Protein AF-A0A7S0CXN8-F1 (afdb_monomer)

Structure (mmCIF, N/CA/C/O backbone):
data_AF-A0A7S0CXN8-F1
#
_entry.id   AF-A0A7S0CXN8-F1
#
loop_
_atom_site.group_PDB
_atom_site.id
_atom_site.type_symbol
_atom_site.label_atom_id
_atom_site.label_alt_id
_atom_site.label_comp_id
_atom_site.label_asym_id
_atom_site.label_entity_id
_atom_site.label_seq_id
_atom_site.pdbx_PDB_ins_code
_atom_site.Cartn_x
_atom_site.Cartn_y
_atom_site.Cartn_z
_atom_site.occupancy
_atom_site.B_iso_or_equiv
_atom_site.auth_seq_id
_atom_site.auth_comp_id
_atom_site.auth_asym_id
_atom_site.auth_atom_id
_atom_site.pdbx_PDB_model_num
ATOM 1 N N . ARG A 1 1 ? -43.218 14.072 -44.540 1.00 40.75 1 ARG A N 1
ATOM 2 C CA . ARG A 1 1 ? -44.557 13.429 -44.607 1.00 40.75 1 ARG A CA 1
ATOM 3 C C . ARG A 1 1 ? -44.701 12.472 -43.416 1.00 40.75 1 ARG A C 1
ATOM 5 O O . ARG A 1 1 ? -43.753 11.748 -43.156 1.00 40.75 1 ARG A O 1
ATOM 12 N N . ARG A 1 2 ? -45.842 12.477 -42.710 1.00 42.66 2 ARG A N 1
ATOM 13 C CA . ARG A 1 2 ? -46.445 11.289 -42.037 1.00 42.66 2 ARG A CA 1
ATOM 14 C C . ARG A 1 2 ? -47.383 10.606 -43.077 1.00 42.66 2 ARG A C 1
ATOM 16 O O . ARG A 1 2 ? -47.601 11.271 -44.095 1.00 42.66 2 ARG A O 1
ATOM 23 N N . PRO A 1 3 ? -47.875 9.348 -42.947 1.00 57.22 3 PRO A N 1
ATOM 24 C CA . PRO A 1 3 ? -48.545 8.699 -41.790 1.00 57.22 3 PRO A CA 1
ATOM 25 C C . PRO A 1 3 ? -47.714 7.551 -41.150 1.00 57.22 3 PRO A C 1
ATOM 27 O O . PRO A 1 3 ? -46.597 7.338 -41.602 1.00 57.22 3 PRO A O 1
ATOM 30 N N . ARG A 1 4 ? -48.064 6.859 -40.041 1.00 37.78 4 ARG A N 1
ATOM 31 C CA . ARG A 1 4 ? -49.305 6.627 -39.230 1.00 37.78 4 ARG A CA 1
ATOM 32 C C . ARG A 1 4 ? -50.125 5.368 -39.623 1.00 37.78 4 ARG A C 1
ATOM 34 O O . ARG A 1 4 ? -50.084 4.975 -40.779 1.00 37.78 4 ARG A O 1
ATOM 41 N N . LEU A 1 5 ? -50.912 4.858 -38.652 1.00 40.31 5 LEU A N 1
ATOM 42 C CA . LEU A 1 5 ? -51.669 3.577 -38.554 1.00 40.31 5 LEU A CA 1
ATOM 43 C C . LEU A 1 5 ? -50.822 2.417 -37.974 1.00 40.31 5 LEU A C 1
ATOM 45 O O . LEU A 1 5 ? -49.650 2.325 -38.316 1.00 40.31 5 LEU A O 1
ATOM 49 N N . GLY A 1 6 ? -51.293 1.551 -37.058 1.00 31.77 6 GLY A N 1
ATOM 50 C CA . GLY A 1 6 ? -52.603 1.404 -36.370 1.00 31.77 6 GLY A CA 1
ATOM 51 C C . GLY A 1 6 ? -53.147 -0.038 -36.495 1.00 31.77 6 GLY A C 1
ATOM 52 O O . GLY A 1 6 ? -52.939 -0.626 -37.547 1.00 31.77 6 GLY A O 1
ATOM 53 N N . GLY A 1 7 ? -53.829 -0.670 -35.526 1.00 30.33 7 GLY A N 1
ATOM 54 C CA . GLY A 1 7 ? -54.198 -0.316 -34.137 1.00 30.33 7 GLY A CA 1
ATOM 55 C C . GLY A 1 7 ? -55.240 -1.315 -33.558 1.00 30.33 7 GLY A C 1
ATOM 56 O O . GLY A 1 7 ? -55.736 -2.142 -34.315 1.00 30.33 7 GLY A O 1
ATOM 57 N N . GLY A 1 8 ? -55.601 -1.204 -32.266 1.00 29.77 8 GLY A N 1
ATOM 58 C CA . GLY A 1 8 ? -56.719 -1.939 -31.616 1.00 29.77 8 GLY A CA 1
ATOM 59 C C . GLY A 1 8 ? -56.389 -3.322 -31.000 1.00 29.77 8 GLY A C 1
ATOM 60 O O . GLY A 1 8 ? -55.362 -3.902 -31.340 1.00 29.77 8 GLY A O 1
ATOM 61 N N . ASP A 1 9 ? -57.204 -3.891 -30.092 1.00 31.62 9 ASP A N 1
ATOM 62 C CA . ASP A 1 9 ? -58.313 -3.293 -29.304 1.00 31.62 9 ASP A CA 1
ATOM 63 C C . ASP A 1 9 ? -58.735 -4.163 -28.076 1.00 31.62 9 ASP A C 1
ATOM 65 O O . ASP A 1 9 ? -58.313 -5.316 -27.981 1.00 31.62 9 ASP A O 1
ATOM 69 N N . GLY A 1 10 ? -59.589 -3.629 -27.181 1.00 28.39 10 GLY A N 1
ATOM 70 C CA . GLY A 1 10 ? -60.201 -4.293 -25.998 1.00 28.39 10 GLY A CA 1
ATOM 71 C C . GLY A 1 10 ? -59.352 -4.240 -24.708 1.00 28.39 10 GLY A C 1
ATOM 72 O O . GLY A 1 10 ? -58.128 -4.313 -24.781 1.00 28.39 10 GLY A O 1
ATOM 73 N N . GLY A 1 11 ? -59.871 -4.077 -23.477 1.00 27.66 11 GLY A N 1
ATOM 74 C CA . GLY A 1 11 ? -61.238 -4.194 -22.906 1.00 27.66 11 GLY A CA 1
ATOM 75 C C . GLY A 1 11 ? -61.225 -5.311 -21.837 1.00 27.66 11 GLY A C 1
ATOM 76 O O . GLY A 1 11 ? -60.725 -6.386 -22.146 1.00 27.66 11 GLY A O 1
ATOM 77 N N . ASP A 1 12 ? -61.608 -5.179 -20.557 1.00 29.59 12 ASP A N 1
ATOM 78 C CA . ASP A 1 12 ? -62.432 -4.226 -19.773 1.00 29.59 12 ASP A CA 1
ATOM 79 C C . ASP A 1 12 ? -61.721 -3.892 -18.422 1.00 29.59 12 ASP A C 1
ATOM 81 O O . ASP A 1 12 ? -60.798 -4.602 -18.034 1.00 29.59 12 ASP A O 1
ATOM 85 N N . ALA A 1 13 ? -61.919 -2.815 -17.642 1.00 29.09 13 ALA A N 1
ATOM 86 C CA . ALA A 1 13 ? -63.050 -1.949 -17.260 1.00 29.09 13 ALA A CA 1
ATOM 87 C C . ALA A 1 13 ? -63.861 -2.398 -16.010 1.00 29.09 13 ALA A C 1
ATOM 89 O O . ALA A 1 13 ? -64.842 -3.115 -16.146 1.00 29.09 13 ALA A O 1
ATOM 90 N N . MET A 1 14 ? -63.499 -1.893 -14.805 1.00 28.47 14 MET A N 1
ATOM 91 C CA . MET A 1 14 ? -64.436 -1.358 -13.771 1.00 28.47 14 MET A CA 1
ATOM 92 C C . MET A 1 14 ? -63.748 -0.765 -12.505 1.00 28.47 14 MET A C 1
ATOM 94 O O . MET A 1 14 ? -63.130 -1.456 -11.705 1.00 28.47 14 MET A O 1
ATOM 98 N N . THR A 1 15 ? -63.908 0.555 -12.345 1.00 28.30 15 THR A N 1
ATOM 99 C CA . THR A 1 15 ? -64.125 1.360 -11.112 1.00 28.30 15 THR A CA 1
ATOM 100 C C . THR A 1 15 ? -63.618 0.940 -9.712 1.00 28.30 15 THR A C 1
ATOM 102 O O . THR A 1 15 ? -64.147 0.022 -9.092 1.00 28.30 15 THR A O 1
ATOM 105 N N . SER A 1 16 ? -62.863 1.844 -9.068 1.00 29.28 16 SER A N 1
ATOM 106 C CA . SER A 1 16 ? -63.335 2.574 -7.862 1.00 29.28 16 SER A CA 1
ATOM 107 C C . SER A 1 16 ? -62.566 3.903 -7.675 1.00 29.28 16 SER A C 1
ATOM 109 O O . SER A 1 16 ? -61.494 4.082 -8.252 1.00 29.28 16 SER A O 1
ATOM 111 N N . LEU A 1 17 ? -63.134 4.876 -6.944 1.00 28.64 17 LEU A N 1
ATOM 112 C CA . LEU A 1 17 ? -62.647 6.267 -6.849 1.00 28.64 17 LEU A CA 1
ATOM 113 C C . LEU A 1 17 ? -62.428 6.725 -5.395 1.00 28.64 17 LEU A C 1
ATOM 115 O O . LEU A 1 17 ? -63.359 6.679 -4.600 1.00 28.64 17 LEU A O 1
ATOM 119 N N . SER A 1 18 ? -61.244 7.276 -5.094 1.00 27.17 18 SER A N 1
ATOM 120 C CA . SER A 1 18 ? -60.992 8.297 -4.051 1.00 27.17 18 SER A CA 1
ATOM 121 C C . SER A 1 18 ? -59.547 8.806 -4.213 1.00 27.17 18 SER A C 1
ATOM 123 O O . SER A 1 18 ? -58.607 8.027 -4.128 1.00 27.17 18 SER A O 1
ATOM 125 N N . SER A 1 19 ? -59.321 10.001 -4.766 1.00 28.95 19 SER A N 1
ATOM 126 C CA . SER A 1 19 ? -59.188 11.297 -4.066 1.00 28.95 19 SER A CA 1
ATOM 127 C C . SER A 1 19 ? -57.940 11.405 -3.156 1.00 28.95 19 SER A C 1
ATOM 129 O O . SER A 1 19 ? -57.763 10.639 -2.217 1.00 28.95 19 SER A O 1
ATOM 131 N N . GLY A 1 20 ? -57.030 12.347 -3.463 1.00 27.19 20 GLY A N 1
ATOM 132 C CA . GLY A 1 20 ? -55.727 12.461 -2.781 1.00 27.19 20 GLY A CA 1
ATOM 133 C C . GLY A 1 20 ? -54.729 13.400 -3.479 1.00 27.19 20 GLY A C 1
ATOM 134 O O . GLY A 1 20 ? -53.889 12.963 -4.257 1.00 27.19 20 GLY A O 1
ATOM 135 N N . SER A 1 21 ? -54.853 14.703 -3.217 1.00 27.84 21 SER A N 1
ATOM 136 C CA . SER A 1 21 ? -54.096 15.825 -3.811 1.00 27.84 21 SER A CA 1
ATOM 137 C C . SER A 1 21 ? -52.596 15.594 -4.110 1.00 27.84 21 SER A C 1
ATOM 139 O O . SER A 1 21 ? -51.808 15.278 -3.218 1.00 27.84 21 SER A O 1
ATOM 141 N N . ARG A 1 22 ? -52.164 15.887 -5.351 1.00 28.34 22 ARG A N 1
ATOM 142 C CA . ARG A 1 22 ? -50.739 16.060 -5.702 1.00 28.34 22 ARG A CA 1
ATOM 143 C C . ARG A 1 22 ? -50.268 17.446 -5.249 1.00 28.34 22 ARG A C 1
ATOM 145 O O . ARG A 1 22 ? -50.748 18.448 -5.776 1.00 28.34 22 ARG A O 1
ATOM 152 N N . ARG A 1 23 ? -49.281 17.531 -4.351 1.00 28.48 23 ARG A N 1
ATOM 153 C CA . ARG A 1 23 ? -48.641 18.817 -4.018 1.00 28.48 23 ARG A CA 1
ATOM 154 C C . ARG A 1 23 ? -47.605 19.189 -5.082 1.00 28.48 23 ARG A C 1
ATOM 156 O O . ARG A 1 23 ? -46.664 18.437 -5.320 1.00 28.48 23 ARG A O 1
ATOM 163 N N . ALA A 1 24 ? -47.800 20.335 -5.732 1.00 28.80 24 ALA A N 1
ATOM 164 C CA . ALA A 1 24 ? -46.892 20.848 -6.753 1.00 28.80 24 ALA A CA 1
ATOM 165 C C . ALA A 1 24 ? -45.570 21.350 -6.148 1.00 28.80 24 ALA A C 1
ATOM 167 O O . ALA A 1 24 ? -45.536 21.830 -5.015 1.00 28.80 24 ALA A O 1
ATOM 168 N N . ALA A 1 25 ? -44.493 21.280 -6.931 1.00 30.61 25 ALA A N 1
ATOM 169 C CA . ALA A 1 25 ? -43.236 21.939 -6.602 1.00 30.61 25 ALA A CA 1
ATOM 170 C C . ALA A 1 25 ? -43.302 23.421 -7.001 1.00 30.61 25 ALA A C 1
ATOM 172 O O . ALA A 1 25 ? -43.613 23.743 -8.147 1.00 30.61 25 ALA A O 1
ATOM 173 N N . THR A 1 26 ? -42.961 24.315 -6.075 1.00 29.00 26 THR A N 1
ATOM 174 C CA . THR A 1 26 ? -42.781 25.749 -6.337 1.00 29.00 26 THR A CA 1
ATOM 175 C C . THR A 1 26 ? -41.373 26.151 -5.924 1.00 29.00 26 THR A C 1
ATOM 177 O O . THR A 1 26 ? -41.063 26.191 -4.733 1.00 29.00 26 THR A O 1
ATOM 180 N N . GLY A 1 27 ? -40.515 26.446 -6.900 1.00 27.12 27 GLY A N 1
ATOM 181 C CA . GLY A 1 27 ? -39.264 27.146 -6.629 1.00 27.12 27 GLY A CA 1
ATOM 182 C C . GLY A 1 27 ? -39.552 28.611 -6.303 1.00 27.12 27 GLY A C 1
ATOM 183 O O . GLY A 1 27 ? -40.342 29.246 -6.997 1.00 27.12 27 GLY A O 1
ATOM 184 N N . ALA A 1 28 ? -38.904 29.140 -5.269 1.00 28.50 28 ALA A N 1
ATOM 185 C CA . ALA A 1 28 ? -38.884 30.564 -4.956 1.00 28.50 28 ALA A CA 1
ATOM 186 C C . ALA A 1 28 ? -37.428 30.987 -4.736 1.00 28.50 28 ALA A C 1
ATOM 188 O O . ALA A 1 28 ? -36.690 30.333 -3.997 1.00 28.50 28 ALA A O 1
ATOM 189 N N . SER A 1 29 ? -37.002 32.046 -5.418 1.00 26.59 29 SER A N 1
ATOM 190 C CA . SER A 1 29 ? -35.637 32.565 -5.369 1.00 26.59 29 SER A CA 1
ATOM 191 C C . SER A 1 29 ? -35.532 33.792 -4.468 1.00 26.59 29 SER A C 1
ATOM 193 O O . SER A 1 29 ? -36.286 34.735 -4.675 1.00 26.59 29 SER A O 1
ATOM 195 N N . ALA A 1 30 ? -34.499 33.800 -3.622 1.00 32.00 30 ALA A N 1
ATOM 196 C CA . ALA A 1 30 ? -33.838 34.981 -3.053 1.00 32.00 30 ALA A CA 1
ATOM 197 C C . ALA A 1 30 ? -34.638 35.940 -2.132 1.00 32.00 30 ALA A C 1
ATOM 199 O O . ALA A 1 30 ? -35.860 36.003 -2.116 1.00 32.00 30 ALA A O 1
ATOM 200 N N . ASP A 1 31 ? -33.852 36.677 -1.343 1.00 29.56 31 ASP A N 1
ATOM 201 C CA . ASP A 1 31 ? -34.135 37.971 -0.710 1.00 29.56 31 ASP A CA 1
ATOM 202 C C . ASP A 1 31 ? -35.342 38.110 0.237 1.00 29.56 31 ASP A C 1
ATOM 204 O O . ASP A 1 31 ? -36.387 38.670 -0.082 1.00 29.56 31 ASP A O 1
ATOM 208 N N . ALA A 1 32 ? -35.100 37.735 1.501 1.00 28.08 32 ALA A N 1
ATOM 209 C CA . ALA A 1 32 ? -35.887 38.169 2.658 1.00 28.08 32 ALA A CA 1
ATOM 210 C C . ALA A 1 32 ? -34.995 38.459 3.891 1.00 28.08 32 ALA A C 1
ATOM 212 O O . ALA A 1 32 ? -35.005 37.733 4.886 1.00 28.08 32 ALA A O 1
ATOM 213 N N . HIS A 1 33 ? -34.202 39.536 3.850 1.00 36.16 33 HIS A N 1
ATOM 214 C CA . HIS A 1 33 ? -33.679 40.166 5.073 1.00 36.16 33 HIS A CA 1
ATOM 215 C C . HIS A 1 33 ? -34.763 41.090 5.648 1.00 36.16 33 HIS A C 1
ATOM 217 O O . HIS A 1 33 ? -35.011 42.145 5.073 1.00 36.16 33 HIS A O 1
ATOM 223 N N . GLY A 1 34 ? -35.409 40.728 6.765 1.00 34.41 34 GLY A N 1
ATOM 224 C CA . GLY A 1 34 ? -36.415 41.631 7.353 1.00 34.41 34 GLY A CA 1
ATOM 225 C C . GLY A 1 34 ? -37.372 41.113 8.432 1.00 34.41 34 GLY A C 1
ATOM 226 O O . GLY A 1 34 ? -38.210 41.892 8.872 1.00 34.41 34 GLY A O 1
ATOM 227 N N . ALA A 1 35 ? -37.286 39.860 8.893 1.00 38.50 35 ALA A N 1
ATOM 228 C CA . ALA A 1 35 ? -38.131 39.375 9.991 1.00 38.50 35 ALA A CA 1
ATOM 229 C C . ALA A 1 35 ? -37.369 38.410 10.912 1.00 38.50 35 ALA A C 1
ATOM 231 O O . ALA A 1 35 ? -37.112 37.262 10.554 1.00 38.50 35 ALA A O 1
ATOM 232 N N . SER A 1 36 ? -37.005 38.859 12.116 1.00 55.78 36 SER A N 1
ATOM 233 C CA . SER A 1 36 ? -36.463 37.975 13.152 1.00 55.78 36 SER A CA 1
ATOM 234 C C . SER A 1 36 ? -37.610 37.264 13.868 1.00 55.78 36 SER A C 1
ATOM 236 O O . SER A 1 36 ? -38.190 37.826 14.798 1.00 55.78 36 SER A O 1
ATOM 238 N N . THR A 1 37 ? -37.939 36.042 13.446 1.00 80.00 37 THR A N 1
ATOM 239 C CA . THR A 1 37 ? -38.988 35.231 14.079 1.00 80.00 37 THR A CA 1
ATOM 240 C C . THR A 1 37 ? -38.711 35.085 15.575 1.00 80.00 37 THR A C 1
ATOM 242 O O . THR A 1 37 ? -37.711 34.488 15.983 1.00 80.00 37 THR A O 1
ATOM 245 N N . SER A 1 38 ? -39.576 35.671 16.397 1.00 84.12 38 SER A N 1
ATOM 246 C CA . SER A 1 38 ? -39.519 35.567 17.851 1.00 84.12 38 SER A CA 1
ATOM 247 C C . SER A 1 38 ? -40.226 34.304 18.319 1.00 84.12 38 SER A C 1
ATOM 249 O O . SER A 1 38 ? -41.340 34.036 17.873 1.00 84.12 38 SER A O 1
ATOM 251 N N . PHE A 1 39 ? -39.617 33.587 19.257 1.00 86.38 39 PHE A N 1
ATOM 252 C CA . PHE A 1 39 ? -40.219 32.437 19.925 1.00 86.38 39 PHE A CA 1
ATOM 253 C C . PHE A 1 39 ? -40.206 32.620 21.442 1.00 86.38 39 PHE A C 1
ATOM 255 O O . PHE A 1 39 ? -39.290 33.226 21.996 1.00 86.38 39 PHE A O 1
ATOM 262 N N . THR A 1 40 ? -41.173 32.046 22.144 1.00 88.50 40 THR A N 1
ATOM 263 C CA . THR A 1 40 ? -41.072 31.832 23.592 1.00 88.50 40 THR A CA 1
ATOM 264 C C . THR A 1 40 ? -40.341 30.520 23.886 1.00 88.50 40 THR A C 1
ATOM 266 O O . THR A 1 40 ? -40.316 29.596 23.071 1.00 88.50 40 THR A O 1
ATOM 269 N N . ARG A 1 41 ? -39.768 30.386 25.089 1.00 85.81 41 ARG A N 1
ATOM 270 C CA . ARG A 1 41 ? -39.144 29.120 25.528 1.00 85.81 41 ARG A CA 1
ATOM 271 C C . ARG A 1 41 ? -40.152 27.957 25.533 1.00 85.81 41 ARG A C 1
ATOM 273 O O . ARG A 1 41 ? -39.791 26.839 25.181 1.00 85.81 41 ARG A O 1
ATOM 280 N N . ALA A 1 42 ? -41.420 28.241 25.848 1.00 84.19 42 ALA A N 1
ATOM 281 C CA . ALA A 1 42 ? -42.511 27.269 25.800 1.00 84.19 42 ALA A CA 1
ATOM 282 C C . ALA A 1 42 ? -42.829 26.802 24.366 1.00 84.19 42 ALA A C 1
ATOM 284 O O . ALA A 1 42 ? -43.036 25.613 24.150 1.00 84.19 42 ALA A O 1
ATOM 285 N N . GLU A 1 43 ? -42.805 27.695 23.372 1.00 86.44 43 GLU A N 1
ATOM 286 C CA . GLU A 1 43 ? -43.005 27.330 21.960 1.00 86.44 43 GLU A CA 1
ATOM 287 C C . GLU A 1 43 ? -41.871 26.461 21.409 1.00 86.44 43 GLU A C 1
ATOM 289 O O . GLU A 1 43 ? -42.134 25.533 20.644 1.00 86.44 43 GLU A O 1
ATOM 294 N N . VAL A 1 44 ? -40.616 26.724 21.794 1.00 88.44 44 VAL A N 1
ATOM 295 C CA . VAL A 1 44 ? -39.471 25.890 21.383 1.00 88.44 44 VAL A CA 1
ATOM 296 C C . VAL A 1 44 ? -39.583 24.487 21.992 1.00 88.44 44 VAL A C 1
ATOM 298 O O . VAL A 1 44 ? -39.423 23.500 21.272 1.00 88.44 44 VAL A O 1
ATOM 301 N N . ALA A 1 45 ? -39.957 24.382 23.271 1.00 86.06 45 ALA A N 1
ATOM 302 C CA . ALA A 1 45 ? -40.229 23.102 23.926 1.00 86.06 45 ALA A CA 1
ATOM 303 C C . ALA A 1 45 ? -41.429 22.358 23.302 1.00 86.06 45 ALA A C 1
ATOM 305 O O . ALA A 1 45 ? -41.332 21.167 23.013 1.00 86.06 45 ALA A O 1
ATOM 306 N N . ALA A 1 46 ? -42.535 23.052 23.013 1.00 85.12 46 ALA A N 1
ATOM 307 C CA . ALA A 1 46 ? -43.714 22.462 22.373 1.00 85.12 46 ALA A CA 1
ATOM 308 C C . ALA A 1 46 ? -43.423 21.972 20.943 1.00 85.12 46 ALA A C 1
ATOM 310 O O . ALA A 1 46 ? -43.870 20.894 20.551 1.00 85.12 46 ALA A O 1
ATOM 311 N N . ARG A 1 47 ? -42.618 22.716 20.170 1.00 88.38 47 ARG A N 1
ATOM 312 C CA . ARG A 1 47 ? -42.141 22.285 18.844 1.00 88.38 47 ARG A CA 1
ATOM 313 C C . ARG A 1 47 ? -41.276 21.029 18.935 1.00 88.38 47 ARG A C 1
ATOM 315 O O . ARG A 1 47 ? -41.459 20.122 18.127 1.00 88.38 47 ARG A O 1
ATOM 322 N N . ALA A 1 48 ? -40.384 20.946 19.921 1.00 88.06 48 ALA A N 1
ATOM 323 C CA . ALA A 1 48 ? -39.576 19.752 20.153 1.00 88.06 48 ALA A CA 1
ATOM 324 C C . ALA A 1 48 ? -40.419 18.536 20.580 1.00 88.06 48 ALA A C 1
ATOM 326 O O . ALA A 1 48 ? -40.208 17.440 20.063 1.00 88.06 48 ALA A O 1
ATOM 327 N N . ALA A 1 49 ? -41.428 18.732 21.435 1.00 85.44 49 ALA A N 1
ATOM 328 C CA . ALA A 1 49 ? -42.395 17.692 21.796 1.00 85.44 49 ALA A CA 1
ATOM 329 C C . ALA A 1 49 ? -43.216 17.201 20.585 1.00 85.44 49 ALA A C 1
ATOM 331 O O . ALA A 1 49 ? -43.523 16.015 20.489 1.00 85.44 49 ALA A O 1
ATOM 332 N N . ALA A 1 50 ? -43.495 18.081 19.617 1.00 84.69 50 ALA A N 1
ATOM 333 C CA . ALA A 1 50 ? -44.079 17.735 18.317 1.00 84.69 50 ALA A CA 1
ATOM 334 C C . ALA A 1 50 ? -43.071 17.129 17.307 1.00 84.69 50 ALA A C 1
ATOM 336 O O . ALA A 1 50 ? -43.401 16.952 16.135 1.00 84.69 50 ALA A O 1
ATOM 337 N N . GLY A 1 51 ? -41.842 16.810 17.734 1.00 83.75 51 GLY A N 1
ATOM 338 C CA . GLY A 1 51 ? -40.816 16.139 16.929 1.00 83.75 51 GLY A CA 1
ATOM 339 C C . GLY A 1 51 ? -39.861 17.057 16.155 1.00 83.75 51 GLY A C 1
ATOM 340 O O . GLY A 1 51 ? -38.999 16.552 15.431 1.00 83.75 51 GLY A O 1
ATOM 341 N N . ALA A 1 52 ? -39.964 18.384 16.289 1.00 86.06 52 ALA A N 1
ATOM 342 C CA . ALA A 1 52 ? -39.046 19.305 15.618 1.00 86.06 52 ALA A CA 1
ATOM 343 C C . ALA A 1 52 ? -37.635 19.253 16.232 1.00 86.06 52 ALA A C 1
ATOM 345 O O . ALA A 1 52 ? -37.455 19.271 17.449 1.00 86.06 52 ALA A O 1
ATOM 346 N N . SER A 1 53 ? -36.609 19.247 15.383 1.00 91.31 53 SER A N 1
ATOM 347 C CA . SER A 1 53 ? -35.206 19.228 15.816 1.00 91.31 53 SER A CA 1
ATOM 348 C C . SER A 1 53 ? -34.710 20.641 16.141 1.00 91.31 53 SER A C 1
ATOM 350 O O . SER A 1 53 ? -33.907 21.196 15.399 1.00 91.31 53 SER A O 1
ATOM 352 N N . VAL A 1 54 ? -35.198 21.233 17.239 1.00 91.50 54 VAL A N 1
ATOM 353 C CA . VAL A 1 54 ? -34.847 22.605 17.667 1.00 91.50 54 VAL A CA 1
ATOM 354 C C . VAL A 1 54 ? -34.288 22.688 19.092 1.00 91.50 54 VAL A C 1
ATOM 356 O O . VAL A 1 54 ? -34.705 21.925 19.958 1.00 91.50 54 VAL A O 1
ATOM 359 N N . PHE A 1 55 ? -33.371 23.626 19.351 1.00 93.00 55 PHE A N 1
ATOM 360 C CA . PHE A 1 55 ? -32.896 24.016 20.697 1.00 93.00 55 PHE A CA 1
ATOM 361 C C . PHE A 1 55 ? -32.510 25.508 20.746 1.00 93.00 55 PHE A C 1
ATOM 363 O O . PHE A 1 55 ? -32.501 26.181 19.713 1.00 93.00 55 PHE A O 1
ATOM 370 N N . VAL A 1 56 ? -32.163 26.031 21.928 1.00 90.88 56 VAL A N 1
ATOM 371 C CA . VAL A 1 56 ? -31.685 27.416 22.126 1.00 90.88 56 VAL A CA 1
ATOM 372 C C . VAL A 1 56 ? -30.185 27.454 22.459 1.00 90.88 56 VAL A C 1
ATOM 374 O O . VAL A 1 56 ? -29.725 26.686 23.303 1.00 90.88 56 VAL A O 1
ATOM 377 N N . VAL A 1 57 ? -29.429 28.367 21.834 1.00 89.69 57 VAL A N 1
ATOM 378 C CA . VAL A 1 57 ? -28.046 28.736 22.218 1.00 89.69 57 VAL A CA 1
ATOM 379 C C . VAL A 1 57 ? -27.886 30.252 22.189 1.00 89.69 57 VAL A C 1
ATOM 381 O O . VAL A 1 57 ? -28.145 30.878 21.169 1.00 89.69 57 VAL A O 1
ATOM 384 N N . ASP A 1 58 ? -27.422 30.838 23.293 1.00 86.69 58 ASP A N 1
ATOM 385 C CA . ASP A 1 58 ? -27.153 32.274 23.464 1.00 86.69 58 ASP A CA 1
ATOM 386 C C . ASP A 1 58 ? -28.346 33.180 23.070 1.00 86.69 58 ASP A C 1
ATOM 388 O O . ASP A 1 58 ? -28.174 34.317 22.639 1.00 86.69 58 ASP A O 1
ATOM 392 N N . GLY A 1 59 ? -29.573 32.662 23.220 1.00 84.25 59 GLY A N 1
ATOM 393 C CA . GLY A 1 59 ? -30.828 33.316 22.829 1.00 84.25 59 GLY A CA 1
ATOM 394 C C . GLY A 1 59 ? -31.286 33.041 21.389 1.00 84.25 59 GLY A C 1
ATOM 395 O O . GLY A 1 59 ? -32.467 33.228 21.091 1.00 84.25 59 GLY A O 1
ATOM 396 N N . ASP A 1 60 ? -30.415 32.538 20.512 1.00 89.94 60 ASP A N 1
ATOM 397 C CA . ASP A 1 60 ? -30.768 32.116 19.152 1.00 89.94 60 ASP A CA 1
ATOM 398 C C . ASP A 1 60 ? -31.478 30.752 19.177 1.00 89.94 60 ASP A C 1
ATOM 400 O O . ASP A 1 60 ? -31.035 29.815 19.846 1.00 89.94 60 ASP A O 1
ATOM 404 N N . VAL A 1 61 ? -32.568 30.619 18.414 1.00 90.38 61 VAL A N 1
ATOM 405 C CA . VAL A 1 61 ? -33.260 29.333 18.215 1.00 90.38 61 VAL A CA 1
ATOM 406 C C . VAL A 1 61 ? -32.690 28.658 16.975 1.00 90.38 61 VAL A C 1
ATOM 408 O O . VAL A 1 61 ? -32.695 29.245 15.891 1.00 90.38 61 VAL A O 1
ATOM 411 N N . ILE A 1 62 ? -32.194 27.434 17.142 1.00 92.00 62 ILE A N 1
ATOM 412 C CA . ILE A 1 62 ? -31.417 26.679 16.156 1.00 92.00 62 ILE A CA 1
ATOM 413 C C . ILE A 1 62 ? -32.212 25.454 15.699 1.00 92.00 62 ILE A C 1
ATOM 415 O O . ILE A 1 62 ? -32.651 24.680 16.546 1.00 92.00 62 ILE A O 1
ATOM 419 N N . ASP A 1 63 ? -32.343 25.245 14.387 1.00 90.69 63 ASP A N 1
ATOM 420 C CA . ASP A 1 63 ? -32.797 23.981 13.791 1.00 90.69 63 ASP A CA 1
ATOM 421 C C . ASP A 1 63 ? -31.581 23.112 13.436 1.00 90.69 63 ASP A C 1
ATOM 423 O O . ASP A 1 63 ? -30.662 23.539 12.735 1.00 90.69 63 ASP A O 1
ATOM 427 N N . PHE A 1 64 ? -31.560 21.884 13.947 1.00 87.94 64 PHE A N 1
ATOM 428 C CA . PHE A 1 64 ? -30.493 20.915 13.723 1.00 87.94 64 PHE A CA 1
ATOM 429 C C . PHE A 1 64 ? -30.929 19.683 12.920 1.00 87.94 64 PHE A C 1
ATOM 431 O O . PHE A 1 64 ? -30.122 18.769 12.766 1.00 87.94 64 PHE A O 1
ATOM 438 N N . GLY A 1 65 ? -32.150 19.637 12.376 1.00 82.81 65 GLY A N 1
ATOM 439 C CA . GLY A 1 65 ? -32.683 18.455 11.683 1.00 82.81 65 GLY A CA 1
ATOM 440 C C . GLY A 1 65 ? -31.856 18.015 10.468 1.00 82.81 65 GLY A C 1
ATOM 441 O O . GLY A 1 65 ? -31.732 16.822 10.201 1.00 82.81 65 GLY A O 1
ATOM 442 N N . GLY A 1 66 ? -31.233 18.967 9.765 1.00 77.12 66 GLY A N 1
ATOM 443 C CA . GLY A 1 66 ? -30.278 18.705 8.679 1.00 77.12 66 GLY A CA 1
ATOM 444 C C . GLY A 1 66 ? -28.801 18.669 9.104 1.00 77.12 66 GLY A C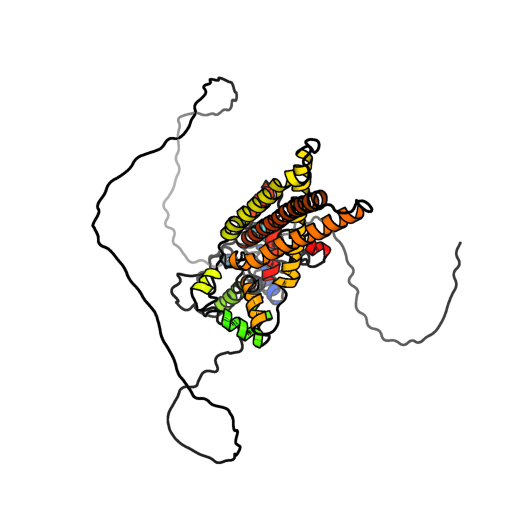 1
ATOM 445 O O . GLY A 1 66 ? -27.925 18.594 8.244 1.00 77.12 66 GLY A O 1
ATOM 446 N N . PHE A 1 67 ? -28.476 18.779 10.399 1.00 83.69 67 PHE A N 1
ATOM 447 C CA . PHE A 1 67 ? -27.108 19.039 10.858 1.00 83.69 67 PHE A CA 1
ATOM 448 C C . PHE A 1 67 ? -26.371 17.787 11.368 1.00 83.69 67 PHE A C 1
ATOM 450 O O . PHE A 1 67 ? -26.644 17.237 12.437 1.00 83.69 67 PHE A O 1
ATOM 457 N N . ALA A 1 68 ? -25.332 17.386 10.630 1.00 77.69 68 ALA A N 1
ATOM 458 C CA . ALA A 1 68 ? -24.422 16.306 11.006 1.00 77.69 68 ALA A CA 1
ATOM 459 C C . ALA A 1 68 ? -23.437 16.730 12.121 1.00 77.69 68 ALA A C 1
ATOM 461 O O . ALA A 1 68 ? -22.295 17.120 11.869 1.00 77.69 68 ALA A O 1
ATOM 462 N N . HIS A 1 69 ? -23.877 16.641 13.376 1.00 82.62 69 HIS A N 1
ATOM 463 C CA . HIS A 1 69 ? -23.052 16.946 14.548 1.00 82.62 69 HIS A CA 1
ATOM 464 C C . HIS A 1 69 ? -21.939 15.897 14.792 1.00 82.62 69 HIS A C 1
ATOM 466 O O . HIS A 1 69 ? -22.250 14.704 14.830 1.00 82.62 69 HIS A O 1
ATOM 472 N N . PRO A 1 70 ? -20.669 16.285 15.061 1.00 74.69 70 PRO A N 1
ATOM 473 C CA . PRO A 1 70 ? -19.568 15.335 15.297 1.00 74.69 70 PRO A CA 1
ATOM 474 C C . PRO A 1 70 ? -19.736 14.400 16.506 1.00 74.69 70 PRO A C 1
ATOM 476 O O . PRO A 1 70 ? -19.122 13.337 16.545 1.00 74.69 70 PRO A O 1
ATOM 479 N N . GLY A 1 71 ? -20.566 14.768 17.489 1.00 71.44 71 GLY A N 1
ATOM 480 C CA . GLY A 1 71 ? -20.954 13.887 18.601 1.00 71.44 71 GLY A CA 1
ATOM 481 C C . GLY A 1 71 ? -22.107 12.923 18.278 1.00 71.44 71 GLY A C 1
ATOM 482 O O . GLY A 1 71 ? -22.551 12.185 19.154 1.00 71.44 71 GLY A O 1
ATOM 483 N N . GLY A 1 72 ? -22.619 12.946 17.045 1.00 75.62 72 GLY A N 1
ATOM 484 C CA . GLY A 1 72 ? -23.813 12.224 16.616 1.00 75.62 72 GLY A CA 1
ATOM 485 C C . GLY A 1 72 ? -25.118 12.971 16.918 1.00 75.62 72 GLY A C 1
ATOM 486 O O . GLY A 1 72 ? -25.242 13.721 17.891 1.00 75.62 72 GLY A O 1
ATOM 487 N N . HIS A 1 73 ? -26.133 12.725 16.086 1.00 78.31 73 HIS A N 1
ATOM 488 C CA . HIS A 1 73 ? -27.457 13.364 16.165 1.00 78.31 73 HIS A CA 1
ATOM 489 C C . HIS A 1 73 ? -28.279 12.927 17.400 1.00 78.31 73 HIS A C 1
ATOM 491 O O . HIS A 1 73 ? -29.290 13.543 17.744 1.00 78.31 73 HIS A O 1
ATOM 497 N N . ALA A 1 74 ? -27.860 11.853 18.079 1.00 77.56 74 ALA A N 1
ATOM 498 C CA . ALA A 1 74 ? -28.478 11.370 19.313 1.00 77.56 74 ALA A CA 1
ATOM 499 C C . ALA A 1 74 ? -28.211 12.283 20.524 1.00 77.56 74 ALA A C 1
ATOM 501 O O . ALA A 1 74 ? -29.011 12.283 21.452 1.00 77.56 74 ALA A O 1
ATOM 502 N N . ILE A 1 75 ? -27.124 13.070 20.519 1.00 78.56 75 ILE A N 1
ATOM 503 C CA . ILE A 1 75 ? -26.870 14.065 21.575 1.00 78.56 75 ILE A CA 1
ATOM 504 C C . ILE A 1 75 ? -27.805 15.263 21.395 1.00 78.56 75 ILE A C 1
ATOM 506 O O . ILE A 1 75 ? -28.462 15.665 22.345 1.00 78.56 75 ILE A O 1
ATOM 510 N N . LEU A 1 76 ? -27.944 15.780 20.169 1.00 82.00 76 LEU A N 1
ATOM 511 C CA . LEU A 1 76 ? -28.815 16.934 19.914 1.00 82.00 76 LEU A CA 1
ATOM 512 C C . LEU A 1 76 ? -30.290 16.624 20.208 1.00 82.00 76 LEU A C 1
ATOM 514 O O . LEU A 1 76 ? -30.971 17.427 20.834 1.00 82.00 76 LEU A O 1
ATOM 518 N N . ARG A 1 77 ? -30.765 15.417 19.859 1.00 82.38 77 ARG A N 1
ATOM 519 C CA . ARG A 1 77 ? -32.133 14.974 20.184 1.00 82.38 77 ARG A CA 1
ATOM 520 C C . ARG A 1 77 ? -32.419 14.814 21.683 1.00 82.38 77 ARG A C 1
ATOM 522 O O . ARG A 1 77 ? -33.586 14.828 22.045 1.00 82.38 77 ARG A O 1
ATOM 529 N N . ARG A 1 78 ? -31.404 14.679 22.549 1.00 80.81 78 ARG A N 1
ATOM 530 C CA . ARG A 1 78 ? -31.602 14.653 24.015 1.00 80.81 78 ARG A CA 1
ATOM 531 C C . ARG A 1 78 ? -31.890 16.030 24.605 1.00 80.81 78 ARG A C 1
ATOM 533 O O . ARG A 1 78 ? -32.515 16.092 25.650 1.00 80.81 78 ARG A O 1
ATOM 540 N N . HIS A 1 79 ? -31.459 17.088 23.923 1.00 85.19 79 HIS A N 1
ATOM 541 C CA . HIS A 1 79 ? -31.643 18.477 24.339 1.00 85.19 79 HIS A CA 1
ATOM 542 C C . HIS A 1 79 ? -32.613 19.238 23.417 1.00 85.19 79 HIS A C 1
ATOM 544 O O . HIS A 1 79 ? -32.579 20.466 23.328 1.00 85.19 79 HIS A O 1
ATOM 550 N N . ALA A 1 80 ? -33.463 18.514 22.681 1.00 88.19 80 ALA A N 1
ATOM 551 C CA . ALA A 1 80 ? -34.483 19.128 21.844 1.00 88.19 80 ALA A CA 1
ATOM 552 C C . ALA A 1 80 ? -35.491 19.872 22.738 1.00 88.19 80 ALA A C 1
ATOM 554 O O . ALA A 1 80 ? -36.057 19.290 23.659 1.00 88.19 80 ALA A O 1
ATOM 555 N N . GLY A 1 81 ? -35.703 21.159 22.468 1.00 86.75 81 GLY A N 1
ATOM 556 C CA . GLY A 1 81 ? -36.540 22.048 23.276 1.00 86.75 81 GLY A CA 1
ATOM 557 C C . GLY A 1 81 ? -35.802 22.783 24.401 1.00 86.75 81 GLY A C 1
ATOM 558 O O . GLY A 1 81 ? -36.359 23.724 24.962 1.00 86.75 81 GLY A O 1
ATOM 559 N N . GLU A 1 82 ? -34.561 22.401 24.719 1.00 88.94 82 GLU A N 1
ATOM 560 C CA . GLU A 1 82 ? -33.803 22.951 25.849 1.00 88.94 82 GLU A CA 1
ATOM 561 C C . GLU A 1 82 ? -32.947 24.178 25.482 1.00 88.94 82 GLU A C 1
ATOM 563 O O . GLU A 1 82 ? -32.711 24.495 24.312 1.00 88.94 82 GLU A O 1
ATOM 568 N N . ASP A 1 83 ? -32.437 24.858 26.513 1.00 88.75 83 ASP A N 1
ATOM 569 C CA . ASP A 1 83 ? -31.384 25.868 26.393 1.00 88.75 83 ASP A CA 1
ATOM 570 C C . ASP A 1 83 ? -30.021 25.240 26.688 1.00 88.75 83 ASP A C 1
ATOM 572 O O . ASP A 1 83 ? -29.658 24.989 27.839 1.00 88.75 83 ASP A O 1
ATOM 576 N N . VAL A 1 84 ? -29.255 24.987 25.627 1.00 88.31 84 VAL A N 1
ATOM 577 C CA . VAL A 1 84 ? -27.953 24.320 25.717 1.00 88.31 84 VAL A CA 1
ATOM 578 C C . VAL A 1 84 ? -26.789 25.304 25.785 1.00 88.31 84 VAL A C 1
ATOM 580 O O . VAL A 1 84 ? -25.642 24.878 25.682 1.00 88.31 84 VAL A O 1
ATOM 583 N N . SER A 1 85 ? -27.028 26.603 26.011 1.00 85.19 85 SER A N 1
ATOM 584 C CA . SER A 1 85 ? -25.964 27.624 26.091 1.00 85.19 85 SER A CA 1
ATOM 585 C C . SER A 1 85 ? -24.886 27.250 27.118 1.00 85.19 85 SER A C 1
ATOM 587 O O . SER A 1 85 ? -23.687 27.308 26.838 1.00 85.19 85 SER A O 1
ATOM 589 N N . ALA A 1 86 ? -25.298 26.778 28.301 1.00 78.25 86 ALA A N 1
ATOM 590 C CA . ALA A 1 86 ? -24.376 26.332 29.347 1.00 78.25 86 ALA A CA 1
ATOM 591 C C . ALA A 1 86 ? -23.536 25.112 28.920 1.00 78.25 86 ALA A C 1
ATOM 593 O O . ALA A 1 86 ? -22.345 25.055 29.229 1.00 78.25 86 ALA A O 1
ATOM 594 N N . VAL A 1 87 ? -24.126 24.168 28.180 1.00 80.25 87 VAL A N 1
ATOM 595 C CA . VAL A 1 87 ? -23.443 22.972 27.651 1.00 80.25 87 VAL A CA 1
ATOM 596 C C . VAL A 1 87 ? -22.487 23.357 26.518 1.00 80.25 87 VAL A C 1
ATOM 598 O O . VAL A 1 87 ? -21.329 22.944 26.510 1.00 80.25 87 VAL A O 1
ATOM 601 N N . PHE A 1 88 ? -22.931 24.223 25.606 1.00 81.56 88 PHE A N 1
ATOM 602 C CA . PHE A 1 88 ? -22.175 24.710 24.453 1.00 81.56 88 PHE A CA 1
ATOM 603 C C . PHE A 1 88 ? -20.888 25.449 24.865 1.00 81.56 88 PHE A C 1
ATOM 605 O O . PHE A 1 88 ? -19.821 25.208 24.288 1.00 81.56 88 PHE A O 1
ATOM 612 N N . HIS A 1 89 ? -20.956 26.275 25.918 1.00 77.56 89 HIS A N 1
ATOM 613 C CA . HIS A 1 89 ? -19.790 26.935 26.528 1.00 77.56 89 HIS A CA 1
ATOM 614 C C . HIS A 1 89 ? -19.069 26.089 27.598 1.00 77.56 89 HIS A C 1
ATOM 616 O O . HIS A 1 89 ? -18.116 26.577 28.204 1.00 77.56 89 HIS A O 1
ATOM 622 N N . GLY A 1 90 ? -19.491 24.844 27.849 1.00 68.75 90 GLY A N 1
ATOM 623 C CA . GLY A 1 90 ? -18.826 23.913 28.771 1.00 68.75 90 GLY A CA 1
ATOM 624 C C . GLY A 1 90 ? -18.893 24.289 30.261 1.00 68.75 90 GLY A C 1
ATOM 625 O O . GLY A 1 90 ? -17.955 23.985 30.998 1.00 68.75 90 GLY A O 1
ATOM 626 N N . ARG A 1 91 ? -19.964 24.964 30.705 1.00 56.66 91 ARG A N 1
ATOM 627 C CA . ARG A 1 91 ? -20.143 25.500 32.073 1.00 56.66 91 ARG A CA 1
ATOM 628 C C . ARG A 1 91 ? -21.149 24.740 32.953 1.00 56.66 91 ARG A C 1
ATOM 630 O O . ARG A 1 91 ? -21.602 25.293 33.952 1.00 56.66 91 ARG A O 1
ATOM 637 N N . GLN A 1 92 ? -21.529 23.509 32.615 1.00 50.97 92 GLN A N 1
ATOM 638 C CA . GLN A 1 92 ? -22.415 22.726 33.486 1.00 50.97 92 GLN A CA 1
ATOM 639 C C . GLN A 1 92 ? -21.615 22.065 34.623 1.00 50.97 92 GLN A C 1
ATOM 641 O O . GLN A 1 92 ? -20.584 21.436 34.385 1.00 50.97 92 GLN A O 1
ATOM 646 N N . ALA A 1 93 ? -22.078 22.219 35.865 1.00 42.44 93 ALA A N 1
ATOM 647 C CA . ALA A 1 93 ? -21.476 21.588 37.035 1.00 42.44 93 ALA A CA 1
ATOM 648 C C . ALA A 1 93 ? -22.138 20.224 37.291 1.00 42.44 93 ALA A C 1
ATOM 650 O O . ALA A 1 93 ? -23.322 20.166 37.606 1.00 42.44 93 ALA A O 1
ATOM 651 N N . GLY A 1 94 ? -21.377 19.136 37.144 1.00 46.16 94 GLY A N 1
ATOM 652 C CA . GLY A 1 94 ? -21.842 17.773 37.430 1.00 46.16 94 GLY A CA 1
ATOM 653 C C . GLY A 1 94 ? -21.098 16.697 36.638 1.00 46.16 94 GLY A C 1
ATOM 654 O O . GLY A 1 94 ? -20.634 15.719 37.218 1.00 46.16 94 GLY A O 1
ATOM 655 N N . GLU A 1 95 ? -20.905 16.899 35.331 1.00 43.09 95 GLU A N 1
ATOM 656 C CA . GLU A 1 95 ? -20.270 15.907 34.452 1.00 43.09 95 GLU A CA 1
ATOM 657 C C . GLU A 1 95 ? -18.838 16.288 34.038 1.00 43.09 95 GLU A C 1
ATOM 659 O O . GLU A 1 95 ? -18.557 17.384 33.555 1.00 43.09 95 GLU A O 1
ATOM 664 N N . GLY A 1 96 ? -17.905 15.344 34.189 1.00 42.16 96 GLY A N 1
ATOM 665 C CA . GLY A 1 96 ? -16.463 15.553 34.003 1.00 42.16 96 GLY A CA 1
ATOM 666 C C . GLY A 1 96 ? -15.963 15.640 32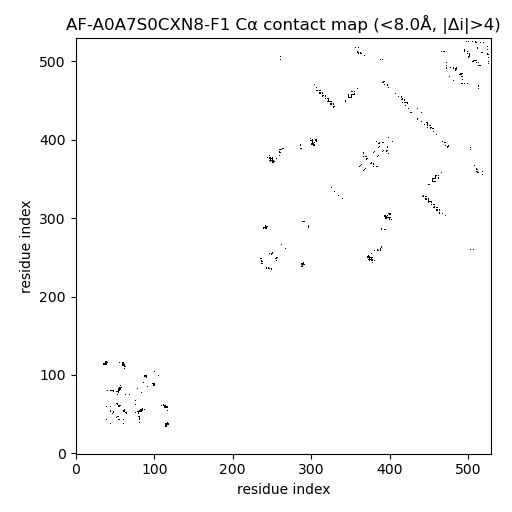.553 1.00 42.16 96 GLY A C 1
ATOM 667 O O . GLY A 1 96 ? -14.903 15.089 32.259 1.00 42.16 96 GLY A O 1
ATOM 668 N N . ARG A 1 97 ? -16.691 16.284 31.627 1.00 46.91 97 ARG A N 1
ATOM 669 C CA . ARG A 1 97 ? -16.275 16.444 30.214 1.00 46.91 97 ARG A CA 1
ATOM 670 C C . ARG A 1 97 ? -16.443 17.882 29.715 1.00 46.91 97 ARG A C 1
ATOM 672 O O . ARG A 1 97 ? -17.488 18.263 29.199 1.00 46.91 97 ARG A O 1
ATOM 679 N N . ARG A 1 98 ? -15.374 18.677 29.812 1.00 47.91 98 ARG A N 1
ATOM 680 C CA . ARG A 1 98 ? -15.325 20.046 29.271 1.00 47.91 98 ARG A CA 1
ATOM 681 C C . ARG A 1 98 ? -15.085 20.027 27.756 1.00 47.91 98 ARG A C 1
ATOM 683 O O . ARG A 1 98 ? -13.948 19.872 27.323 1.00 47.91 98 ARG A O 1
ATOM 690 N N . TYR A 1 99 ? -16.133 20.259 26.966 1.00 56.88 99 TYR A N 1
ATOM 691 C CA . TYR A 1 99 ? -16.034 20.519 25.523 1.00 56.88 99 TYR A C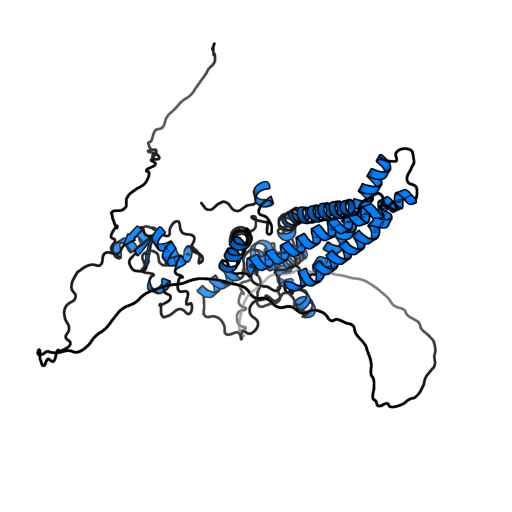A 1
ATOM 692 C C . TYR A 1 99 ? -16.685 21.863 25.170 1.00 56.88 99 TYR A C 1
ATOM 694 O O . TYR A 1 99 ? -17.825 21.923 24.716 1.00 56.88 99 TYR A O 1
ATOM 702 N N . ALA A 1 100 ? -15.949 22.956 25.384 1.00 67.38 100 ALA A N 1
ATOM 703 C CA . ALA A 1 100 ? -16.362 24.274 24.909 1.00 67.38 100 ALA A CA 1
ATOM 704 C C . ALA A 1 100 ? -16.257 24.342 23.375 1.00 67.38 100 ALA A C 1
ATOM 706 O O . ALA A 1 100 ? -15.243 23.956 22.787 1.00 67.38 100 ALA A O 1
ATOM 707 N N . HIS A 1 101 ? -17.302 24.837 22.717 1.00 83.19 101 HIS A N 1
ATOM 708 C CA . HIS A 1 101 ? -17.372 24.866 21.259 1.00 83.19 101 HIS A CA 1
ATOM 709 C C . HIS A 1 101 ? -16.569 26.037 20.666 1.00 83.19 101 HIS A C 1
ATOM 711 O O . HIS A 1 101 ? -16.698 27.185 21.090 1.00 83.19 101 HIS A O 1
ATOM 717 N N . SER A 1 102 ? -15.745 25.748 19.652 1.00 76.38 102 SER A N 1
ATOM 718 C CA . SER A 1 102 ? -14.887 26.751 18.998 1.00 76.38 102 SER A CA 1
ATOM 719 C C . SER A 1 102 ? -15.675 27.836 18.247 1.00 76.38 102 SER A C 1
ATOM 721 O O . SER A 1 102 ? -16.814 27.625 17.822 1.00 76.38 102 SER A O 1
ATOM 723 N N . ASP A 1 103 ? -15.030 28.966 17.943 1.00 71.62 103 ASP A N 1
ATOM 724 C CA . ASP A 1 103 ? -15.630 30.037 17.131 1.00 71.62 103 ASP A CA 1
ATOM 725 C C . ASP A 1 103 ? -16.093 29.586 15.741 1.00 71.62 103 ASP A C 1
ATOM 727 O O . ASP A 1 103 ? -16.978 30.201 15.146 1.00 71.62 103 ASP A O 1
ATOM 731 N N . SER A 1 104 ? -15.544 28.489 15.209 1.00 71.50 104 SER A N 1
ATOM 732 C CA . SER A 1 104 ? -16.034 27.932 13.949 1.00 71.50 104 SER A CA 1
ATOM 733 C C . SER A 1 104 ? -17.387 27.229 14.095 1.00 71.50 104 SER A C 1
ATOM 735 O O . SER A 1 104 ? -18.167 27.249 13.147 1.00 71.50 104 SER A O 1
ATOM 737 N N . ALA A 1 105 ? -17.702 26.679 15.273 1.00 75.31 105 ALA A N 1
ATOM 738 C CA . ALA A 1 105 ? -19.040 26.180 15.588 1.00 75.31 105 ALA A CA 1
ATOM 739 C C . ALA A 1 105 ? -20.025 27.343 15.794 1.00 75.31 105 ALA A C 1
ATOM 741 O O . ALA A 1 105 ? -21.111 27.321 15.221 1.00 75.31 105 ALA A O 1
ATOM 742 N N . ARG A 1 106 ? -19.614 28.423 16.481 1.00 77.81 106 ARG A N 1
ATOM 743 C CA . ARG A 1 106 ? -20.409 29.669 16.593 1.00 77.81 106 ARG A CA 1
ATOM 744 C C . ARG A 1 106 ? -20.759 30.268 15.224 1.00 77.81 106 ARG A C 1
ATOM 746 O O . ARG A 1 106 ? -21.866 30.756 15.021 1.00 77.81 106 ARG A O 1
ATOM 753 N N . ARG A 1 107 ? -19.834 30.210 14.255 1.00 78.44 107 ARG A N 1
ATOM 754 C CA . ARG A 1 107 ? -20.098 30.607 12.857 1.00 78.44 107 ARG A CA 1
ATOM 755 C C . ARG A 1 107 ? -21.041 29.652 12.115 1.00 78.44 107 ARG A C 1
ATOM 757 O O . ARG A 1 107 ? -21.737 30.110 11.215 1.00 78.44 107 ARG A O 1
ATOM 764 N N . MET A 1 108 ? -21.076 28.367 12.477 1.00 81.38 108 MET A N 1
ATOM 765 C CA . MET A 1 108 ? -22.007 27.392 11.897 1.00 81.38 108 MET A CA 1
ATOM 766 C C . MET A 1 108 ? -23.433 27.576 12.431 1.00 81.38 108 MET A C 1
ATOM 768 O O . MET A 1 108 ? -24.363 27.582 11.633 1.00 81.38 108 MET A O 1
ATOM 772 N N . LEU A 1 109 ? -23.612 27.810 13.740 1.00 82.44 109 LEU A N 1
ATOM 773 C CA . LEU A 1 109 ? -24.938 28.027 14.341 1.00 82.44 109 LEU A CA 1
ATOM 774 C C . LEU A 1 109 ? -25.718 29.163 13.663 1.00 82.44 109 LEU A C 1
ATOM 776 O O . LEU A 1 109 ? -26.910 29.022 13.419 1.00 82.44 109 LEU A O 1
ATOM 780 N N . ARG A 1 110 ? -25.045 30.242 13.237 1.00 79.81 110 ARG A N 1
ATOM 781 C CA . ARG A 1 110 ? -25.691 31.347 12.498 1.00 79.81 110 ARG A CA 1
ATOM 782 C C . ARG A 1 110 ? -26.284 30.959 11.136 1.00 79.81 110 ARG A C 1
ATOM 784 O O . ARG A 1 110 ? -27.066 31.730 10.599 1.00 79.81 110 ARG A O 1
ATOM 791 N N . ARG A 1 111 ? -25.931 29.795 10.575 1.00 82.81 111 ARG A N 1
ATOM 792 C CA . ARG A 1 111 ? -26.553 29.223 9.361 1.00 82.81 111 ARG A CA 1
ATOM 793 C C . ARG A 1 111 ? -27.735 28.296 9.662 1.00 82.81 111 ARG A C 1
ATOM 795 O O . ARG A 1 111 ? -28.439 27.905 8.744 1.00 82.81 111 ARG A O 1
ATOM 802 N N . LEU A 1 112 ? -27.901 27.926 10.929 1.00 86.19 112 LEU A N 1
ATOM 803 C CA . LEU A 1 112 ? -28.922 27.016 11.449 1.00 86.19 112 LEU A CA 1
ATOM 804 C C . LEU A 1 112 ? -29.963 27.755 12.314 1.00 86.19 112 LEU A C 1
ATOM 806 O O . LEU A 1 112 ? -30.908 27.152 12.812 1.00 86.19 112 LEU A O 1
ATOM 810 N N . ARG A 1 113 ? -29.791 29.068 12.514 1.00 89.12 113 ARG A N 1
ATOM 811 C CA . ARG A 1 113 ? -30.711 29.923 13.264 1.00 89.12 113 ARG A CA 1
ATOM 812 C C . ARG A 1 113 ? -32.022 30.107 12.499 1.00 89.12 113 ARG A C 1
ATOM 814 O O . ARG A 1 113 ? -32.023 30.645 11.397 1.00 89.12 113 ARG A O 1
ATOM 821 N N . VAL A 1 114 ? -33.131 29.750 13.141 1.00 88.44 114 VAL A N 1
ATOM 822 C CA . VAL A 1 114 ? -34.507 29.940 12.643 1.00 88.44 114 VAL A CA 1
ATOM 823 C C . VAL A 1 114 ? -35.273 31.049 13.374 1.00 88.44 114 VAL A C 1
ATOM 825 O O . VAL A 1 114 ? -36.367 31.422 12.956 1.00 88.44 114 VAL A O 1
ATOM 828 N N . GLY A 1 115 ? -34.713 31.599 14.456 1.00 88.81 115 GLY A N 1
ATOM 829 C CA . GLY A 1 115 ? -35.311 32.711 15.194 1.00 88.81 115 GLY A CA 1
ATOM 830 C C . GLY A 1 115 ? -34.515 33.125 16.428 1.00 88.81 115 GLY A C 1
ATOM 831 O O . GLY A 1 115 ? -33.318 32.852 16.527 1.00 88.81 115 GLY A O 1
ATOM 832 N N . THR A 1 116 ? -35.184 33.788 17.365 1.00 89.94 116 THR A N 1
ATOM 833 C CA . THR A 1 116 ? -34.615 34.265 18.640 1.00 89.94 116 THR A CA 1
ATOM 834 C C . THR A 1 116 ? -35.652 34.164 19.750 1.00 89.94 116 THR A C 1
ATOM 836 O O . THR A 1 116 ? -36.843 34.325 19.486 1.00 89.94 116 THR A O 1
ATOM 839 N N . ILE A 1 117 ? -35.220 33.936 20.989 1.00 89.44 117 ILE A N 1
ATOM 840 C CA . ILE A 1 117 ? -36.118 33.984 22.144 1.00 89.44 117 ILE A CA 1
ATOM 841 C C . ILE A 1 117 ? -36.550 35.430 22.416 1.00 89.44 117 ILE A C 1
ATOM 843 O O . ILE A 1 117 ? -35.712 36.314 22.581 1.00 89.44 117 ILE A O 1
ATOM 847 N N . ALA A 1 118 ? -37.860 35.663 22.496 1.00 80.38 118 ALA A N 1
ATOM 848 C CA . ALA A 1 118 ? -38.414 36.882 23.070 1.00 80.38 118 ALA A CA 1
ATOM 849 C C . ALA A 1 118 ? -38.534 36.720 24.589 1.00 80.38 118 ALA A C 1
ATOM 851 O O . ALA A 1 118 ? -39.244 35.840 25.081 1.00 80.38 118 ALA A O 1
ATOM 852 N N . GLU A 1 119 ? -37.842 37.575 25.340 1.00 64.00 119 GLU A N 1
ATOM 853 C CA . GLU A 1 119 ? -37.964 37.614 26.796 1.00 64.00 119 GLU A CA 1
ATOM 854 C C . GLU A 1 119 ? -39.272 38.298 27.216 1.00 64.00 119 GLU A C 1
ATOM 856 O O . GLU A 1 119 ? -39.597 39.407 26.784 1.00 64.00 119 GLU A O 1
ATOM 861 N N . SER A 1 120 ? -40.029 37.635 28.089 1.00 39.94 120 SER A N 1
ATOM 862 C CA . SER A 1 120 ? -41.282 38.148 28.635 1.00 39.94 120 SER A CA 1
ATOM 863 C C . SER A 1 120 ? -41.019 39.306 29.602 1.00 39.94 120 SER A C 1
ATOM 865 O O . SER A 1 120 ? -40.632 39.087 30.751 1.00 39.94 120 SER A O 1
ATOM 867 N N . ARG A 1 121 ? -41.265 40.544 29.158 1.00 38.12 121 ARG A N 1
ATOM 868 C CA . ARG A 1 121 ? -41.196 41.749 30.003 1.00 38.12 121 ARG A CA 1
ATOM 869 C C . ARG A 1 121 ? -42.346 41.805 31.022 1.00 38.12 121 ARG A C 1
ATOM 871 O O . ARG A 1 121 ? -43.250 42.619 30.863 1.00 38.12 121 ARG A O 1
ATOM 878 N N . PHE A 1 122 ? -42.305 40.995 32.081 1.00 30.44 122 PHE A N 1
ATOM 879 C CA . PHE A 1 122 ? -43.178 41.189 33.243 1.00 30.44 122 PHE A CA 1
ATOM 880 C C . PHE A 1 122 ? -42.461 41.014 34.590 1.00 30.44 122 PHE A C 1
ATOM 882 O O . PHE A 1 122 ? -41.853 39.992 34.878 1.00 30.44 122 PHE A O 1
ATOM 889 N N . SER A 1 123 ? -42.575 42.089 35.372 1.00 31.09 123 SER A N 1
ATOM 890 C CA . SER A 1 123 ? -42.250 42.316 36.785 1.00 31.09 123 SER A CA 1
ATOM 891 C C . SER A 1 123 ? -42.056 41.102 37.712 1.00 31.09 123 SER A C 1
ATOM 893 O O . SER A 1 123 ? -42.940 40.257 37.832 1.00 31.09 123 SER A O 1
ATOM 895 N N . SER A 1 124 ? -40.989 41.167 38.518 1.00 26.91 124 SER A N 1
ATOM 896 C CA . SER A 1 124 ? -40.929 40.574 39.865 1.00 26.91 124 SER A CA 1
ATOM 897 C C . SER A 1 124 ? -40.841 41.699 40.915 1.00 26.91 124 SER A C 1
ATOM 899 O O . SER A 1 124 ? -40.160 42.697 40.661 1.00 26.91 124 SER A O 1
ATOM 901 N N . PRO A 1 125 ? -41.504 41.578 42.083 1.00 34.19 125 PRO A N 1
ATOM 902 C CA . PRO A 1 125 ? -41.587 42.646 43.085 1.00 34.19 125 PRO A CA 1
ATOM 903 C C . PRO A 1 125 ? -40.290 42.854 43.890 1.00 34.19 125 PRO A C 1
ATOM 905 O O . PRO A 1 125 ? -39.366 42.043 43.861 1.00 34.19 125 PRO A O 1
ATOM 908 N N . LEU A 1 126 ? -40.230 43.970 44.628 1.00 31.48 126 LEU A N 1
ATOM 909 C CA . LEU A 1 126 ? -39.051 44.393 45.387 1.00 31.48 126 LEU A CA 1
ATOM 910 C C . LEU A 1 126 ? -38.732 43.473 46.578 1.00 31.48 126 LEU A C 1
ATOM 912 O O . LEU A 1 126 ? -39.623 43.093 47.333 1.00 31.48 126 LEU A O 1
ATOM 916 N N . SER A 1 127 ? -37.437 43.307 46.865 1.00 26.00 127 SER A N 1
ATOM 917 C CA . SER A 1 127 ? -36.966 43.207 48.250 1.00 26.00 127 SER A CA 1
ATOM 918 C C . SER A 1 127 ? -35.642 43.954 48.446 1.00 26.00 127 SER A C 1
ATOM 920 O O . SER A 1 127 ? -34.638 43.719 47.778 1.00 26.00 127 SER A O 1
ATOM 922 N N . THR A 1 128 ? -35.700 44.917 49.356 1.00 27.56 128 THR A N 1
ATOM 923 C CA . THR A 1 128 ? -34.694 45.899 49.782 1.00 27.56 128 THR A CA 1
ATOM 924 C C . THR A 1 128 ? -33.216 45.473 49.808 1.00 27.56 128 THR A C 1
ATOM 926 O O . THR A 1 128 ? -32.835 44.549 50.524 1.00 27.56 128 THR A O 1
ATOM 929 N N . LYS A 1 129 ? -32.346 46.345 49.273 1.00 28.53 129 LYS A N 1
ATOM 930 C CA . LYS A 1 129 ? -31.128 46.768 49.994 1.00 28.53 129 LYS A CA 1
ATOM 931 C C . LYS A 1 129 ? -31.168 48.277 50.239 1.00 28.53 129 LYS A C 1
ATOM 933 O O . LYS A 1 129 ? -31.570 49.046 49.371 1.00 28.53 129 LYS A O 1
ATOM 938 N N . LYS A 1 130 ? -30.817 48.683 51.461 1.00 28.17 130 LYS A N 1
ATOM 939 C CA . LYS A 1 130 ? -31.017 50.042 51.980 1.00 28.17 130 LYS A CA 1
ATOM 940 C C . LYS A 1 130 ? -29.906 50.974 51.485 1.00 28.17 130 LYS A C 1
ATOM 942 O O . LYS A 1 130 ? -28.729 50.664 51.642 1.00 28.17 130 LYS A O 1
ATOM 947 N N . LYS A 1 131 ? -30.284 52.111 50.898 1.00 24.97 131 LYS A N 1
ATOM 948 C CA . LYS A 1 131 ? -29.363 53.175 50.470 1.00 24.97 131 LYS A CA 1
ATOM 949 C C . LYS A 1 131 ? -29.008 54.046 51.682 1.00 24.97 131 LYS A C 1
ATOM 951 O O . LYS A 1 131 ? -29.908 54.438 52.420 1.00 24.97 131 LYS A O 1
ATOM 956 N N . ILE A 1 132 ? -27.731 54.379 51.856 1.00 28.00 132 ILE A N 1
ATOM 957 C CA . ILE A 1 132 ? -27.284 55.524 52.666 1.00 28.00 132 ILE A CA 1
ATOM 958 C C . ILE A 1 132 ? -26.653 56.524 51.691 1.00 28.00 132 ILE A C 1
ATOM 960 O O . ILE A 1 132 ? -26.034 56.118 50.707 1.00 28.00 132 ILE A O 1
ATOM 964 N N . VAL A 1 133 ? -26.899 57.816 51.906 1.00 28.42 133 VAL A N 1
ATOM 965 C CA . VAL A 1 133 ? -26.547 58.910 50.989 1.00 28.42 133 VAL A CA 1
ATOM 966 C C . VAL A 1 133 ? -25.941 60.052 51.787 1.00 28.42 133 VAL A C 1
ATOM 968 O O . VAL A 1 133 ? -26.549 60.471 52.766 1.00 28.42 133 VAL A O 1
ATOM 971 N N . VAL A 1 134 ? -24.821 60.597 51.311 1.00 27.56 134 VAL A N 1
ATOM 972 C CA . VAL A 1 134 ? -24.399 61.983 51.560 1.00 27.56 134 VAL A CA 1
ATOM 973 C C . VAL A 1 134 ? -23.720 62.495 50.280 1.00 27.56 134 VAL A C 1
ATOM 975 O O . VAL A 1 134 ? -22.747 61.880 49.870 1.00 27.56 134 VAL A O 1
ATOM 978 N N . ASN A 1 135 ? -24.308 63.542 49.679 1.00 25.64 135 ASN A N 1
ATOM 979 C CA . ASN A 1 135 ? -23.789 64.685 48.881 1.00 25.64 135 ASN A CA 1
ATOM 980 C C . ASN A 1 135 ? -22.607 64.471 47.879 1.00 25.64 135 ASN A C 1
ATOM 982 O O . ASN A 1 135 ? -21.782 63.585 48.037 1.00 25.64 135 ASN A O 1
ATOM 986 N N . GLY A 1 136 ? -22.444 65.217 46.777 1.00 26.94 136 GLY A N 1
ATOM 987 C CA . GLY A 1 136 ? -22.849 66.602 46.473 1.00 26.94 136 GLY A CA 1
ATOM 988 C C . GLY A 1 136 ? -21.729 67.581 46.888 1.00 26.94 136 GLY A C 1
ATOM 989 O O . GLY A 1 136 ? -21.263 67.479 48.017 1.00 26.94 136 GLY A O 1
ATOM 990 N N . ASP A 1 137 ? -21.238 68.519 46.071 1.00 25.00 137 ASP A N 1
ATOM 991 C CA . ASP A 1 137 ? -21.582 68.885 44.681 1.00 25.00 137 ASP A CA 1
ATOM 992 C C . ASP A 1 137 ? -20.351 69.523 43.961 1.00 25.00 137 ASP A C 1
ATOM 994 O O . ASP A 1 137 ? -19.220 69.341 44.413 1.00 25.00 137 ASP A O 1
ATOM 998 N N . GLU A 1 138 ? -20.544 70.220 42.834 1.00 26.39 138 GLU A N 1
ATOM 999 C CA . GLU A 1 138 ? -19.530 70.851 41.960 1.00 26.39 138 GLU A CA 1
ATOM 1000 C C . GLU A 1 138 ? -18.332 71.580 42.623 1.00 26.39 138 GLU A C 1
ATOM 1002 O O . GLU A 1 138 ? -18.485 72.330 43.585 1.00 26.39 138 GLU A O 1
ATOM 1007 N N . THR A 1 139 ? -17.153 71.538 41.972 1.00 26.64 139 THR A N 1
ATOM 1008 C CA . THR A 1 139 ? -16.479 72.758 41.442 1.00 26.64 139 THR A CA 1
ATOM 1009 C C . THR A 1 139 ? -15.285 72.467 40.502 1.00 26.64 139 THR A C 1
ATOM 1011 O O . THR A 1 139 ? -14.668 71.405 40.526 1.00 26.64 139 THR A O 1
ATOM 1014 N N . LYS A 1 140 ? -14.977 73.446 39.636 1.00 22.70 140 LYS A N 1
ATOM 1015 C CA . LYS A 1 140 ? -13.825 73.570 38.698 1.00 22.70 140 LYS A CA 1
ATOM 1016 C C . LYS A 1 140 ? -12.904 74.721 39.189 1.00 22.70 140 LYS A C 1
ATOM 1018 O O . LYS A 1 140 ? -13.356 75.413 40.101 1.00 22.70 140 LYS A O 1
ATOM 1023 N N . PRO A 1 141 ? -11.695 75.024 38.635 1.00 38.41 141 PRO A N 1
ATOM 1024 C CA . PRO A 1 141 ? -11.191 74.855 37.251 1.00 38.41 141 PRO A CA 1
ATOM 1025 C C . PRO A 1 141 ? -9.896 73.968 37.204 1.00 38.41 141 PRO A C 1
ATOM 1027 O O . PRO A 1 141 ? -9.908 72.959 37.894 1.00 38.41 141 PRO A O 1
ATOM 1030 N N . THR A 1 142 ? -8.800 74.089 36.419 1.00 26.78 142 THR A N 1
ATOM 1031 C CA . THR A 1 142 ? -8.260 75.124 35.494 1.00 26.78 142 THR A CA 1
ATOM 1032 C C . THR A 1 142 ? -7.418 74.526 34.328 1.00 26.78 142 THR A C 1
ATOM 1034 O O . THR A 1 142 ? -7.955 73.763 33.530 1.00 26.78 142 THR A O 1
ATOM 1037 N N . LYS A 1 143 ? -6.150 74.948 34.142 1.00 28.86 143 LYS A N 1
ATOM 1038 C CA . LYS A 1 143 ? -5.181 74.693 33.039 1.00 28.86 143 LYS A CA 1
ATOM 1039 C C . LYS A 1 143 ? -3.759 74.840 33.642 1.00 28.86 143 LYS A C 1
ATOM 1041 O O . LYS A 1 143 ? -3.668 75.382 34.739 1.00 28.86 143 LYS A O 1
ATOM 1046 N N . ARG A 1 144 ? -2.622 74.420 33.064 1.00 25.16 144 ARG A N 1
ATOM 1047 C CA . ARG A 1 144 ? -2.073 74.414 31.677 1.00 25.16 144 ARG A CA 1
ATOM 1048 C C . ARG A 1 144 ? -0.988 73.292 31.595 1.00 25.16 144 ARG A C 1
ATOM 1050 O O . ARG A 1 144 ? -0.590 72.819 32.651 1.00 25.16 144 ARG A O 1
ATOM 1057 N N . ALA A 1 145 ? -0.443 72.827 30.463 1.00 27.22 145 ALA A N 1
ATOM 1058 C CA . ALA A 1 145 ? -0.556 73.209 29.047 1.00 27.22 145 ALA A CA 1
ATOM 1059 C C . ALA A 1 145 ? -0.311 71.998 28.095 1.00 27.22 145 ALA A C 1
ATOM 1061 O O . ALA A 1 145 ? 0.161 70.961 28.544 1.00 27.22 145 ALA A O 1
ATOM 1062 N N . GLU A 1 146 ? -0.673 72.177 26.814 1.00 28.31 146 GLU A N 1
ATOM 1063 C CA . GLU A 1 146 ? -0.001 71.813 25.529 1.00 28.31 146 GLU A CA 1
ATOM 1064 C C . GLU A 1 146 ? 1.114 70.713 25.477 1.00 28.31 146 GLU A C 1
ATOM 1066 O O . GLU A 1 146 ? 1.906 70.577 26.396 1.00 28.31 146 GLU A O 1
ATOM 1071 N N . CYS A 1 147 ? 1.321 69.927 24.397 1.00 22.66 147 CYS A N 1
ATOM 1072 C CA . CYS A 1 147 ? 0.814 69.996 23.009 1.00 22.66 147 CYS A CA 1
ATOM 1073 C C . CYS A 1 147 ? 0.784 68.619 22.270 1.00 22.66 147 CYS A C 1
ATOM 1075 O O . CYS A 1 147 ? 1.136 67.583 22.821 1.00 22.66 147 CYS A O 1
ATOM 1077 N N . SER A 1 148 ? 0.375 68.626 20.993 1.00 22.86 148 SER A N 1
ATOM 1078 C CA . SER A 1 148 ? 0.445 67.538 19.975 1.00 22.86 148 SER A CA 1
ATOM 1079 C C . SER A 1 148 ? 1.468 67.936 18.861 1.00 22.86 148 SER A C 1
ATOM 1081 O O . SER A 1 148 ? 2.143 68.942 19.091 1.00 22.86 148 SER A O 1
ATOM 1083 N N . PRO A 1 149 ? 1.626 67.298 17.662 1.00 40.06 149 PRO A N 1
ATOM 1084 C CA . PRO A 1 149 ? 0.942 66.151 17.030 1.00 40.06 149 PRO A CA 1
ATOM 1085 C C . PRO A 1 149 ? 1.904 65.136 16.325 1.00 40.06 149 PRO A C 1
ATOM 1087 O O . PRO A 1 149 ? 3.040 64.953 16.746 1.00 40.06 149 PRO A O 1
ATOM 1090 N N . SER A 1 150 ? 1.448 64.442 15.267 1.00 30.73 150 SER A N 1
ATOM 1091 C CA . SER A 1 150 ? 2.090 63.273 14.625 1.00 30.73 150 SER A CA 1
ATOM 1092 C C . SER A 1 150 ? 2.372 63.415 13.108 1.00 30.73 150 SER A C 1
ATOM 1094 O O . SER A 1 150 ? 1.662 64.146 12.420 1.00 30.73 150 SER A O 1
ATOM 1096 N N . ARG A 1 151 ? 3.378 62.678 12.577 1.00 28.73 151 ARG A N 1
ATOM 1097 C CA . ARG A 1 151 ? 3.628 62.283 11.150 1.00 28.73 151 ARG A CA 1
ATOM 1098 C C . ARG A 1 151 ? 4.858 61.335 11.086 1.00 28.73 151 ARG A C 1
ATOM 1100 O O . ARG A 1 151 ? 5.799 61.557 11.829 1.00 28.73 151 ARG A O 1
ATOM 1107 N N . GLN A 1 152 ? 4.822 60.142 10.469 1.00 28.95 152 GLN A N 1
ATOM 1108 C CA . GLN A 1 152 ? 4.865 59.731 9.038 1.00 28.95 152 GLN A CA 1
ATOM 1109 C C . GLN A 1 152 ? 6.266 59.541 8.391 1.00 28.95 152 GLN A C 1
ATOM 1111 O O . GLN A 1 152 ? 6.974 60.509 8.156 1.00 28.95 152 GLN A O 1
ATOM 1116 N N . LEU A 1 153 ? 6.516 58.293 7.944 1.00 29.47 153 LEU A N 1
ATOM 1117 C CA . LEU A 1 153 ? 7.186 57.845 6.694 1.00 29.47 153 LEU A CA 1
ATOM 1118 C C . LEU A 1 153 ? 8.636 58.268 6.346 1.00 29.47 153 LEU A C 1
ATOM 1120 O O . LEU A 1 153 ? 8.884 59.438 6.073 1.00 29.47 153 LEU A O 1
ATOM 1124 N N . ARG A 1 154 ? 9.495 57.271 6.030 1.00 28.41 154 ARG A N 1
ATOM 1125 C CA . ARG A 1 154 ? 10.084 57.093 4.671 1.00 28.41 154 ARG A CA 1
ATOM 1126 C C . ARG A 1 154 ? 10.880 55.790 4.456 1.00 28.41 154 ARG A C 1
ATOM 1128 O O . ARG A 1 154 ? 11.398 55.197 5.391 1.00 28.41 154 ARG A O 1
ATOM 1135 N N . ASP A 1 155 ? 10.981 55.413 3.180 1.00 31.73 155 ASP A N 1
ATOM 1136 C CA . ASP A 1 155 ? 11.775 54.318 2.591 1.00 31.73 155 ASP A CA 1
ATOM 1137 C C . ASP A 1 155 ? 13.099 54.836 1.986 1.00 31.73 155 ASP A C 1
ATOM 1139 O O . ASP A 1 155 ? 13.089 55.943 1.435 1.00 31.73 155 ASP A O 1
ATOM 1143 N N . ARG A 1 156 ? 14.167 54.007 1.937 1.00 29.56 156 ARG A N 1
ATOM 1144 C CA . ARG A 1 156 ? 14.909 53.613 0.698 1.00 29.56 156 ARG A CA 1
ATOM 1145 C C . ARG A 1 156 ? 16.188 52.771 0.942 1.00 29.56 156 ARG A C 1
ATOM 1147 O O . ARG A 1 156 ? 16.682 52.655 2.054 1.00 29.56 156 ARG A O 1
ATOM 1154 N N . ARG A 1 157 ? 16.697 52.154 -0.141 1.00 29.75 157 ARG A N 1
ATOM 1155 C CA . ARG A 1 157 ? 17.852 51.218 -0.223 1.00 29.75 157 ARG A CA 1
ATOM 1156 C C . ARG A 1 157 ? 19.179 51.919 -0.592 1.00 29.75 157 ARG A C 1
ATOM 1158 O O . ARG A 1 157 ? 19.094 52.873 -1.360 1.00 29.75 157 ARG A O 1
ATOM 1165 N N . ALA A 1 158 ? 20.349 51.320 -0.277 1.00 29.38 158 ALA A N 1
ATOM 1166 C CA . ALA A 1 158 ? 21.359 50.860 -1.277 1.00 29.38 158 ALA A CA 1
ATOM 1167 C C . ALA A 1 158 ? 22.728 50.340 -0.722 1.00 29.38 158 ALA A C 1
ATOM 1169 O O . ALA A 1 158 ? 23.406 51.076 -0.026 1.00 29.38 158 ALA A O 1
ATOM 1170 N N . ARG A 1 159 ? 23.143 49.141 -1.199 1.00 28.00 159 ARG A N 1
ATOM 1171 C CA . ARG A 1 159 ? 24.498 48.634 -1.613 1.00 28.00 159 ARG A CA 1
ATOM 1172 C C . ARG A 1 159 ? 25.767 48.727 -0.713 1.00 28.00 159 ARG A C 1
ATOM 1174 O O . ARG A 1 159 ? 25.980 49.698 -0.008 1.00 28.00 159 ARG A O 1
ATOM 1181 N N . GLY A 1 160 ? 26.673 47.748 -0.915 1.00 25.48 160 GLY A N 1
ATOM 1182 C CA . GLY A 1 160 ? 28.065 47.669 -0.409 1.00 25.48 160 GLY A CA 1
ATOM 1183 C C . GLY A 1 160 ? 28.280 46.446 0.504 1.00 25.48 160 GLY A C 1
ATOM 1184 O O . GLY A 1 160 ? 27.913 46.521 1.667 1.00 25.48 160 GLY A O 1
ATOM 1185 N N . ASP A 1 161 ? 28.640 45.234 0.061 1.00 28.06 161 ASP A N 1
ATOM 1186 C CA . ASP A 1 161 ? 29.760 44.733 -0.776 1.00 28.06 161 ASP A CA 1
ATOM 1187 C C . ASP A 1 161 ? 31.104 44.540 -0.032 1.00 28.06 161 ASP A C 1
ATOM 1189 O O . ASP A 1 161 ? 31.742 45.517 0.364 1.00 28.06 161 ASP A O 1
ATOM 1193 N N . LYS A 1 162 ? 31.519 43.266 0.127 1.00 32.59 162 LYS A N 1
ATOM 1194 C CA . LYS A 1 162 ? 32.914 42.774 0.206 1.00 32.59 162 LYS A CA 1
ATOM 1195 C C . LYS A 1 162 ? 32.981 41.234 0.219 1.00 32.59 162 LYS A C 1
ATOM 1197 O O . LYS A 1 162 ? 31.985 40.565 0.485 1.00 32.59 162 LYS A O 1
ATOM 1202 N N . SER A 1 163 ? 34.157 40.684 -0.094 1.00 26.70 163 SER A N 1
ATOM 1203 C CA . SER A 1 163 ? 34.409 39.272 -0.441 1.00 26.70 163 SER A CA 1
ATOM 1204 C C . SER A 1 163 ? 35.481 38.587 0.434 1.00 26.70 163 SER A C 1
ATOM 1206 O O . SER A 1 163 ? 36.150 39.273 1.203 1.00 26.70 163 SER A O 1
ATOM 1208 N N . LEU A 1 164 ? 35.604 37.248 0.285 1.00 32.38 164 LEU A N 1
ATOM 1209 C CA . LEU A 1 164 ? 36.706 36.280 0.583 1.00 32.38 164 LEU A CA 1
ATOM 1210 C C . LEU A 1 164 ? 36.042 34.940 1.016 1.00 32.38 164 LEU A C 1
ATOM 1212 O O . LEU A 1 164 ? 35.197 34.980 1.901 1.00 32.38 164 LEU A O 1
ATOM 1216 N N . GLN A 1 165 ? 36.165 33.745 0.411 1.00 29.55 165 GLN A N 1
ATOM 1217 C CA . GLN A 1 165 ? 37.199 32.930 -0.281 1.00 29.55 165 GLN A CA 1
ATOM 1218 C C . GLN A 1 165 ? 37.943 31.873 0.579 1.00 29.55 165 GLN A C 1
ATOM 1220 O O . GLN A 1 165 ? 38.782 32.214 1.401 1.00 29.55 165 GLN A O 1
ATOM 1225 N N . ASN A 1 166 ? 37.725 30.605 0.184 1.00 27.05 166 ASN A N 1
ATOM 1226 C CA . ASN A 1 166 ? 38.630 29.432 0.165 1.00 27.05 166 ASN A CA 1
ATOM 1227 C C . ASN A 1 166 ? 39.021 28.654 1.452 1.00 27.05 166 ASN A C 1
ATOM 1229 O O . ASN A 1 166 ? 39.109 29.196 2.545 1.00 27.05 166 ASN A O 1
ATOM 1233 N N . GLY A 1 167 ? 39.310 27.351 1.241 1.00 25.92 167 GLY A N 1
ATOM 1234 C CA . GLY A 1 167 ? 39.695 26.321 2.233 1.00 25.92 167 GLY A CA 1
ATOM 1235 C C . GLY A 1 167 ? 38.499 25.476 2.721 1.00 25.92 167 GLY A C 1
ATOM 1236 O O . GLY A 1 167 ? 37.499 26.048 3.137 1.00 25.92 167 GLY A O 1
ATOM 1237 N N . GLY A 1 168 ? 38.463 24.134 2.676 1.00 26.17 168 GLY A N 1
ATOM 1238 C CA . GLY A 1 168 ? 39.476 23.122 2.310 1.00 26.17 168 GLY A CA 1
ATOM 1239 C C . GLY A 1 168 ? 40.407 22.748 3.478 1.00 26.17 168 GLY A C 1
ATOM 1240 O O . GLY A 1 168 ? 40.835 23.645 4.191 1.00 26.17 168 GLY A O 1
ATOM 1241 N N . ASP A 1 169 ? 40.791 21.489 3.725 1.00 27.69 169 ASP A N 1
ATOM 1242 C CA . ASP A 1 169 ? 40.370 20.183 3.172 1.00 27.69 169 ASP A CA 1
ATOM 1243 C C . ASP A 1 169 ? 40.838 19.038 4.125 1.00 27.69 169 ASP A C 1
ATOM 1245 O O . ASP A 1 169 ? 41.739 19.248 4.934 1.00 27.69 169 ASP A O 1
ATOM 1249 N N . ARG A 1 170 ? 40.296 17.822 3.947 1.00 26.14 170 ARG A N 1
ATOM 1250 C CA . ARG A 1 170 ? 40.886 16.501 4.288 1.00 26.14 170 ARG A CA 1
ATOM 1251 C C . ARG A 1 170 ? 41.053 16.025 5.754 1.00 26.14 170 ARG A C 1
ATOM 1253 O O . ARG A 1 170 ? 41.190 16.769 6.714 1.00 26.14 170 ARG A O 1
ATOM 1260 N N . MET A 1 171 ? 41.046 14.691 5.883 1.00 29.59 171 MET A N 1
ATOM 1261 C CA . MET A 1 171 ? 41.295 13.870 7.088 1.00 29.59 171 MET A CA 1
ATOM 1262 C C . MET A 1 171 ? 42.797 13.722 7.419 1.00 29.59 171 MET A C 1
ATOM 1264 O O . MET A 1 171 ? 43.583 13.752 6.481 1.00 29.59 171 MET A O 1
ATOM 1268 N N . THR A 1 172 ? 43.148 13.324 8.663 1.00 27.36 172 THR A N 1
ATOM 1269 C CA . THR A 1 172 ? 43.932 12.079 8.951 1.00 27.36 172 THR A CA 1
ATOM 1270 C C . THR A 1 172 ? 44.022 11.692 10.450 1.00 27.36 172 THR A C 1
ATOM 1272 O O . THR A 1 172 ? 44.556 12.442 11.251 1.00 27.36 172 THR A O 1
ATOM 1275 N N . HIS A 1 173 ? 43.570 10.470 10.772 1.00 27.48 173 HIS A N 1
ATOM 1276 C CA . HIS A 1 173 ? 44.205 9.388 11.571 1.00 27.48 173 HIS A CA 1
ATOM 1277 C C . HIS A 1 173 ? 45.026 9.557 12.895 1.00 27.48 173 HIS A C 1
ATOM 1279 O O . HIS A 1 173 ? 45.930 10.370 13.033 1.00 27.48 173 HIS A O 1
ATOM 1285 N N . THR A 1 174 ? 44.866 8.513 13.740 1.00 25.16 174 THR A N 1
ATOM 1286 C CA . THR A 1 174 ? 45.839 7.819 14.648 1.00 25.16 174 THR A CA 1
ATOM 1287 C C . THR A 1 174 ? 46.308 8.405 15.997 1.00 25.16 174 THR A C 1
ATOM 1289 O O . THR A 1 174 ? 47.210 9.236 16.037 1.00 25.16 174 THR A O 1
ATOM 1292 N N . LYS A 1 175 ? 45.880 7.764 17.108 1.00 28.03 175 LYS A N 1
ATOM 1293 C CA . LYS A 1 175 ? 46.633 6.828 18.012 1.00 28.03 175 LYS A CA 1
ATOM 1294 C C . LYS A 1 175 ? 45.676 6.362 19.152 1.00 28.03 175 LYS A C 1
ATOM 1296 O O . LYS A 1 175 ? 44.765 7.111 19.473 1.00 28.03 175 LYS A O 1
ATOM 1301 N N . ASN A 1 176 ? 45.627 5.110 19.641 1.00 28.62 176 ASN A N 1
ATOM 1302 C CA . ASN A 1 176 ? 46.618 4.216 20.295 1.00 28.62 176 ASN A CA 1
ATOM 1303 C C . ASN A 1 176 ? 47.128 4.724 21.669 1.00 28.62 176 ASN A C 1
ATOM 1305 O O . ASN A 1 176 ? 47.483 5.892 21.752 1.00 28.62 176 ASN A O 1
ATOM 1309 N N . HIS A 1 177 ? 47.321 3.921 22.738 1.00 28.86 177 HIS A N 1
ATOM 1310 C CA . HIS A 1 177 ? 46.854 2.559 23.128 1.00 28.86 177 HIS A CA 1
ATOM 1311 C C . HIS A 1 177 ? 47.395 2.234 24.556 1.00 28.86 177 HIS A C 1
ATOM 1313 O O . HIS A 1 177 ? 48.595 2.394 24.739 1.00 28.86 177 HIS A O 1
ATOM 1319 N N . LEU A 1 178 ? 46.609 1.752 25.540 1.00 27.91 178 LEU A N 1
ATOM 1320 C CA . LEU A 1 178 ? 47.095 1.210 26.848 1.00 27.91 178 LEU A CA 1
ATOM 1321 C C . LEU A 1 178 ? 45.926 0.585 27.667 1.00 27.91 178 LEU A C 1
ATOM 1323 O O . LEU A 1 178 ? 44.813 1.078 27.525 1.00 27.91 178 LEU A O 1
ATOM 1327 N N . LEU A 1 179 ? 46.087 -0.375 28.603 1.00 31.72 179 LEU A N 1
ATOM 1328 C CA . LEU A 1 179 ? 46.830 -1.663 28.621 1.00 31.72 179 LEU A CA 1
ATOM 1329 C C . LEU A 1 179 ? 46.394 -2.516 29.861 1.00 31.72 179 LEU A C 1
ATOM 1331 O O . LEU A 1 179 ? 45.540 -2.063 30.614 1.00 31.72 179 LEU A O 1
ATOM 1335 N N . HIS A 1 180 ? 47.017 -3.693 30.081 1.00 31.38 180 HIS A N 1
ATOM 1336 C CA . HIS A 1 180 ? 46.691 -4.815 31.013 1.00 31.38 180 HIS A CA 1
ATOM 1337 C C . HIS A 1 180 ? 45.625 -5.796 30.483 1.00 31.38 180 HIS A C 1
ATOM 1339 O O . HIS A 1 180 ? 44.497 -5.385 30.244 1.00 31.38 180 HIS A O 1
ATOM 1345 N N . ARG A 1 181 ? 45.873 -7.088 30.186 1.00 27.55 181 ARG A N 1
ATOM 1346 C CA . ARG A 1 181 ? 46.958 -8.095 30.407 1.00 27.55 181 ARG A CA 1
ATOM 1347 C C . ARG A 1 181 ? 46.867 -8.977 31.673 1.00 27.55 181 ARG A C 1
ATOM 1349 O O . ARG A 1 181 ? 47.136 -8.509 32.772 1.00 27.55 181 ARG A O 1
ATOM 1356 N N . GLY A 1 182 ? 46.657 -10.275 31.413 1.00 27.53 182 GLY A N 1
ATOM 1357 C CA . GLY A 1 182 ? 46.909 -11.477 32.231 1.00 27.53 182 GLY A CA 1
ATOM 1358 C C . GLY A 1 182 ? 46.521 -12.709 31.381 1.00 27.53 182 GLY A C 1
ATOM 1359 O O . GLY A 1 182 ? 45.343 -12.851 31.080 1.00 27.53 182 GLY A O 1
ATOM 1360 N N . THR A 1 183 ? 47.458 -13.347 30.660 1.00 27.97 183 THR A N 1
ATOM 1361 C CA . THR A 1 183 ? 48.202 -14.585 31.040 1.00 27.97 183 THR A CA 1
ATOM 1362 C C . THR A 1 183 ? 47.278 -15.817 31.146 1.00 27.97 183 THR A C 1
ATOM 1364 O O . THR A 1 183 ? 46.496 -15.875 32.087 1.00 27.97 183 THR A O 1
ATOM 1367 N N . GLU A 1 184 ? 47.192 -16.676 30.111 1.00 29.48 184 GLU A N 1
ATOM 1368 C CA . GLU A 1 184 ? 48.005 -17.919 29.894 1.00 29.48 184 GLU A CA 1
ATOM 1369 C C . GLU A 1 184 ? 47.439 -19.109 30.729 1.00 29.48 184 GLU A C 1
ATOM 1371 O O . GLU A 1 184 ? 47.058 -18.888 31.871 1.00 29.48 184 GLU A O 1
ATOM 1376 N N . THR A 1 185 ? 47.259 -20.364 30.268 1.00 27.41 185 THR A N 1
ATOM 1377 C CA . THR A 1 185 ? 48.022 -21.229 29.321 1.00 27.41 185 THR A CA 1
ATOM 1378 C C . THR A 1 185 ? 47.130 -22.098 28.363 1.00 27.41 185 THR A C 1
ATOM 1380 O O . THR A 1 185 ? 46.134 -21.585 27.860 1.00 27.41 185 THR A O 1
ATOM 1383 N N . GLU A 1 186 ? 47.513 -23.345 28.006 1.00 27.67 186 GLU A N 1
ATOM 1384 C CA . GLU A 1 186 ? 47.273 -24.012 26.691 1.00 27.67 186 GLU A CA 1
ATOM 1385 C C . GLU A 1 186 ? 46.408 -25.323 26.690 1.00 27.67 186 GLU A C 1
ATOM 1387 O O . GLU A 1 186 ? 45.901 -25.751 27.724 1.00 27.67 186 GLU A O 1
ATOM 1392 N N . SER A 1 187 ? 46.214 -25.919 25.493 1.00 26.47 187 SER A N 1
ATOM 1393 C CA . SER A 1 187 ? 45.328 -27.057 25.075 1.00 26.47 187 SER A CA 1
ATOM 1394 C C . SER A 1 187 ? 46.032 -28.459 25.110 1.00 26.47 187 SER A C 1
ATOM 1396 O O . SER A 1 187 ? 47.105 -28.493 25.713 1.00 26.47 187 SER A O 1
ATOM 1398 N N . PRO A 1 188 ? 45.601 -29.591 24.447 1.00 53.22 188 PRO A N 1
ATOM 1399 C CA . PRO A 1 188 ? 44.402 -29.968 23.632 1.00 53.22 188 PRO A CA 1
ATOM 1400 C C . PRO A 1 188 ? 43.830 -31.422 23.909 1.00 53.22 188 PRO A C 1
ATOM 1402 O O . PRO A 1 188 ? 43.872 -31.858 25.052 1.00 53.22 188 PRO A O 1
ATOM 1405 N N . GLU A 1 189 ? 43.326 -32.143 22.868 1.00 29.22 189 GLU A N 1
ATOM 1406 C CA . GLU A 1 189 ? 42.969 -33.608 22.738 1.00 29.22 189 GLU A CA 1
ATOM 1407 C C . GLU A 1 189 ? 41.533 -34.052 23.192 1.00 29.22 189 GLU A C 1
ATOM 1409 O O . GLU A 1 189 ? 41.085 -33.635 24.254 1.00 29.22 189 GLU A O 1
ATOM 1414 N N . THR A 1 190 ? 40.603 -34.650 22.392 1.00 28.62 190 THR A N 1
ATOM 1415 C CA . THR A 1 190 ? 40.450 -35.926 21.585 1.00 28.62 190 THR A CA 1
ATOM 1416 C C . THR A 1 190 ? 40.097 -37.191 22.423 1.00 28.62 190 THR A C 1
ATOM 1418 O O . THR A 1 190 ? 40.600 -37.299 23.530 1.00 28.62 190 THR A O 1
ATOM 1421 N N . GLU A 1 191 ? 39.247 -38.184 22.050 1.00 30.53 191 GLU A N 1
ATOM 1422 C CA . GLU A 1 191 ? 38.479 -38.535 20.817 1.00 30.53 191 GLU A CA 1
ATOM 1423 C C . GLU A 1 191 ? 37.300 -39.563 21.061 1.00 30.53 191 GLU A C 1
ATOM 1425 O O . GLU A 1 191 ? 37.303 -40.258 22.070 1.00 30.53 191 GLU A O 1
ATOM 1430 N N . THR A 1 192 ? 36.359 -39.712 20.095 1.00 29.11 192 THR A N 1
ATOM 1431 C CA . THR A 1 192 ? 35.472 -40.885 19.719 1.00 29.11 192 THR A CA 1
ATOM 1432 C C . THR A 1 192 ? 34.524 -41.686 20.673 1.00 29.11 192 THR A C 1
ATOM 1434 O O . THR A 1 192 ? 34.920 -42.106 21.748 1.00 29.11 192 THR A O 1
ATOM 1437 N N . ASP A 1 193 ? 33.333 -42.047 20.125 1.00 28.41 193 ASP A N 1
ATOM 1438 C CA . ASP A 1 193 ? 32.506 -43.301 20.221 1.00 28.41 193 ASP A CA 1
ATOM 1439 C C . ASP A 1 193 ? 32.078 -43.929 21.590 1.00 28.41 193 ASP A C 1
ATOM 1441 O O . ASP A 1 193 ? 32.819 -43.905 22.559 1.00 28.41 193 ASP A O 1
ATOM 1445 N N . ARG A 1 194 ? 30.908 -44.593 21.790 1.00 27.53 194 ARG A N 1
ATOM 1446 C CA . ARG A 1 194 ? 30.043 -45.438 20.911 1.00 27.53 194 ARG A CA 1
ATOM 1447 C C . ARG A 1 194 ? 28.612 -45.678 21.503 1.00 27.53 194 ARG A C 1
ATOM 1449 O O . ARG A 1 194 ? 28.370 -45.375 22.665 1.00 27.53 194 ARG A O 1
ATOM 1456 N N . ALA A 1 195 ? 27.698 -46.303 20.738 1.00 28.34 195 ALA A N 1
ATOM 1457 C CA . ALA A 1 195 ? 26.370 -46.860 21.150 1.00 28.34 195 ALA A CA 1
ATOM 1458 C C . ALA A 1 195 ? 26.355 -48.429 20.988 1.00 28.34 195 ALA A C 1
ATOM 1460 O O . ALA A 1 195 ? 27.464 -48.918 20.740 1.00 28.34 195 ALA A O 1
ATOM 1461 N N . PRO A 1 196 ? 25.254 -49.262 21.045 1.00 49.03 196 PRO A N 1
ATOM 1462 C CA . PRO A 1 196 ? 23.784 -49.012 20.958 1.00 49.03 196 PRO A CA 1
ATOM 1463 C C . PRO A 1 196 ? 22.838 -49.987 21.779 1.00 49.03 196 PRO A C 1
ATOM 1465 O O . PRO A 1 196 ? 23.241 -50.506 22.814 1.00 49.03 196 PRO A O 1
ATOM 1468 N N . SER A 1 197 ? 21.617 -50.281 21.259 1.00 28.81 197 SER A N 1
ATOM 1469 C CA . SER A 1 197 ? 20.511 -51.210 21.689 1.00 28.81 197 SER A CA 1
ATOM 1470 C C . SER A 1 197 ? 19.513 -50.705 22.773 1.00 28.81 197 SER A C 1
ATOM 1472 O O . SER A 1 197 ? 19.972 -50.079 23.720 1.00 28.81 197 SER A O 1
ATOM 1474 N N . SER A 1 198 ? 18.154 -50.777 22.728 1.00 30.17 198 SER A N 1
ATOM 1475 C CA . SER A 1 198 ? 17.050 -51.497 21.992 1.00 30.17 198 SER A CA 1
ATOM 1476 C C . SER A 1 198 ? 16.499 -52.767 22.698 1.00 30.17 198 SER A C 1
ATOM 1478 O O . SER A 1 198 ? 17.293 -53.447 23.330 1.00 30.17 198 SER A O 1
ATOM 1480 N N . VAL A 1 199 ? 15.209 -53.186 22.665 1.00 28.89 199 VAL A N 1
ATOM 1481 C CA . VAL A 1 199 ? 14.048 -53.043 21.722 1.00 28.89 199 VAL A CA 1
ATOM 1482 C C . VAL A 1 199 ? 12.680 -53.035 22.495 1.00 28.89 199 VAL A C 1
ATOM 1484 O O . VAL A 1 199 ? 12.670 -53.455 23.648 1.00 28.89 199 VAL A O 1
ATOM 1487 N N . GLY A 1 200 ? 11.543 -52.637 21.876 1.00 26.86 200 GLY A N 1
ATOM 1488 C CA . GLY A 1 200 ? 10.136 -52.784 22.375 1.00 26.86 200 GLY A CA 1
ATOM 1489 C C . GLY A 1 200 ? 9.337 -51.451 22.396 1.00 26.86 200 GLY A C 1
ATOM 1490 O O . GLY A 1 200 ? 9.836 -50.510 23.004 1.00 26.86 200 GLY A O 1
ATOM 1491 N N . SER A 1 201 ? 8.185 -51.192 21.743 1.00 28.53 201 SER A N 1
ATOM 1492 C CA . SER A 1 201 ? 7.190 -52.009 20.994 1.00 28.53 201 SER A CA 1
ATOM 1493 C C . SER A 1 201 ? 6.124 -52.714 21.893 1.00 28.53 201 SER A C 1
ATOM 1495 O O . SER A 1 201 ? 6.522 -53.267 22.917 1.00 28.53 201 SER A O 1
ATOM 1497 N N . ASP A 1 202 ? 4.781 -52.695 21.675 1.00 30.72 202 ASP A N 1
ATOM 1498 C CA . ASP A 1 202 ? 3.885 -52.080 20.642 1.00 30.72 202 ASP A CA 1
ATOM 1499 C C . ASP A 1 202 ? 2.399 -51.822 21.111 1.00 30.72 202 ASP A C 1
ATOM 1501 O O . ASP A 1 202 ? 1.947 -52.415 22.087 1.00 30.72 202 ASP A O 1
ATOM 1505 N N . ASP A 1 203 ? 1.672 -50.966 20.357 1.00 32.94 203 ASP A N 1
ATOM 1506 C CA . ASP A 1 203 ? 0.237 -50.948 19.910 1.00 32.94 203 ASP A CA 1
ATOM 1507 C C . ASP A 1 203 ? -1.088 -50.719 20.733 1.00 32.94 203 ASP A C 1
ATOM 1509 O O . ASP A 1 203 ? -1.438 -51.415 21.682 1.00 32.94 203 ASP A O 1
ATOM 1513 N N . ASP A 1 204 ? -1.887 -49.790 20.152 1.00 28.59 204 ASP A N 1
ATOM 1514 C CA . ASP A 1 204 ? -3.353 -49.705 19.851 1.00 28.59 204 ASP A CA 1
ATOM 1515 C C . ASP A 1 204 ? -4.496 -49.572 20.917 1.00 28.59 204 ASP A C 1
ATOM 1517 O O . ASP A 1 204 ? -4.275 -49.384 22.113 1.00 28.59 204 ASP A O 1
ATOM 1521 N N . ALA A 1 205 ? -5.753 -49.461 20.434 1.00 28.67 205 ALA A N 1
ATOM 1522 C CA . ALA A 1 205 ? -6.768 -48.522 20.948 1.00 28.67 205 ALA A CA 1
ATOM 1523 C C . ALA A 1 205 ? -8.159 -49.069 21.384 1.00 28.67 205 ALA A C 1
ATOM 1525 O O . ALA A 1 205 ? -8.592 -50.156 21.024 1.00 28.67 205 ALA A O 1
ATOM 1526 N N . SER A 1 206 ? -8.935 -48.166 22.013 1.00 30.23 206 SER A N 1
ATOM 1527 C CA . SER A 1 206 ? -10.418 -48.035 21.995 1.00 30.23 206 SER A CA 1
ATOM 1528 C C . SER A 1 206 ? -11.342 -49.096 22.639 1.00 30.23 206 SER A C 1
ATOM 1530 O O . SER A 1 206 ? -11.281 -50.280 22.326 1.00 30.23 206 SER A O 1
ATOM 1532 N N . ARG A 1 207 ? -12.331 -48.622 23.427 1.00 26.36 207 ARG A N 1
ATOM 1533 C CA . ARG A 1 207 ? -13.684 -49.217 23.564 1.00 26.36 207 ARG A CA 1
ATOM 1534 C C . ARG A 1 207 ? -14.704 -48.203 24.127 1.00 26.36 207 ARG A C 1
ATOM 1536 O O . ARG A 1 207 ? -14.336 -47.355 24.934 1.00 26.36 207 ARG A O 1
ATOM 1543 N N . GLU A 1 208 ? -15.967 -48.315 23.709 1.00 29.94 208 GLU A N 1
ATOM 1544 C CA . GLU A 1 208 ? -17.150 -47.621 24.261 1.00 29.94 208 GLU A CA 1
ATOM 1545 C C . GLU A 1 208 ? -18.052 -48.601 25.038 1.00 29.94 208 GLU A C 1
ATOM 1547 O O . GLU A 1 208 ? -18.048 -49.782 24.709 1.00 29.94 208 GLU A O 1
ATOM 1552 N N . GLU A 1 209 ? -18.839 -48.110 26.009 1.00 29.98 209 GLU A N 1
ATOM 1553 C CA . GLU A 1 209 ? -20.071 -48.695 26.606 1.00 29.98 209 GLU A CA 1
ATOM 1554 C C . GLU A 1 209 ? -20.522 -47.778 27.779 1.00 29.98 209 GLU A C 1
ATOM 1556 O O . GLU A 1 209 ? -19.668 -47.145 28.397 1.00 29.98 209 GLU A O 1
ATOM 1561 N N . SER A 1 210 ? -21.792 -47.627 28.189 1.00 25.94 210 SER A N 1
ATOM 1562 C CA . SER A 1 210 ? -23.110 -47.763 27.529 1.00 25.94 210 SER A CA 1
ATOM 1563 C C . SER A 1 210 ? -24.188 -47.024 28.376 1.00 25.94 210 SER A C 1
ATOM 1565 O O . SER A 1 210 ? -23.863 -46.425 29.400 1.00 25.94 210 SER A O 1
ATOM 1567 N N . PHE A 1 211 ? -25.457 -47.021 27.944 1.00 29.27 211 PHE A N 1
ATOM 1568 C CA . PHE A 1 211 ? -26.607 -46.370 28.617 1.00 29.27 211 PHE A CA 1
ATOM 1569 C C . PHE A 1 211 ? -27.090 -47.093 29.896 1.00 29.27 211 PHE A C 1
ATOM 1571 O O . PHE A 1 211 ? -26.942 -48.309 29.976 1.00 29.27 211 PHE A O 1
ATOM 1578 N N . ASP A 1 212 ? -27.719 -46.357 30.830 1.00 29.47 212 ASP A N 1
ATOM 1579 C CA . ASP A 1 212 ? -29.107 -46.581 31.315 1.00 29.47 212 ASP A CA 1
ATOM 1580 C C . ASP A 1 212 ? -29.561 -45.466 32.302 1.00 29.47 212 ASP A C 1
ATOM 1582 O O . ASP A 1 212 ? -28.743 -44.646 32.725 1.00 29.47 212 ASP A O 1
ATOM 1586 N N . ASP A 1 213 ? -30.869 -45.373 32.602 1.00 30.30 213 ASP A N 1
ATOM 1587 C CA . ASP A 1 213 ? -31.548 -44.165 33.141 1.00 30.30 213 ASP A CA 1
ATOM 1588 C C . ASP A 1 213 ? -32.643 -44.478 34.215 1.00 30.30 213 ASP A C 1
ATOM 1590 O O . ASP A 1 213 ? -32.839 -45.634 34.594 1.00 30.30 213 ASP A O 1
ATOM 1594 N N . ASP A 1 214 ? -33.414 -43.455 34.634 1.00 31.25 214 ASP A N 1
ATOM 1595 C CA . ASP A 1 214 ? -34.734 -43.519 35.334 1.00 31.25 214 ASP A CA 1
ATOM 1596 C C . ASP A 1 214 ? -34.757 -43.663 36.912 1.00 31.25 214 ASP A C 1
ATOM 1598 O O . ASP A 1 214 ? -33.704 -43.790 37.542 1.00 31.25 214 ASP A O 1
ATOM 1602 N N . PRO A 1 215 ? -35.886 -43.408 37.648 1.00 50.62 215 PRO A N 1
ATOM 1603 C CA . PRO A 1 215 ? -35.899 -42.229 38.546 1.00 50.62 215 PRO A CA 1
ATOM 1604 C C . PRO A 1 215 ? -36.684 -42.311 39.894 1.00 50.62 215 PRO A C 1
ATOM 1606 O O . PRO A 1 215 ? -37.796 -42.829 39.955 1.00 50.62 215 PRO A O 1
ATOM 1609 N N . CYS A 1 216 ? -36.242 -41.611 40.963 1.00 24.73 216 CYS A N 1
ATOM 1610 C CA . CYS A 1 216 ? -37.174 -41.021 41.963 1.00 24.73 216 CYS A CA 1
ATOM 1611 C C . CYS A 1 216 ? -36.562 -39.951 42.915 1.00 24.73 216 CYS A C 1
ATOM 1613 O O . CYS A 1 216 ? -35.411 -39.549 42.788 1.00 24.73 216 CYS A O 1
ATOM 1615 N N . LYS A 1 217 ? -37.375 -39.430 43.852 1.00 25.52 217 LYS A N 1
ATOM 1616 C CA . LYS A 1 217 ? -37.184 -38.236 44.727 1.00 25.52 217 LYS A CA 1
ATOM 1617 C C . LYS A 1 217 ? -37.488 -38.594 46.210 1.00 25.52 217 LYS A C 1
ATOM 1619 O O . LYS A 1 217 ? -38.150 -39.613 46.391 1.00 25.52 217 LYS A O 1
ATOM 1624 N N . PRO A 1 218 ? -37.255 -37.735 47.247 1.00 37.94 218 PRO A N 1
ATOM 1625 C CA . PRO A 1 218 ? -36.355 -36.558 47.385 1.00 37.94 218 PRO A CA 1
ATOM 1626 C C . PRO A 1 218 ? -35.646 -36.353 48.777 1.00 37.94 218 PRO A C 1
ATOM 1628 O O . PRO A 1 218 ? -36.122 -36.848 49.792 1.00 37.94 218 PRO A O 1
ATOM 1631 N N . LYS A 1 219 ? -34.704 -35.374 48.849 1.00 25.94 219 LYS A N 1
ATOM 1632 C CA . LYS A 1 219 ? -34.357 -34.493 50.025 1.00 25.94 219 LYS A CA 1
ATOM 1633 C C . LYS A 1 219 ? -33.613 -35.105 51.256 1.00 25.94 219 LYS A C 1
ATOM 1635 O O . LYS A 1 219 ? -33.710 -36.305 51.462 1.00 25.94 219 LYS A O 1
ATOM 1640 N N . PRO A 1 220 ? -33.025 -34.288 52.186 1.00 38.44 220 PRO A N 1
ATOM 1641 C CA . PRO A 1 220 ? -32.509 -32.892 52.090 1.00 38.44 220 PRO A CA 1
ATOM 1642 C C . PRO A 1 220 ? -31.173 -32.571 52.856 1.00 38.44 220 PRO A C 1
ATOM 1644 O O . PRO A 1 220 ? -30.825 -33.267 53.801 1.00 38.44 220 PRO A O 1
ATOM 1647 N N . ARG A 1 221 ? -30.599 -31.364 52.614 1.00 25.33 221 ARG A N 1
ATOM 1648 C CA . ARG A 1 221 ? -29.479 -30.677 53.351 1.00 25.33 221 ARG A CA 1
ATOM 1649 C C . ARG A 1 221 ? -28.085 -31.324 53.172 1.00 25.33 221 ARG A C 1
ATOM 1651 O O . ARG A 1 221 ? -28.016 -32.535 53.052 1.00 25.33 221 ARG A O 1
ATOM 1658 N N . GLY A 1 222 ? -26.945 -30.625 53.204 1.00 25.39 222 GLY A N 1
ATOM 1659 C CA . GLY A 1 222 ? -26.578 -29.218 52.911 1.00 25.39 222 GLY A CA 1
ATOM 1660 C C . GLY A 1 222 ? -25.372 -29.244 51.933 1.00 25.39 222 GLY A C 1
ATOM 1661 O O . GLY A 1 222 ? -24.971 -30.329 51.528 1.00 25.39 222 GLY A O 1
ATOM 1662 N N . ASP A 1 223 ? -24.767 -28.167 51.428 1.00 27.58 223 ASP A N 1
ATOM 1663 C CA . ASP A 1 223 ? -24.697 -26.771 51.876 1.00 27.58 223 ASP A CA 1
ATOM 1664 C C . ASP A 1 223 ? -24.719 -25.784 50.686 1.00 27.58 223 ASP A C 1
ATOM 1666 O O . ASP A 1 223 ? -24.850 -26.171 49.523 1.00 27.58 223 ASP A O 1
ATOM 1670 N N . ALA A 1 224 ? -24.612 -24.481 50.964 1.00 31.34 224 ALA A N 1
ATOM 1671 C CA . ALA A 1 224 ? -24.613 -23.441 49.941 1.00 31.34 224 ALA A CA 1
ATOM 1672 C C . ALA A 1 224 ? -23.264 -23.343 49.204 1.00 31.34 224 ALA A C 1
ATOM 1674 O O . ALA A 1 224 ? -22.320 -22.742 49.715 1.00 31.34 224 ALA A O 1
ATOM 1675 N N . PHE A 1 225 ? -23.206 -23.829 47.959 1.00 30.03 225 PHE A N 1
ATOM 1676 C CA . PHE A 1 225 ? -22.278 -23.270 46.975 1.00 30.03 225 PHE A CA 1
ATOM 1677 C C . PHE A 1 225 ? -23.006 -22.207 46.149 1.00 30.03 225 PHE A C 1
ATOM 1679 O O . PHE A 1 225 ? -24.066 -22.462 45.574 1.00 30.03 225 PHE A O 1
ATOM 1686 N N . GLU A 1 226 ? -22.465 -20.991 46.154 1.00 29.62 226 GLU A N 1
ATOM 1687 C CA . GLU A 1 226 ? -23.116 -19.811 45.593 1.00 29.62 226 GLU A CA 1
ATOM 1688 C C . GLU A 1 226 ? -23.314 -19.944 44.075 1.00 29.62 226 GLU A C 1
ATOM 1690 O O . GLU A 1 226 ? -22.485 -20.520 43.365 1.00 29.62 226 GLU A O 1
ATOM 1695 N N . THR A 1 227 ? -24.442 -19.438 43.566 1.00 25.14 227 THR A N 1
ATOM 1696 C CA . THR A 1 227 ? -24.850 -19.640 42.171 1.00 25.14 227 THR A CA 1
ATOM 1697 C C . THR A 1 227 ? -23.766 -19.188 41.200 1.00 25.14 227 THR A C 1
ATOM 1699 O O . THR A 1 227 ? -23.438 -18.002 41.141 1.00 25.14 227 THR A O 1
ATOM 1702 N N . THR A 1 228 ? -23.275 -20.108 40.366 1.00 28.70 228 THR A N 1
ATOM 1703 C CA . THR A 1 228 ? -22.403 -19.780 39.238 1.00 28.70 228 THR A CA 1
ATOM 1704 C C . THR A 1 228 ? -23.160 -18.899 38.251 1.00 28.70 228 THR A C 1
ATOM 1706 O O . THR A 1 228 ? -23.920 -19.364 37.400 1.00 28.70 228 THR A O 1
ATOM 1709 N N . THR A 1 229 ? -22.954 -17.588 38.390 1.00 29.94 229 THR A N 1
ATOM 1710 C CA . THR A 1 229 ? -23.505 -16.549 37.522 1.00 29.94 229 THR A CA 1
ATOM 1711 C C . THR A 1 229 ? -23.391 -16.968 36.062 1.00 29.94 229 THR A C 1
ATOM 1713 O O . THR A 1 229 ? -22.284 -17.201 35.567 1.00 29.94 229 THR A O 1
ATOM 1716 N N . LYS A 1 230 ? -24.530 -17.006 35.353 1.00 27.88 230 LYS A N 1
ATOM 1717 C CA . LYS A 1 230 ? -24.578 -17.079 33.885 1.00 27.88 230 LYS A CA 1
ATOM 1718 C C . LYS A 1 230 ? -23.939 -15.814 33.313 1.00 27.88 230 LYS A C 1
ATOM 1720 O O . LYS A 1 230 ? -24.618 -14.853 32.964 1.00 27.88 230 LYS A O 1
ATOM 1725 N N . CYS A 1 231 ? -22.611 -15.814 33.267 1.00 27.00 231 CYS A N 1
ATOM 1726 C CA . CYS A 1 231 ? -21.814 -14.735 32.715 1.00 27.00 231 CYS A CA 1
ATOM 1727 C C . CYS A 1 231 ? -22.241 -14.520 31.258 1.00 27.00 231 CYS A C 1
ATOM 1729 O O . CYS A 1 231 ? -22.490 -15.486 30.533 1.00 27.00 231 CYS A O 1
ATOM 1731 N N . SER A 1 232 ? -22.385 -13.264 30.842 1.00 29.91 232 SER A N 1
ATOM 1732 C CA . SER A 1 232 ? -23.077 -12.884 29.607 1.00 29.91 232 SER A CA 1
ATOM 1733 C C . SER A 1 232 ? -22.284 -13.253 28.344 1.00 29.91 232 SER A C 1
ATOM 1735 O O . SER A 1 232 ? -21.668 -12.405 27.703 1.00 29.91 232 SER A O 1
ATOM 1737 N N . PHE A 1 233 ? -22.333 -14.525 27.945 1.00 37.44 233 PHE A N 1
ATOM 1738 C CA . PHE A 1 233 ? -21.639 -15.087 26.776 1.00 37.44 233 PHE A CA 1
ATOM 1739 C C . PHE A 1 233 ? -22.192 -14.632 25.404 1.00 37.44 233 PHE A C 1
ATOM 1741 O O . PHE A 1 233 ? -21.868 -15.224 24.376 1.00 37.44 233 PHE A O 1
ATOM 1748 N N . ALA A 1 234 ? -22.992 -13.563 25.377 1.00 38.59 234 ALA A N 1
ATOM 1749 C CA . ALA A 1 234 ? -23.661 -13.026 24.192 1.00 38.59 234 ALA A CA 1
ATOM 1750 C C . ALA A 1 234 ? -22.938 -11.830 23.530 1.00 38.59 234 ALA A C 1
ATOM 1752 O O . ALA A 1 234 ? -23.385 -11.368 22.485 1.00 38.59 234 ALA A O 1
ATOM 1753 N N . SER A 1 235 ? -21.851 -11.300 24.113 1.00 55.06 235 SER A N 1
ATOM 1754 C CA . SER A 1 235 ? -21.303 -9.982 23.731 1.00 55.06 235 SER A CA 1
ATOM 1755 C C . SER A 1 235 ? -19.768 -9.925 23.600 1.00 55.06 235 SER A C 1
ATOM 1757 O O . SER A 1 235 ? -19.072 -9.449 24.497 1.00 55.06 235 SER A O 1
ATOM 1759 N N . GLY A 1 236 ? -19.245 -10.338 22.439 1.00 76.31 236 GLY A N 1
ATOM 1760 C CA . GLY A 1 236 ? -17.893 -9.989 21.966 1.00 76.31 236 GLY A CA 1
ATOM 1761 C C . GLY A 1 236 ? -16.695 -10.640 22.683 1.00 76.31 236 GLY A C 1
ATOM 1762 O O . GLY A 1 236 ? -16.826 -11.630 23.400 1.00 76.31 236 GLY A O 1
ATOM 1763 N N . ALA A 1 237 ? -15.500 -10.090 22.431 1.00 85.94 237 ALA A N 1
ATOM 1764 C CA . ALA A 1 237 ? -14.235 -10.465 23.075 1.00 85.94 237 ALA A CA 1
ATOM 1765 C C . ALA A 1 237 ? -13.810 -9.449 24.154 1.00 85.94 237 ALA A C 1
ATOM 1767 O O . ALA A 1 237 ? -14.046 -8.247 24.021 1.00 85.94 237 ALA A O 1
ATOM 1768 N N . ASP A 1 238 ? -13.131 -9.927 25.200 1.00 87.06 238 ASP A N 1
ATOM 1769 C CA . ASP A 1 238 ? -12.639 -9.115 26.315 1.00 87.06 238 ASP A CA 1
ATOM 1770 C C . ASP A 1 238 ? -11.351 -8.378 25.917 1.00 87.06 238 ASP A C 1
ATOM 1772 O O . ASP A 1 238 ? -10.262 -8.960 25.918 1.00 87.06 238 ASP A O 1
ATOM 1776 N N . LEU A 1 239 ? -11.481 -7.082 25.608 1.00 86.75 239 LEU A N 1
ATOM 1777 C CA . LEU A 1 239 ? -10.384 -6.190 25.200 1.00 86.75 239 LEU A CA 1
ATOM 1778 C C . LEU A 1 239 ? -9.270 -6.045 26.255 1.00 86.75 239 LEU A C 1
ATOM 1780 O O . LEU A 1 239 ? -8.163 -5.618 25.934 1.00 86.75 239 LEU A O 1
ATOM 1784 N N . ARG A 1 240 ? -9.526 -6.421 27.517 1.00 83.38 240 ARG A N 1
ATOM 1785 C CA . ARG A 1 240 ? -8.527 -6.387 28.601 1.00 83.38 240 ARG A CA 1
ATOM 1786 C C . ARG A 1 240 ? -7.578 -7.592 28.559 1.00 83.38 240 ARG A C 1
ATOM 1788 O O . ARG A 1 240 ? -6.597 -7.609 29.302 1.00 83.38 240 ARG A O 1
ATOM 1795 N N . LYS A 1 241 ? -7.887 -8.606 27.742 1.00 86.88 241 LYS A N 1
ATOM 1796 C CA . LYS A 1 241 ? -7.149 -9.868 27.596 1.00 86.88 241 LYS A CA 1
ATOM 1797 C C . LYS A 1 241 ? -6.573 -9.988 26.175 1.00 86.88 241 LYS A C 1
ATOM 1799 O O . LYS A 1 241 ? -7.157 -9.437 25.247 1.00 86.88 241 LYS A O 1
ATOM 1804 N N . PRO A 1 242 ? -5.477 -10.745 25.973 1.00 92.94 242 PRO A N 1
ATOM 1805 C CA . PRO A 1 242 ? -4.905 -10.990 24.648 1.00 92.94 242 PRO A CA 1
ATOM 1806 C C . PRO A 1 242 ? -5.942 -11.447 23.614 1.00 92.94 242 PRO A C 1
ATOM 1808 O O . PRO A 1 242 ? -6.679 -12.413 23.832 1.00 92.94 242 PRO A O 1
ATOM 1811 N N . LEU A 1 243 ? -6.026 -10.725 22.498 1.00 94.38 243 LEU A N 1
ATOM 1812 C CA . LEU A 1 243 ? -7.110 -10.870 21.526 1.00 94.38 243 LEU A CA 1
ATOM 1813 C C . LEU A 1 243 ? -6.934 -12.027 20.541 1.00 94.38 243 LEU A C 1
ATOM 1815 O O . LEU A 1 243 ? -7.939 -12.575 20.103 1.00 94.38 243 LEU A O 1
ATOM 1819 N N . PHE A 1 244 ? -5.712 -12.447 20.204 1.00 94.88 244 PHE A N 1
ATOM 1820 C CA . PHE A 1 244 ? -5.475 -13.361 19.077 1.00 94.88 244 PHE A CA 1
ATOM 1821 C C . PHE A 1 244 ? -6.222 -14.705 19.203 1.00 94.88 244 PHE A C 1
ATOM 1823 O O . PHE A 1 244 ? -6.840 -15.178 18.247 1.00 94.88 244 PHE A O 1
ATOM 1830 N N . ALA A 1 245 ? -6.248 -15.302 20.399 1.00 94.75 245 ALA A N 1
ATOM 1831 C CA . ALA A 1 245 ? -7.013 -16.526 20.661 1.00 94.75 245 ALA A CA 1
ATOM 1832 C C . ALA A 1 245 ? -8.538 -16.285 20.687 1.00 94.75 245 ALA A C 1
ATOM 1834 O O . ALA A 1 245 ? -9.309 -17.130 20.229 1.00 94.75 245 ALA A O 1
ATOM 1835 N N . GLN A 1 246 ? -8.977 -15.121 21.181 1.00 95.75 246 GLN A N 1
ATOM 1836 C CA . GLN A 1 246 ? -10.393 -14.737 21.237 1.00 95.75 246 GLN A CA 1
ATOM 1837 C C . GLN A 1 246 ? -10.960 -14.487 19.832 1.00 95.75 246 GLN A C 1
ATOM 1839 O O . GLN A 1 246 ? -12.048 -14.956 19.515 1.00 95.75 246 GLN A O 1
ATOM 1844 N N . VAL A 1 247 ? -10.188 -13.831 18.962 1.00 95.75 247 VAL A N 1
ATOM 1845 C CA . VAL A 1 247 ? -10.485 -13.626 17.537 1.00 95.75 247 VAL A CA 1
ATOM 1846 C C . VAL A 1 247 ? -10.694 -14.959 16.818 1.00 95.75 247 VAL A C 1
ATOM 1848 O O . VAL A 1 247 ? -11.708 -15.132 16.146 1.00 95.75 247 VAL A O 1
ATOM 1851 N N . GLY A 1 248 ? -9.805 -15.937 17.021 1.00 95.38 248 GLY A N 1
ATOM 1852 C CA . GLY A 1 248 ? -9.991 -17.282 16.466 1.00 95.38 248 GLY A CA 1
ATOM 1853 C C . GLY A 1 248 ? -11.271 -17.956 16.979 1.00 95.38 248 GLY A C 1
ATOM 1854 O O . GLY A 1 248 ? -12.001 -18.580 16.209 1.00 95.38 248 GLY A O 1
ATOM 1855 N N . ALA A 1 249 ? -11.602 -17.778 18.261 1.00 94.81 249 ALA A N 1
ATOM 1856 C CA . ALA A 1 249 ? -12.843 -18.287 18.842 1.00 94.81 249 ALA A CA 1
ATOM 1857 C C . ALA A 1 249 ? -14.112 -17.572 18.329 1.00 94.81 249 ALA A C 1
ATOM 1859 O O . ALA A 1 249 ? -15.159 -18.213 18.261 1.00 94.81 249 ALA A O 1
ATOM 1860 N N . LEU A 1 250 ? -14.037 -16.293 17.936 1.00 94.06 250 LEU A N 1
ATOM 1861 C CA . LEU A 1 250 ? -15.116 -15.582 17.234 1.00 94.06 250 LEU A CA 1
ATOM 1862 C C . LEU A 1 250 ? -15.258 -16.067 15.782 1.00 94.06 250 LEU A C 1
ATOM 1864 O O . LEU A 1 250 ? -16.377 -16.271 15.315 1.00 94.06 250 LEU A O 1
ATOM 1868 N N . GLY A 1 251 ? -14.139 -16.301 15.088 1.00 93.00 251 GLY A N 1
ATOM 1869 C CA . GLY A 1 251 ? -14.109 -16.820 13.716 1.00 93.00 251 GLY A CA 1
ATOM 1870 C C . GLY A 1 251 ? -14.734 -18.210 13.584 1.00 93.00 251 GLY A C 1
ATOM 1871 O O . GLY A 1 251 ? -15.496 -18.460 12.654 1.00 93.00 251 GLY A O 1
ATOM 1872 N N . ALA A 1 252 ? -14.508 -19.085 14.571 1.00 92.19 252 ALA A N 1
ATOM 1873 C CA . ALA A 1 252 ? -15.174 -20.390 14.672 1.00 92.19 252 ALA A CA 1
ATOM 1874 C C . ALA A 1 252 ? -16.710 -20.314 14.752 1.00 92.19 252 ALA A C 1
ATOM 1876 O O . ALA A 1 252 ? -17.380 -21.283 14.418 1.00 92.19 252 ALA A O 1
ATOM 1877 N N . ARG A 1 253 ? -17.264 -19.191 15.230 1.00 90.12 253 ARG A N 1
ATOM 1878 C CA . ARG A 1 253 ? -18.702 -19.004 15.494 1.00 90.12 253 ARG A CA 1
ATOM 1879 C C . ARG A 1 253 ? -19.385 -18.082 14.478 1.00 90.12 253 ARG A C 1
ATOM 1881 O O . ARG A 1 253 ? -20.508 -17.657 14.716 1.00 90.12 253 ARG A O 1
ATOM 1888 N N . GLY A 1 254 ? -18.684 -17.654 13.424 1.00 89.69 254 GLY A N 1
ATOM 1889 C CA . GLY A 1 254 ? -19.164 -16.636 12.474 1.00 89.69 254 GLY A CA 1
ATOM 1890 C C . GLY A 1 254 ? -19.285 -15.205 13.035 1.00 89.69 254 GLY A C 1
ATOM 1891 O O . GLY A 1 254 ? -19.451 -14.260 12.271 1.00 89.69 254 GLY A O 1
ATOM 1892 N N . ALA A 1 255 ? -19.132 -15.006 14.348 1.00 90.94 255 ALA A N 1
ATOM 1893 C CA . ALA A 1 255 ? -19.344 -13.725 15.032 1.00 90.94 255 ALA A CA 1
ATOM 1894 C C . ALA A 1 255 ? -18.247 -12.667 14.779 1.00 90.94 255 ALA A C 1
ATOM 1896 O O . ALA A 1 255 ? -18.389 -11.510 15.177 1.00 90.94 255 ALA A O 1
ATOM 1897 N N . TYR A 1 256 ? -17.136 -13.050 14.144 1.00 94.12 256 TYR A N 1
ATOM 1898 C CA . TYR A 1 256 ? -15.968 -12.185 13.963 1.00 94.12 256 TYR A CA 1
ATOM 1899 C C . TYR A 1 256 ? -16.236 -10.944 13.094 1.00 94.12 256 TYR A C 1
ATOM 1901 O O . TYR A 1 256 ? -15.812 -9.854 13.473 1.00 94.12 256 TYR A O 1
ATOM 1909 N N . ALA A 1 257 ? -16.960 -11.084 11.976 1.00 91.75 257 ALA A N 1
ATOM 1910 C CA . ALA A 1 257 ? -17.172 -9.991 11.020 1.00 91.75 257 ALA A CA 1
ATOM 1911 C C . ALA A 1 257 ? -17.902 -8.790 11.652 1.00 91.75 257 ALA A C 1
ATOM 1913 O O . ALA A 1 257 ? -17.451 -7.654 11.532 1.00 91.75 257 ALA A O 1
ATOM 1914 N N . ALA A 1 258 ? -18.983 -9.044 12.396 1.00 89.69 258 ALA A N 1
ATOM 1915 C CA . ALA A 1 258 ? -19.716 -7.997 13.107 1.00 89.69 258 ALA A CA 1
ATOM 1916 C C . ALA A 1 258 ? -18.874 -7.355 14.227 1.00 89.69 258 ALA A C 1
ATOM 1918 O O . ALA A 1 258 ? -18.909 -6.142 14.413 1.00 89.69 258 ALA A O 1
ATOM 1919 N N . TRP A 1 259 ? -18.081 -8.154 14.952 1.00 91.94 259 TRP A N 1
ATOM 1920 C CA . TRP A 1 259 ? -17.248 -7.649 16.045 1.00 91.94 259 TRP A CA 1
ATOM 1921 C C . TRP A 1 259 ? -16.060 -6.804 15.565 1.00 91.94 259 TRP A C 1
ATOM 1923 O O . TRP A 1 259 ? -15.687 -5.859 16.256 1.00 91.94 259 TRP A O 1
ATOM 1933 N N . VAL A 1 260 ? -15.435 -7.120 14.425 1.00 93.25 260 VAL A N 1
ATOM 1934 C CA . VAL A 1 260 ? -14.188 -6.449 14.013 1.00 93.25 260 VAL A CA 1
ATOM 1935 C C . VAL A 1 260 ? -14.411 -5.043 13.449 1.00 93.25 260 VAL A C 1
ATOM 1937 O O . VAL A 1 260 ? -13.601 -4.155 13.710 1.00 93.25 260 VAL A O 1
ATOM 1940 N N . TYR A 1 261 ? -15.523 -4.816 12.746 1.00 91.06 261 TYR A N 1
ATOM 1941 C CA . TYR A 1 261 ? -15.853 -3.511 12.160 1.00 91.06 261 TYR A CA 1
ATOM 1942 C C . TYR A 1 261 ? -16.569 -2.545 13.116 1.00 91.06 261 TYR A C 1
ATOM 1944 O O . TYR A 1 261 ? -16.804 -1.398 12.750 1.00 91.06 261 TYR A O 1
ATOM 1952 N N . GLU A 1 262 ? -16.883 -2.967 14.342 1.00 87.25 262 GLU A N 1
ATOM 1953 C CA . GLU A 1 262 ? -17.382 -2.105 15.419 1.00 87.25 262 GLU A CA 1
ATOM 1954 C C . GLU A 1 262 ? -16.191 -1.470 16.173 1.00 87.25 262 GLU A C 1
ATOM 1956 O O . GLU A 1 262 ? -15.559 -2.162 16.972 1.00 87.25 262 GLU A O 1
ATOM 1961 N N . PRO A 1 263 ? -15.839 -0.184 15.995 1.00 80.75 263 PRO A N 1
ATOM 1962 C CA . PRO A 1 263 ? -14.586 0.338 16.544 1.00 80.75 263 PRO A CA 1
ATOM 1963 C C . PRO A 1 263 ? -14.651 0.522 18.067 1.00 80.75 263 PRO A C 1
ATOM 1965 O O . PRO A 1 263 ? -15.655 0.993 18.604 1.00 80.75 263 PRO A O 1
ATOM 1968 N N . GLU A 1 264 ? -13.554 0.254 18.782 1.00 74.50 264 GLU A N 1
ATOM 1969 C CA . GLU A 1 264 ? -13.474 0.406 20.247 1.00 74.50 264 GLU A CA 1
ATOM 1970 C C . GLU A 1 264 ? -13.887 1.813 20.715 1.00 74.50 264 GLU A C 1
ATOM 1972 O O . GLU A 1 264 ? -14.574 1.971 21.722 1.00 74.50 264 GLU A O 1
ATOM 1977 N N . SER A 1 265 ? -13.541 2.850 19.946 1.00 63.81 265 SER A N 1
ATOM 1978 C CA . SER A 1 265 ? -13.893 4.242 20.257 1.00 63.81 265 SER A CA 1
ATOM 1979 C C . SER A 1 265 ? -15.380 4.588 20.058 1.00 63.81 265 SER A C 1
ATOM 1981 O O . SER A 1 265 ? -15.781 5.717 20.362 1.00 63.81 265 SER A O 1
ATOM 1983 N N . ALA A 1 266 ? -16.199 3.653 19.565 1.00 53.34 266 ALA A N 1
ATOM 1984 C CA . ALA A 1 266 ? -17.656 3.683 19.683 1.00 53.34 266 ALA A CA 1
ATOM 1985 C C . ALA A 1 266 ? -18.087 3.010 20.997 1.00 53.34 266 ALA A C 1
ATOM 1987 O O . ALA A 1 266 ? -18.645 3.684 21.862 1.00 53.34 266 ALA A O 1
ATOM 1988 N N . VAL A 1 267 ? -17.704 1.744 21.208 1.00 52.25 267 VAL A N 1
ATOM 1989 C CA . VAL A 1 267 ? -18.041 0.943 22.405 1.00 52.25 267 VAL A CA 1
ATOM 1990 C C . VAL A 1 267 ? -17.690 1.674 23.709 1.00 52.25 267 VAL A C 1
ATOM 1992 O O . VAL A 1 267 ? -18.506 1.758 24.627 1.00 52.25 267 VAL A O 1
ATOM 1995 N N . ALA A 1 268 ? -16.509 2.293 23.780 1.00 48.75 268 ALA A N 1
ATOM 1996 C CA . ALA A 1 268 ? -16.062 3.059 24.941 1.00 48.75 268 ALA A CA 1
ATOM 1997 C C . ALA A 1 268 ? -16.934 4.299 25.230 1.00 48.75 268 ALA A C 1
ATOM 1999 O O . ALA A 1 268 ? -17.073 4.691 26.389 1.00 48.75 268 ALA A O 1
ATOM 2000 N N . LYS A 1 269 ? -17.555 4.911 24.210 1.00 39.91 269 LYS A N 1
ATOM 2001 C CA . LYS A 1 269 ? -18.481 6.047 24.386 1.00 39.91 269 LYS A CA 1
ATOM 2002 C C . LYS A 1 269 ? -19.850 5.608 24.892 1.00 39.91 269 LYS A C 1
ATOM 2004 O O . LYS A 1 269 ? -20.529 6.434 25.495 1.00 39.91 269 LYS A O 1
ATOM 2009 N N . ASP A 1 270 ? -20.250 4.360 24.662 1.00 38.88 270 ASP A N 1
ATOM 2010 C CA . ASP A 1 270 ? -21.505 3.801 25.171 1.00 38.88 270 ASP A CA 1
ATOM 2011 C C . ASP A 1 270 ? -21.344 3.205 26.574 1.00 38.88 270 ASP A C 1
ATOM 2013 O O . ASP A 1 270 ? -22.126 3.537 27.466 1.00 38.88 270 ASP A O 1
ATOM 2017 N N . ALA A 1 271 ? -20.257 2.472 26.837 1.00 38.44 271 ALA A N 1
ATOM 2018 C CA . ALA A 1 271 ? -19.893 2.048 28.192 1.00 38.44 271 ALA A CA 1
ATOM 2019 C C . ALA A 1 271 ? -19.751 3.254 29.145 1.00 38.44 271 ALA A C 1
ATOM 2021 O O . ALA A 1 271 ? -20.290 3.259 30.252 1.00 38.44 271 ALA A O 1
ATOM 2022 N N . ALA A 1 272 ? -19.124 4.342 28.679 1.00 41.19 272 ALA A N 1
ATOM 2023 C CA . ALA A 1 272 ? -18.994 5.592 29.429 1.00 41.19 272 ALA A CA 1
ATOM 2024 C C . ALA A 1 272 ? -20.273 6.468 29.451 1.00 41.19 272 ALA A C 1
ATOM 2026 O O . ALA A 1 272 ? -20.179 7.669 29.728 1.00 41.19 272 ALA A O 1
ATOM 2027 N N . LYS A 1 273 ? -21.451 5.889 29.164 1.00 43.31 273 LYS A N 1
ATOM 2028 C CA . LYS A 1 273 ? -22.785 6.416 29.523 1.00 43.31 273 LYS A CA 1
ATOM 2029 C C . LYS A 1 273 ? -23.459 5.608 30.642 1.00 43.31 273 LYS A C 1
ATOM 2031 O O . LYS A 1 273 ? -24.478 6.065 31.146 1.00 43.31 273 LYS A O 1
ATOM 2036 N N . GLN A 1 274 ? -22.957 4.416 30.986 1.00 40.81 274 GLN A N 1
ATOM 2037 C CA . GLN A 1 274 ? -23.708 3.454 31.804 1.00 40.81 274 GLN A CA 1
ATOM 2038 C C . GLN A 1 274 ? -23.229 3.316 33.254 1.00 40.81 274 GLN A C 1
ATOM 2040 O O . GLN A 1 274 ? -24.078 3.112 34.117 1.00 40.81 274 GLN A O 1
ATOM 2045 N N . GLN A 1 275 ? -21.932 3.461 33.570 1.00 35.66 275 GLN A N 1
ATOM 2046 C CA . GLN A 1 275 ? -21.486 3.469 34.976 1.00 35.66 275 GLN A CA 1
ATOM 2047 C C . GLN A 1 275 ? -20.101 4.087 35.233 1.00 35.66 275 GLN A C 1
ATOM 2049 O O . GLN A 1 275 ? -19.306 4.335 34.325 1.00 35.66 275 GLN A O 1
ATOM 2054 N N . LYS A 1 276 ? -19.843 4.353 36.522 1.00 31.98 276 LYS A N 1
ATOM 2055 C CA . LYS A 1 276 ? -18.597 4.895 37.092 1.00 31.98 276 LYS A CA 1
ATOM 2056 C C . LYS A 1 276 ? -17.391 4.031 36.669 1.00 31.98 276 LYS A C 1
ATOM 2058 O O . LYS A 1 276 ? -17.439 2.819 36.874 1.00 31.98 276 LYS A O 1
ATOM 2063 N N . PRO A 1 277 ? -16.311 4.608 36.105 1.00 34.44 277 PRO A N 1
ATOM 2064 C CA . PRO A 1 277 ? -15.196 3.817 35.590 1.00 34.44 277 PRO A CA 1
ATOM 2065 C C . PRO A 1 277 ? -14.451 3.091 36.726 1.00 34.44 277 PRO A C 1
ATOM 2067 O O . PRO A 1 277 ? -14.147 3.723 37.743 1.00 34.44 277 PRO A O 1
ATOM 2070 N N . PRO A 1 278 ? -14.120 1.794 36.573 1.00 35.44 278 PRO A N 1
ATOM 2071 C CA . PRO A 1 278 ? -13.338 1.064 37.565 1.00 35.44 278 PRO A CA 1
ATOM 2072 C C . PRO A 1 278 ? -11.901 1.600 37.627 1.00 35.44 278 PRO A C 1
ATOM 2074 O O . PRO A 1 278 ? -11.268 1.867 36.603 1.00 35.44 278 PRO A O 1
ATOM 2077 N N . THR A 1 279 ? -11.373 1.740 38.841 1.00 34.94 279 THR A N 1
ATOM 2078 C CA . THR A 1 279 ? -10.060 2.334 39.126 1.00 34.94 279 THR A CA 1
ATOM 2079 C C . THR A 1 279 ? -8.910 1.376 38.810 1.00 34.94 279 THR A C 1
ATOM 2081 O O . THR A 1 279 ? -8.305 0.789 39.704 1.00 34.94 279 THR A O 1
ATOM 2084 N N . ARG A 1 280 ? -8.585 1.224 37.522 1.00 33.38 280 ARG A N 1
ATOM 2085 C CA . ARG A 1 280 ? -7.323 0.618 37.073 1.00 33.38 280 ARG A CA 1
ATOM 2086 C C . ARG A 1 280 ? -6.242 1.703 36.986 1.00 33.38 280 ARG A C 1
ATOM 2088 O O . ARG A 1 280 ? -6.488 2.743 36.377 1.00 33.38 280 ARG A O 1
ATOM 2095 N N . SER A 1 281 ? -5.054 1.448 37.544 1.00 30.30 281 SER A N 1
ATOM 2096 C CA . SER A 1 281 ? -3.876 2.301 37.303 1.00 30.30 281 SER A CA 1
ATOM 2097 C C . SER A 1 281 ? -3.555 2.350 35.801 1.00 30.30 281 SER A C 1
ATOM 2099 O O . SER A 1 281 ? -3.712 1.345 35.103 1.00 30.30 281 SER A O 1
ATOM 2101 N N . TYR A 1 282 ? -3.193 3.525 35.285 1.00 39.28 282 TYR A N 1
ATOM 2102 C CA . TYR A 1 282 ? -3.447 3.901 33.888 1.00 39.28 282 TYR A CA 1
ATOM 2103 C C . TYR A 1 282 ? -2.196 4.411 33.158 1.00 39.28 282 TYR A C 1
ATOM 2105 O O . TYR A 1 282 ? -2.186 5.536 32.669 1.00 39.28 282 TYR A O 1
ATOM 2113 N N . ASP A 1 283 ? -1.162 3.576 33.076 1.00 34.22 283 ASP A N 1
ATOM 2114 C CA . ASP A 1 283 ? 0.147 3.958 32.508 1.00 34.22 283 ASP A CA 1
ATOM 2115 C C . ASP A 1 283 ? 0.460 3.345 31.125 1.00 34.22 283 ASP A C 1
ATOM 2117 O O . ASP A 1 283 ? 1.462 3.681 30.507 1.00 34.22 283 ASP A O 1
ATOM 2121 N N . ASP A 1 284 ? -0.420 2.489 30.591 1.00 40.50 284 ASP A N 1
ATOM 2122 C CA . ASP A 1 284 ? -0.411 2.050 29.184 1.00 40.50 284 ASP A CA 1
ATOM 2123 C C . ASP A 1 284 ? -1.853 2.099 28.645 1.00 40.50 284 ASP A C 1
ATOM 2125 O O . ASP A 1 284 ? -2.781 1.588 29.284 1.00 40.50 284 ASP A O 1
ATOM 2129 N N . ARG A 1 285 ? -2.080 2.872 27.572 1.00 46.91 285 ARG A N 1
ATOM 2130 C CA . ARG A 1 285 ? -3.345 3.626 27.401 1.00 46.91 285 ARG A CA 1
ATOM 2131 C C . ARG A 1 285 ? -3.875 3.800 25.971 1.00 46.91 285 ARG A C 1
ATOM 2133 O O . ARG A 1 285 ? -4.838 4.548 25.793 1.00 46.91 285 ARG A O 1
ATOM 2140 N N . SER A 1 286 ? -3.300 3.141 24.965 1.00 58.19 286 SER A N 1
ATOM 2141 C CA . SER A 1 286 ? -3.767 3.279 23.568 1.00 58.19 286 SER A CA 1
ATOM 2142 C C . SER A 1 286 ? -3.659 2.035 22.679 1.00 58.19 286 SER A C 1
ATOM 2144 O O . SER A 1 286 ? -4.160 2.071 21.558 1.00 58.19 286 SER A O 1
ATOM 2146 N N . SER A 1 287 ? -3.031 0.948 23.140 1.00 73.75 287 SER A N 1
ATOM 2147 C CA . SER A 1 287 ? -2.736 -0.227 22.310 1.00 73.75 287 SER A CA 1
ATOM 2148 C C . SER A 1 287 ? -3.344 -1.495 22.916 1.00 73.75 287 SER A C 1
ATOM 2150 O O . SER A 1 287 ? -3.059 -1.852 24.060 1.00 73.75 287 SER A O 1
ATOM 2152 N N . LEU A 1 288 ? -4.204 -2.182 22.158 1.00 87.00 288 LEU A N 1
ATOM 2153 C CA . LEU A 1 288 ? -4.837 -3.439 22.584 1.00 87.00 288 LEU A CA 1
ATOM 2154 C C . LEU A 1 288 ? -3.797 -4.567 22.668 1.00 87.00 288 LEU A C 1
ATOM 2156 O O . LEU A 1 288 ? -2.897 -4.633 21.838 1.00 87.00 288 LEU A O 1
ATOM 2160 N N . ARG A 1 289 ? -3.920 -5.507 23.613 1.00 89.88 289 ARG A N 1
ATOM 2161 C CA . ARG A 1 289 ? -2.983 -6.645 23.680 1.00 89.88 289 ARG A CA 1
ATOM 2162 C C . ARG A 1 289 ? -3.408 -7.757 22.725 1.00 89.88 289 ARG A C 1
ATOM 2164 O O . ARG A 1 289 ? -4.545 -8.222 22.784 1.00 89.88 289 ARG A O 1
ATOM 2171 N N . PHE A 1 290 ? -2.509 -8.228 21.866 1.00 93.44 290 PHE A N 1
ATOM 2172 C CA . PHE A 1 290 ? -2.812 -9.280 20.890 1.00 93.44 290 PHE A CA 1
ATOM 2173 C C . PHE A 1 290 ? -2.393 -10.652 21.417 1.00 93.44 290 PHE A C 1
ATOM 2175 O O . PHE A 1 290 ? -3.198 -11.587 21.403 1.00 93.44 290 PHE A O 1
ATOM 2182 N N . PHE A 1 291 ? -1.175 -10.764 21.945 1.00 94.56 291 PHE A N 1
ATOM 2183 C CA . PHE A 1 291 ? -0.548 -12.027 22.322 1.00 94.56 291 PHE A CA 1
ATOM 2184 C C . PHE A 1 291 ? -0.262 -12.123 23.827 1.00 94.56 291 PHE A C 1
ATOM 2186 O O . PHE A 1 291 ? -0.051 -11.131 24.530 1.00 94.56 291 PHE A O 1
ATOM 2193 N N . GLN A 1 292 ? -0.254 -13.353 24.349 1.00 90.81 292 GLN A N 1
ATOM 2194 C CA . GLN A 1 292 ? 0.280 -13.629 25.688 1.00 90.81 292 GLN A CA 1
ATOM 2195 C C . GLN A 1 292 ? 1.813 -13.538 25.677 1.00 90.81 292 GLN A C 1
ATOM 2197 O O . GLN A 1 292 ? 2.386 -12.856 26.522 1.00 90.81 292 GLN A O 1
ATOM 2202 N N . ASN A 1 293 ? 2.457 -14.155 24.683 1.00 94.69 293 ASN A N 1
ATOM 2203 C CA . ASN A 1 293 ? 3.901 -14.099 24.465 1.00 94.69 293 ASN A CA 1
ATOM 2204 C C . ASN A 1 293 ? 4.372 -12.663 24.141 1.00 94.69 293 ASN A C 1
ATOM 2206 O O . ASN A 1 293 ? 3.826 -12.014 23.248 1.00 94.69 293 ASN A O 1
ATOM 2210 N N . ALA A 1 294 ? 5.394 -12.184 24.860 1.00 91.88 294 ALA A N 1
ATOM 2211 C CA . ALA A 1 294 ? 5.905 -10.817 24.734 1.00 91.88 294 ALA A CA 1
ATOM 2212 C C . ALA A 1 294 ? 6.632 -10.550 23.403 1.00 91.88 294 ALA A C 1
ATOM 2214 O O . ALA A 1 294 ? 6.524 -9.453 22.864 1.00 91.88 294 ALA A O 1
ATOM 2215 N N . THR A 1 295 ? 7.318 -11.546 22.839 1.00 91.44 295 THR A N 1
ATOM 2216 C CA . THR A 1 295 ? 8.029 -11.440 21.555 1.00 91.44 295 THR A CA 1
ATOM 2217 C C . THR A 1 295 ? 7.053 -11.271 20.388 1.00 91.44 295 THR A C 1
ATOM 2219 O O . THR A 1 295 ? 7.245 -10.401 19.542 1.00 91.44 295 THR A O 1
ATOM 2222 N N . LEU A 1 296 ? 5.957 -12.039 20.368 1.00 91.88 296 LEU A N 1
ATOM 2223 C CA . LEU A 1 296 ? 4.882 -11.866 19.382 1.00 91.88 296 LEU A CA 1
ATOM 2224 C C . LEU A 1 296 ? 4.152 -10.525 19.561 1.00 91.88 296 LEU A C 1
ATOM 2226 O O . LEU A 1 296 ? 3.822 -9.865 18.579 1.00 91.88 296 LEU A O 1
ATOM 2230 N N . GLU A 1 297 ? 3.940 -10.084 20.805 1.00 92.19 297 GLU A N 1
ATOM 2231 C CA . GLU A 1 297 ? 3.373 -8.761 21.092 1.00 92.19 297 GLU A CA 1
ATOM 2232 C C . GLU A 1 297 ? 4.294 -7.627 20.600 1.00 92.19 297 GLU A C 1
ATOM 2234 O O . GLU A 1 297 ? 3.798 -6.661 20.020 1.00 92.19 297 GLU A O 1
ATOM 2239 N N . PHE A 1 298 ? 5.617 -7.764 20.748 1.00 90.56 298 PHE A N 1
ATOM 2240 C CA . PHE A 1 298 ? 6.614 -6.826 20.221 1.00 90.56 298 PHE A CA 1
ATOM 2241 C C . PHE A 1 298 ? 6.583 -6.760 18.688 1.00 90.56 298 PHE A C 1
ATOM 2243 O O . PHE A 1 298 ? 6.375 -5.684 18.135 1.00 90.56 298 PHE A O 1
ATOM 2250 N N . PHE A 1 299 ? 6.684 -7.898 17.989 1.00 90.31 299 PHE A N 1
ATOM 2251 C CA . PHE A 1 299 ? 6.623 -7.923 16.518 1.00 90.31 299 PHE A CA 1
ATOM 2252 C C . PHE A 1 299 ? 5.258 -7.503 15.945 1.00 90.31 299 PHE A C 1
ATOM 2254 O O . PHE A 1 299 ? 5.171 -7.148 14.771 1.00 90.31 299 PHE A O 1
ATOM 2261 N N . SER A 1 300 ? 4.199 -7.480 16.762 1.00 91.19 300 SER A N 1
ATOM 2262 C CA . SER A 1 300 ? 2.898 -6.921 16.376 1.00 91.19 300 SER A CA 1
ATOM 2263 C C . SER A 1 300 ? 2.833 -5.387 16.388 1.00 91.19 300 SER A C 1
ATOM 2265 O O . SER A 1 300 ? 1.782 -4.849 16.050 1.00 91.19 300 SER A O 1
ATOM 2267 N N . LYS A 1 301 ? 3.897 -4.683 16.806 1.00 91.06 301 LYS A N 1
ATOM 2268 C CA . LYS A 1 301 ? 3.944 -3.217 16.942 1.00 91.06 301 LYS A CA 1
ATOM 2269 C C . LYS A 1 301 ? 4.949 -2.612 15.951 1.00 91.06 301 LYS A C 1
ATOM 2271 O O . LYS A 1 301 ? 6.149 -2.845 16.044 1.00 91.06 301 LYS A O 1
ATOM 2276 N N . SER A 1 302 ? 4.450 -1.801 15.021 1.00 93.69 302 SER A N 1
ATOM 2277 C CA . SER A 1 302 ? 5.200 -1.113 13.964 1.00 93.69 302 SER A CA 1
ATOM 2278 C C . SER A 1 302 ? 5.021 0.410 14.067 1.00 93.69 302 SER A C 1
ATOM 2280 O O . SER A 1 302 ? 4.018 0.948 13.590 1.00 93.69 302 SER A O 1
ATOM 2282 N N . PRO A 1 303 ? 5.976 1.136 14.681 1.00 93.81 303 PRO A N 1
ATOM 2283 C CA . PRO A 1 303 ? 6.066 2.587 14.560 1.00 93.81 303 PRO A CA 1
ATOM 2284 C C . PRO A 1 303 ? 6.186 3.028 13.095 1.00 93.81 303 PRO A C 1
ATOM 2286 O O . PRO A 1 303 ? 6.968 2.459 12.335 1.00 93.81 303 PRO A O 1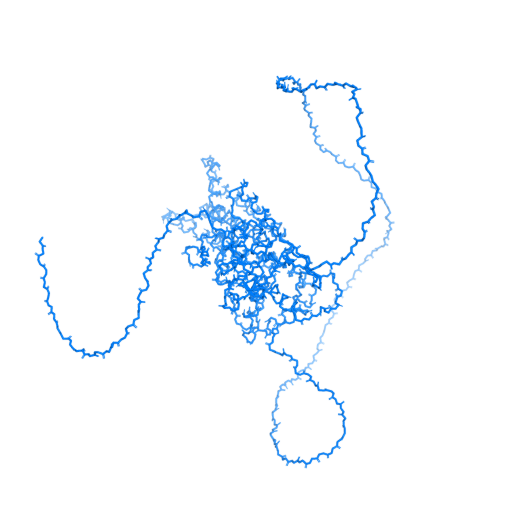
ATOM 2289 N N . TRP A 1 304 ? 5.469 4.092 12.722 1.00 94.81 304 TRP A N 1
ATOM 2290 C CA . TRP A 1 304 ? 5.323 4.537 11.326 1.00 94.81 304 TRP A CA 1
ATOM 2291 C C . TRP A 1 304 ? 6.640 4.711 10.556 1.00 94.81 304 TRP A C 1
ATOM 2293 O O . TRP A 1 304 ? 6.691 4.452 9.358 1.00 94.81 304 TRP A O 1
ATOM 2303 N N . TYR A 1 305 ? 7.711 5.136 11.234 1.00 96.06 305 TYR A N 1
ATOM 2304 C CA . TYR A 1 305 ? 9.008 5.408 10.618 1.00 96.06 305 TYR A CA 1
ATOM 2305 C C . TYR A 1 305 ? 9.762 4.139 10.195 1.00 96.06 305 TYR A C 1
ATOM 2307 O O . TYR A 1 305 ? 10.668 4.238 9.369 1.00 96.06 305 TYR A O 1
ATOM 2315 N N . LEU A 1 306 ? 9.393 2.950 10.695 1.00 96.69 306 LEU A N 1
ATOM 2316 C CA . LEU A 1 306 ? 10.015 1.693 10.265 1.00 96.69 306 LEU A CA 1
ATOM 2317 C C . LEU A 1 306 ? 9.748 1.402 8.783 1.00 96.69 306 LEU A C 1
ATOM 2319 O O . LEU A 1 306 ? 10.626 0.890 8.098 1.00 96.69 306 LEU A O 1
ATOM 2323 N N . VAL A 1 307 ? 8.575 1.777 8.262 1.00 97.62 307 VAL A N 1
ATOM 2324 C CA . VAL A 1 307 ? 8.218 1.563 6.852 1.00 97.62 307 VAL A CA 1
ATOM 2325 C C . VAL A 1 307 ? 9.164 2.316 5.899 1.00 97.62 307 VAL A C 1
ATOM 2327 O O . VAL A 1 307 ? 9.831 1.648 5.106 1.00 97.62 307 VAL A O 1
ATOM 2330 N N . PRO A 1 308 ? 9.328 3.655 5.961 1.00 98.31 308 PRO A N 1
ATOM 2331 C CA . PRO A 1 308 ? 10.310 4.339 5.125 1.00 98.31 308 PRO A CA 1
ATOM 2332 C C . PRO A 1 308 ? 11.754 3.933 5.459 1.00 98.31 308 PRO A C 1
ATOM 2334 O O . PRO A 1 308 ? 12.546 3.761 4.533 1.00 98.31 308 PRO A O 1
ATOM 2337 N N . ALA A 1 309 ? 12.102 3.716 6.735 1.00 98.38 309 ALA A N 1
ATOM 2338 C CA . ALA A 1 309 ? 13.465 3.341 7.126 1.00 98.38 309 ALA A CA 1
ATOM 2339 C C . ALA A 1 309 ? 13.901 1.965 6.590 1.00 98.38 309 ALA A C 1
ATOM 2341 O O . ALA A 1 309 ? 15.073 1.790 6.273 1.00 98.38 309 ALA A O 1
ATOM 2342 N N . THR A 1 310 ? 12.987 0.997 6.451 1.00 98.31 310 THR A N 1
ATOM 2343 C CA . THR A 1 310 ? 13.282 -0.298 5.814 1.00 98.31 310 THR A CA 1
ATOM 2344 C C . THR A 1 310 ? 13.207 -0.214 4.289 1.00 98.31 310 THR A C 1
ATOM 2346 O O . THR A 1 310 ? 14.113 -0.675 3.596 1.00 98.31 310 THR A O 1
ATOM 2349 N N . TRP A 1 311 ? 12.136 0.362 3.738 1.00 98.62 311 TRP A N 1
ATOM 2350 C CA . TRP A 1 311 ? 11.808 0.169 2.321 1.00 98.62 311 TRP A CA 1
ATOM 2351 C C . TRP A 1 311 ? 12.396 1.214 1.373 1.00 98.62 311 TRP A C 1
ATOM 2353 O O . TRP A 1 311 ? 12.599 0.897 0.202 1.00 98.62 311 TRP A O 1
ATOM 2363 N N . VAL A 1 312 ? 12.748 2.416 1.849 1.00 98.69 312 VAL A N 1
ATOM 2364 C CA . VAL A 1 312 ? 13.464 3.395 1.010 1.00 98.69 312 VAL A CA 1
ATOM 2365 C C . VAL A 1 312 ? 14.880 2.901 0.672 1.00 98.69 312 VAL A C 1
ATOM 2367 O O . VAL A 1 312 ? 15.203 2.890 -0.516 1.00 98.69 312 VAL A O 1
ATOM 2370 N N . PRO A 1 313 ? 15.702 2.389 1.616 1.00 98.69 313 PRO A N 1
ATOM 2371 C CA . PRO A 1 313 ? 16.981 1.762 1.273 1.00 98.69 313 PRO A CA 1
ATOM 2372 C C . PRO A 1 313 ? 16.846 0.587 0.296 1.00 98.69 313 PRO A C 1
ATOM 2374 O O . PRO A 1 313 ? 17.602 0.518 -0.666 1.00 98.69 313 PRO A O 1
ATOM 2377 N N . VAL A 1 314 ? 15.851 -0.293 0.471 1.00 98.62 314 VAL A N 1
ATOM 2378 C CA . VAL A 1 314 ? 15.609 -1.422 -0.453 1.00 98.62 314 VAL A CA 1
ATOM 2379 C C . VAL A 1 314 ? 15.245 -0.938 -1.864 1.00 98.62 314 VAL A C 1
ATOM 2381 O O . VAL A 1 314 ? 15.728 -1.499 -2.850 1.00 98.62 314 VAL A O 1
ATOM 2384 N N . ALA A 1 315 ? 14.446 0.128 -1.986 1.00 98.69 315 ALA A N 1
ATOM 2385 C CA . ALA A 1 315 ? 14.139 0.743 -3.277 1.00 98.69 315 ALA A CA 1
ATOM 2386 C C . ALA A 1 315 ? 15.375 1.390 -3.930 1.00 98.69 315 ALA A C 1
ATOM 2388 O O . ALA A 1 315 ? 15.544 1.283 -5.146 1.00 98.69 315 ALA A O 1
ATOM 2389 N N . LEU A 1 316 ? 16.245 2.031 -3.140 1.00 98.56 316 LEU A N 1
ATOM 2390 C CA . LEU A 1 316 ? 17.483 2.658 -3.617 1.00 98.56 316 LEU A CA 1
ATOM 2391 C C . LEU A 1 316 ? 18.530 1.625 -4.058 1.00 98.56 316 LEU A C 1
ATOM 2393 O O . LEU A 1 316 ? 19.115 1.794 -5.123 1.00 98.56 316 LEU A O 1
ATOM 2397 N N . VAL A 1 317 ? 18.712 0.532 -3.308 1.00 98.50 317 VAL A N 1
ATOM 2398 C CA . VAL A 1 317 ? 19.575 -0.593 -3.715 1.00 98.50 317 VAL A CA 1
ATOM 2399 C C . VAL A 1 317 ? 19.059 -1.210 -5.014 1.00 98.50 317 VAL A C 1
ATOM 2401 O O . VAL A 1 317 ? 19.815 -1.327 -5.967 1.00 98.50 317 VAL A O 1
ATOM 2404 N N . SER A 1 318 ? 17.754 -1.477 -5.126 1.00 98.44 318 SER A N 1
ATOM 2405 C CA . SER A 1 318 ? 17.163 -1.984 -6.374 1.00 98.44 318 SER A CA 1
ATOM 2406 C C . SER A 1 318 ? 17.322 -1.010 -7.559 1.00 98.44 318 SER A C 1
ATOM 2408 O O . SER A 1 318 ? 17.484 -1.450 -8.695 1.00 98.44 318 SER A O 1
ATOM 2410 N N . ILE A 1 319 ? 17.331 0.308 -7.326 1.00 98.44 319 ILE A N 1
ATOM 2411 C CA . ILE A 1 319 ? 17.662 1.307 -8.361 1.00 98.44 319 ILE A CA 1
ATOM 2412 C C . ILE A 1 319 ? 19.144 1.228 -8.759 1.00 98.44 319 ILE A C 1
ATOM 2414 O O . ILE A 1 319 ? 19.447 1.275 -9.949 1.00 98.44 319 ILE A O 1
ATOM 2418 N N . ALA A 1 320 ? 20.058 1.075 -7.797 1.00 98.12 320 ALA A N 1
ATOM 2419 C CA . ALA A 1 320 ? 21.491 0.945 -8.057 1.00 98.12 320 ALA A CA 1
ATOM 2420 C C . ALA A 1 320 ? 21.828 -0.355 -8.812 1.00 98.12 320 ALA A C 1
ATOM 2422 O O . ALA A 1 320 ? 22.504 -0.295 -9.839 1.00 98.12 320 ALA A O 1
ATOM 2423 N N . ASP A 1 321 ? 21.280 -1.495 -8.373 1.00 96.75 321 ASP A N 1
ATOM 2424 C CA . ASP A 1 321 ? 21.374 -2.786 -9.069 1.00 96.75 321 ASP A CA 1
ATOM 2425 C C . ASP A 1 321 ? 20.800 -2.684 -10.493 1.00 96.75 321 ASP A C 1
ATOM 2427 O O . ASP A 1 321 ? 21.351 -3.222 -11.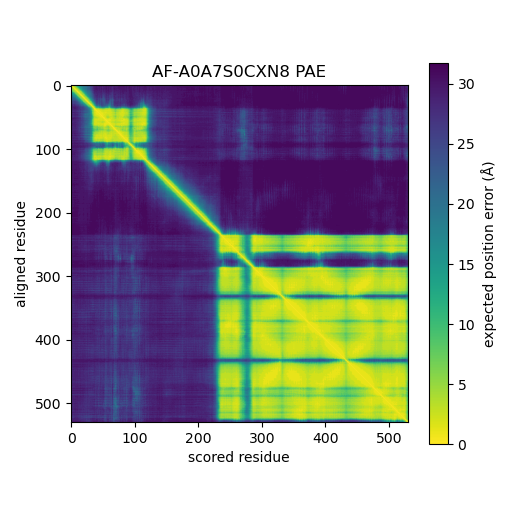448 1.00 96.75 321 ASP A O 1
ATOM 2431 N N . GLY A 1 322 ? 19.663 -1.995 -10.655 1.00 96.50 322 GLY A N 1
ATOM 2432 C CA . GLY A 1 322 ? 19.051 -1.778 -11.965 1.00 96.50 322 GLY A CA 1
ATOM 2433 C C . GLY A 1 322 ? 19.926 -0.931 -12.890 1.00 96.50 322 GLY A C 1
ATOM 2434 O O . GLY A 1 322 ? 19.949 -1.169 -14.092 1.00 96.50 322 GLY A O 1
ATOM 2435 N N . TRP A 1 323 ? 20.655 0.043 -12.341 1.00 95.69 323 TRP A N 1
ATOM 2436 C CA . TRP A 1 323 ? 21.492 0.979 -13.093 1.00 95.69 323 TRP A CA 1
ATOM 2437 C C . TRP A 1 323 ? 22.877 0.422 -13.463 1.00 95.69 323 TRP A C 1
ATOM 2439 O O . TRP A 1 323 ? 23.449 0.838 -14.476 1.00 95.69 323 TRP A O 1
ATOM 2449 N N . SER A 1 324 ? 23.434 -0.524 -12.702 1.00 94.12 324 SER A N 1
ATOM 2450 C CA . SER A 1 324 ? 24.711 -1.164 -13.060 1.00 94.12 324 SER A CA 1
ATOM 2451 C C . SER A 1 324 ? 24.593 -1.990 -14.350 1.00 94.12 324 SER A C 1
ATOM 2453 O O . SER A 1 324 ? 25.434 -1.863 -15.236 1.00 94.12 324 SER A O 1
ATOM 2455 N N . GLU A 1 325 ? 23.484 -2.713 -14.533 1.00 92.25 325 GLU A N 1
ATOM 2456 C CA . GLU A 1 325 ? 23.198 -3.546 -15.717 1.00 92.25 325 GLU A CA 1
ATOM 2457 C C . GLU A 1 325 ? 23.108 -2.767 -17.050 1.00 92.25 325 GLU A C 1
ATOM 2459 O O . GLU A 1 325 ? 23.109 -3.379 -18.119 1.00 92.25 325 GLU A O 1
ATOM 2464 N N . ARG A 1 326 ? 23.055 -1.422 -17.042 1.00 91.00 326 ARG A N 1
ATOM 2465 C CA . ARG A 1 326 ? 22.916 -0.598 -18.267 1.00 91.00 326 ARG A CA 1
ATOM 2466 C C . ARG A 1 326 ? 24.032 -0.847 -19.297 1.00 91.00 326 ARG A C 1
ATOM 2468 O O . ARG A 1 326 ? 23.770 -0.842 -20.497 1.00 91.00 326 ARG A O 1
ATOM 2475 N N . GLU A 1 327 ? 25.249 -1.127 -18.827 1.00 86.88 327 GLU A N 1
ATOM 2476 C CA . GLU A 1 327 ? 26.436 -1.422 -19.650 1.00 86.88 327 GLU A CA 1
ATOM 2477 C C . GLU A 1 327 ? 26.341 -2.804 -20.328 1.00 86.88 327 GLU A C 1
ATOM 2479 O O . GLU A 1 327 ? 26.925 -3.039 -21.386 1.00 86.88 327 GLU A O 1
ATOM 2484 N N . GLY A 1 328 ? 25.549 -3.717 -19.755 1.00 86.50 328 GLY A N 1
ATOM 2485 C CA . GLY A 1 328 ? 25.193 -4.989 -20.377 1.00 86.50 328 GLY A CA 1
ATOM 2486 C C . GLY A 1 328 ? 24.096 -4.863 -21.441 1.00 86.50 328 GLY A C 1
ATOM 2487 O O . GLY A 1 328 ? 24.021 -5.707 -22.332 1.00 86.50 328 GLY A O 1
ATOM 2488 N N . ILE A 1 329 ? 23.279 -3.799 -21.406 1.00 86.25 329 ILE A N 1
ATOM 2489 C CA . ILE A 1 329 ? 22.229 -3.524 -22.407 1.00 86.25 329 ILE A CA 1
ATOM 2490 C C . ILE A 1 329 ? 22.839 -2.969 -23.701 1.00 86.25 329 ILE A C 1
ATOM 2492 O O . ILE A 1 329 ? 22.555 -3.489 -24.782 1.00 86.25 329 ILE A O 1
ATOM 2496 N N . SER A 1 330 ? 23.690 -1.940 -23.598 1.00 80.44 330 SER A N 1
ATOM 2497 C CA . SER A 1 330 ? 24.480 -1.425 -24.724 1.00 80.44 330 SER A CA 1
ATOM 2498 C C . SER A 1 330 ? 25.937 -1.224 -24.325 1.00 80.44 330 SER A C 1
ATOM 2500 O O . SER A 1 330 ? 26.235 -0.498 -23.382 1.00 80.44 330 SER A O 1
ATOM 2502 N N . LYS A 1 331 ? 26.835 -1.827 -25.113 1.00 67.94 331 LYS A N 1
ATOM 2503 C CA . LYS A 1 331 ? 28.294 -1.632 -25.053 1.00 67.94 331 LYS A CA 1
ATOM 2504 C C . LYS A 1 331 ? 28.801 -0.586 -26.053 1.00 67.94 331 LYS A C 1
ATOM 2506 O O . LYS A 1 331 ? 29.999 -0.515 -26.300 1.00 67.94 331 LYS A O 1
ATOM 2511 N N . ARG A 1 332 ? 27.896 0.148 -26.702 1.00 59.31 332 ARG A N 1
ATOM 2512 C CA . ARG A 1 332 ? 28.234 1.225 -27.634 1.00 59.31 332 ARG A CA 1
ATOM 2513 C C . ARG A 1 332 ? 27.959 2.571 -26.983 1.00 59.31 332 ARG A C 1
ATOM 2515 O O . ARG A 1 332 ? 26.880 2.775 -26.427 1.00 59.31 332 ARG A O 1
ATOM 2522 N N . ASP A 1 333 ? 28.878 3.505 -27.183 1.00 59.88 333 ASP A N 1
ATOM 2523 C CA . ASP A 1 333 ? 28.758 4.901 -26.751 1.00 59.88 333 ASP A CA 1
ATOM 2524 C C . ASP A 1 333 ? 27.731 5.718 -27.576 1.00 59.88 333 ASP A C 1
ATOM 2526 O O . ASP A 1 333 ? 27.600 6.925 -27.386 1.00 59.88 333 ASP A O 1
ATOM 2530 N N . ASP A 1 334 ? 26.985 5.075 -28.490 1.00 64.19 334 ASP A N 1
ATOM 2531 C CA . ASP A 1 334 ? 25.936 5.697 -29.312 1.00 64.19 334 ASP A CA 1
ATOM 2532 C C . ASP A 1 334 ? 24.620 5.935 -28.538 1.00 64.19 334 ASP A C 1
ATOM 2534 O O . ASP A 1 334 ? 23.895 6.896 -28.817 1.00 64.19 334 ASP A O 1
ATOM 2538 N N . VAL A 1 335 ? 24.316 5.122 -27.517 1.00 72.81 335 VAL A N 1
ATOM 2539 C CA . VAL A 1 335 ? 23.123 5.298 -26.672 1.00 72.81 335 VAL A CA 1
ATOM 2540 C C . VAL A 1 335 ? 23.389 6.339 -25.583 1.00 72.81 335 VAL A C 1
ATOM 2542 O O . VAL A 1 335 ? 23.824 6.023 -24.476 1.00 72.81 335 VAL A O 1
ATOM 2545 N N . SER A 1 336 ? 23.066 7.598 -25.887 1.00 79.62 336 SER A N 1
ATOM 2546 C CA . SER A 1 336 ? 23.155 8.712 -24.936 1.00 79.62 336 SER A CA 1
ATOM 2547 C C . SER A 1 336 ? 22.492 8.393 -23.586 1.00 79.62 336 SER A C 1
ATOM 2549 O O . SER A 1 336 ? 21.345 7.943 -23.530 1.00 79.62 336 SER A O 1
ATOM 2551 N N . GLY A 1 337 ? 23.178 8.702 -22.478 1.00 82.75 337 GLY A N 1
ATOM 2552 C CA . GLY A 1 337 ? 22.705 8.424 -21.114 1.00 82.75 337 GLY A CA 1
ATOM 2553 C C . GLY A 1 337 ? 21.323 9.004 -20.782 1.00 82.75 337 GLY A C 1
ATOM 2554 O O . GLY A 1 337 ? 20.596 8.424 -19.975 1.00 82.75 337 GLY A O 1
ATOM 2555 N N . TYR A 1 338 ? 20.904 10.083 -21.455 1.00 86.38 338 TYR A N 1
ATOM 2556 C CA . TYR A 1 338 ? 19.550 10.634 -21.335 1.00 86.38 338 TYR A CA 1
ATOM 2557 C C . TYR A 1 338 ? 18.451 9.628 -21.717 1.00 86.38 338 TYR A C 1
ATOM 2559 O O . TYR A 1 338 ? 17.360 9.681 -21.147 1.00 86.38 338 TYR A O 1
ATOM 2567 N N . VAL A 1 339 ? 18.730 8.683 -22.624 1.00 90.25 339 VAL A N 1
ATOM 2568 C CA . VAL A 1 339 ? 17.801 7.607 -23.007 1.00 90.25 339 VAL A CA 1
ATOM 2569 C C . VAL A 1 339 ? 17.589 6.656 -21.828 1.00 90.25 339 VAL A C 1
ATOM 2571 O O . VAL A 1 339 ? 16.448 6.417 -21.436 1.00 90.25 339 VAL A O 1
ATOM 2574 N N . PHE A 1 340 ? 18.669 6.191 -21.191 1.00 91.81 340 PHE A N 1
ATOM 2575 C CA . PHE A 1 340 ? 18.586 5.344 -19.997 1.00 91.81 340 PHE A CA 1
ATOM 2576 C C . PHE A 1 340 ? 17.884 6.055 -18.831 1.00 91.81 340 PHE A C 1
ATOM 2578 O O . PHE A 1 340 ? 17.007 5.457 -18.211 1.00 91.81 340 PHE A O 1
ATOM 2585 N N . VAL A 1 341 ? 18.189 7.334 -18.568 1.00 94.12 341 VAL A N 1
ATOM 2586 C CA . VAL A 1 341 ? 17.485 8.129 -17.538 1.00 94.12 341 VAL A CA 1
ATOM 2587 C C . VAL A 1 341 ? 15.987 8.243 -17.847 1.00 94.12 341 VAL A C 1
ATOM 2589 O O . VAL A 1 341 ? 15.163 8.052 -16.954 1.00 94.12 341 VAL A O 1
ATOM 2592 N N . SER A 1 342 ? 15.617 8.505 -19.104 1.00 94.94 342 SER A N 1
ATOM 2593 C CA . SER A 1 342 ? 14.212 8.641 -19.515 1.00 94.94 342 SER A CA 1
ATOM 2594 C C . SER A 1 342 ? 13.438 7.327 -19.372 1.00 94.94 342 SER A C 1
ATOM 2596 O O . SER A 1 342 ? 12.325 7.324 -18.848 1.00 94.94 342 SER A O 1
ATOM 2598 N N . ILE A 1 343 ? 14.036 6.201 -19.777 1.00 95.00 343 ILE A N 1
ATOM 2599 C CA . ILE A 1 343 ? 13.439 4.865 -19.640 1.00 95.00 343 ILE A CA 1
ATOM 2600 C C . ILE A 1 343 ? 13.315 4.474 -18.162 1.00 95.00 343 ILE A C 1
ATOM 2602 O O . ILE A 1 343 ? 12.260 3.985 -17.751 1.00 95.00 343 ILE A O 1
ATOM 2606 N N . ALA A 1 344 ? 14.348 4.724 -17.351 1.00 97.06 344 ALA A N 1
ATOM 2607 C CA . ALA A 1 344 ? 14.329 4.489 -15.908 1.00 97.06 344 ALA A CA 1
ATOM 2608 C C . ALA A 1 344 ? 13.205 5.280 -15.223 1.00 97.06 344 ALA A C 1
ATOM 2610 O O . ALA A 1 344 ? 12.388 4.700 -14.508 1.00 97.06 344 ALA A O 1
ATOM 2611 N N . LEU A 1 345 ? 13.115 6.588 -15.493 1.00 97.94 345 LEU A N 1
ATOM 2612 C CA . LEU A 1 345 ? 12.096 7.470 -14.925 1.00 97.94 345 LEU A CA 1
ATOM 2613 C C . LEU A 1 345 ? 10.681 7.069 -15.361 1.00 97.94 345 LEU A C 1
ATOM 2615 O O . LEU A 1 345 ? 9.791 6.976 -14.518 1.00 97.94 345 LEU A O 1
ATOM 2619 N N . PHE A 1 346 ? 10.469 6.783 -16.649 1.00 98.25 346 PHE A N 1
ATOM 2620 C CA . PHE A 1 346 ? 9.179 6.303 -17.153 1.00 98.25 346 PHE A CA 1
ATOM 2621 C C . PHE A 1 346 ? 8.761 4.993 -16.473 1.00 98.25 346 PHE A C 1
ATOM 2623 O O . PHE A 1 346 ? 7.637 4.873 -15.990 1.00 98.25 346 PHE A O 1
ATOM 2630 N N . THR A 1 347 ? 9.682 4.032 -16.374 1.00 98.25 347 THR A N 1
ATOM 2631 C CA . THR A 1 347 ? 9.424 2.709 -15.785 1.00 98.25 347 THR A CA 1
ATOM 2632 C C . THR A 1 347 ? 9.164 2.796 -14.277 1.00 98.25 347 THR A C 1
ATOM 2634 O O . THR A 1 347 ? 8.261 2.136 -13.762 1.00 98.25 347 THR A O 1
ATOM 2637 N N . PHE A 1 348 ? 9.883 3.675 -13.574 1.00 98.75 348 PHE A N 1
ATOM 2638 C CA . PHE A 1 348 ? 9.645 3.997 -12.167 1.00 98.75 348 PHE A CA 1
ATOM 2639 C C . PHE A 1 348 ? 8.269 4.650 -11.945 1.00 98.75 348 PHE A C 1
ATOM 2641 O O . PHE A 1 348 ? 7.513 4.226 -11.070 1.00 98.75 348 PHE A O 1
ATOM 2648 N N . VAL A 1 349 ? 7.898 5.644 -12.761 1.00 98.56 349 VAL A N 1
ATOM 2649 C CA . VAL A 1 349 ? 6.580 6.302 -12.689 1.00 98.56 349 VAL A CA 1
ATOM 2650 C C . VAL A 1 349 ? 5.452 5.322 -13.031 1.00 98.56 349 VAL A C 1
ATOM 2652 O O . VAL A 1 349 ? 4.409 5.353 -12.378 1.00 98.56 349 VAL A O 1
ATOM 2655 N N . ALA A 1 350 ? 5.664 4.407 -13.981 1.00 98.50 350 ALA A N 1
ATOM 2656 C CA . ALA A 1 350 ? 4.729 3.326 -14.280 1.00 98.50 350 ALA A CA 1
ATOM 2657 C C . ALA A 1 350 ? 4.540 2.378 -13.081 1.00 98.50 350 ALA A C 1
ATOM 2659 O O . ALA A 1 350 ? 3.404 2.033 -12.762 1.00 98.50 350 ALA A O 1
ATOM 2660 N N . GLY A 1 351 ? 5.615 2.025 -12.365 1.00 98.62 351 GLY A N 1
ATOM 2661 C CA . GLY A 1 351 ? 5.539 1.258 -11.115 1.00 98.62 351 GLY A CA 1
ATOM 2662 C C . GLY A 1 351 ? 4.779 1.997 -10.007 1.00 98.62 351 GLY A C 1
ATOM 2663 O O . GLY A 1 351 ? 3.864 1.451 -9.394 1.00 98.62 351 GLY A O 1
ATOM 2664 N N . TYR A 1 352 ? 5.073 3.282 -9.801 1.00 98.44 352 TYR A N 1
ATOM 2665 C CA . TYR A 1 352 ? 4.360 4.114 -8.823 1.00 98.44 352 TYR A CA 1
ATOM 2666 C C . TYR A 1 352 ? 2.860 4.250 -9.160 1.00 98.44 352 TYR A C 1
ATOM 2668 O O . TYR A 1 352 ? 2.002 4.220 -8.276 1.00 98.44 352 TYR A O 1
ATOM 2676 N N . ALA A 1 353 ? 2.513 4.345 -10.448 1.00 97.62 353 ALA A N 1
ATOM 2677 C CA . ALA A 1 353 ? 1.125 4.330 -10.904 1.00 97.62 353 ALA A CA 1
ATOM 2678 C C . ALA A 1 353 ? 0.458 2.956 -10.696 1.00 97.62 353 ALA A C 1
ATOM 2680 O O . ALA A 1 353 ? -0.688 2.903 -10.235 1.00 97.62 353 ALA A O 1
ATOM 2681 N N . ALA A 1 354 ? 1.174 1.860 -10.974 1.00 97.81 354 ALA A N 1
ATOM 2682 C CA . ALA A 1 354 ? 0.711 0.491 -10.758 1.00 97.81 354 ALA A CA 1
ATOM 2683 C C . ALA A 1 354 ? 0.450 0.192 -9.274 1.00 97.81 354 ALA A C 1
ATOM 2685 O O . ALA A 1 354 ? -0.559 -0.443 -8.962 1.00 97.81 354 ALA A O 1
ATOM 2686 N N . TRP A 1 355 ? 1.258 0.738 -8.353 1.00 98.25 355 TRP A N 1
ATOM 2687 C CA . TRP A 1 355 ? 0.956 0.661 -6.921 1.00 98.25 355 TRP A CA 1
ATOM 2688 C C . TRP A 1 355 ? -0.447 1.189 -6.601 1.00 98.25 355 TRP A C 1
ATOM 2690 O O . TRP A 1 355 ? -1.155 0.564 -5.824 1.00 98.25 355 TRP A O 1
ATOM 2700 N N . SER A 1 356 ? -0.913 2.276 -7.228 1.00 96.88 356 SER A N 1
ATOM 2701 C CA . SER A 1 356 ? -2.263 2.790 -6.938 1.00 96.88 356 SER A CA 1
ATOM 2702 C C . SER A 1 356 ? -3.388 1.810 -7.315 1.00 96.88 356 SER A C 1
ATOM 2704 O O . SER A 1 356 ? -4.468 1.874 -6.728 1.00 96.88 356 SER A O 1
ATOM 2706 N N . VAL A 1 357 ? -3.141 0.893 -8.262 1.00 96.94 357 VAL A N 1
ATOM 2707 C CA . VAL A 1 357 ? -4.045 -0.225 -8.588 1.00 96.94 357 VAL A CA 1
ATOM 2708 C C . VAL A 1 357 ? -3.943 -1.310 -7.515 1.00 96.94 357 VAL A C 1
ATOM 2710 O O . VAL A 1 357 ? -4.967 -1.796 -7.037 1.00 96.94 357 VAL A O 1
ATOM 2713 N N . MET A 1 358 ? -2.716 -1.663 -7.112 1.00 97.44 358 MET A N 1
ATOM 2714 C CA . MET A 1 358 ? -2.443 -2.659 -6.067 1.00 97.44 358 MET A CA 1
ATOM 2715 C C . MET A 1 358 ? -3.024 -2.241 -4.711 1.00 97.44 358 MET A C 1
ATOM 2717 O O . MET A 1 358 ? -3.650 -3.061 -4.057 1.00 97.44 358 MET A O 1
ATOM 2721 N N . GLU A 1 359 ? -2.905 -0.969 -4.330 1.00 97.50 359 GLU A N 1
ATOM 2722 C CA . GLU A 1 359 ? -3.517 -0.365 -3.143 1.00 97.50 359 GLU A CA 1
ATOM 2723 C C . GLU A 1 359 ? -5.021 -0.639 -3.088 1.00 97.50 359 GLU A C 1
ATOM 2725 O O . GLU A 1 359 ? -5.514 -1.245 -2.138 1.00 97.50 359 GLU A O 1
ATOM 2730 N N . TYR A 1 360 ? -5.753 -0.217 -4.124 1.00 97.94 360 TYR A N 1
ATOM 2731 C CA . TYR A 1 360 ? -7.200 -0.396 -4.178 1.00 97.94 360 TYR A CA 1
ATOM 2732 C C . TYR A 1 360 ? -7.574 -1.884 -4.236 1.00 97.94 360 TYR A C 1
ATOM 2734 O O . TYR A 1 360 ? -8.528 -2.309 -3.585 1.00 97.94 360 TYR A O 1
ATOM 2742 N N . GLY A 1 361 ? -6.810 -2.683 -4.990 1.00 97.88 361 GLY A N 1
ATOM 2743 C CA . GLY A 1 361 ? -7.007 -4.124 -5.117 1.00 97.88 361 GLY A CA 1
ATOM 2744 C C . GLY A 1 361 ? -6.830 -4.865 -3.791 1.00 97.88 361 GLY A C 1
ATOM 2745 O O . GLY A 1 361 ? -7.721 -5.607 -3.384 1.00 97.88 361 GLY A O 1
ATOM 2746 N N . PHE A 1 362 ? -5.724 -4.629 -3.083 1.00 97.38 362 PHE A N 1
ATOM 2747 C CA . PHE A 1 362 ? -5.478 -5.200 -1.762 1.00 97.38 362 PHE A CA 1
ATOM 2748 C C . PHE A 1 362 ? -6.501 -4.700 -0.751 1.00 97.38 362 PHE A C 1
ATOM 2750 O O . PHE A 1 362 ? -7.121 -5.523 -0.082 1.00 97.38 362 PHE A O 1
ATOM 2757 N N . HIS A 1 363 ? -6.752 -3.389 -0.676 1.00 97.62 363 HIS A N 1
ATOM 2758 C CA . HIS A 1 363 ? -7.675 -2.862 0.322 1.00 97.62 363 HIS A CA 1
ATOM 2759 C C . HIS A 1 363 ? -9.095 -3.417 0.124 1.00 97.62 363 HIS A C 1
ATOM 2761 O O . HIS A 1 363 ? -9.697 -3.905 1.077 1.00 97.62 363 HIS A O 1
ATOM 2767 N N . ARG A 1 364 ? -9.608 -3.455 -1.113 1.00 97.06 364 ARG A N 1
ATOM 2768 C CA . ARG A 1 364 ? -10.957 -3.968 -1.399 1.00 97.06 364 ARG A CA 1
ATOM 2769 C C . ARG A 1 364 ? -11.077 -5.495 -1.346 1.00 97.06 364 ARG A C 1
ATOM 2771 O O . ARG A 1 364 ? -12.072 -5.989 -0.825 1.00 97.06 364 ARG A O 1
ATOM 2778 N N . PHE A 1 365 ? -10.133 -6.239 -1.925 1.00 96.69 365 PHE A N 1
ATOM 2779 C CA . PHE A 1 365 ? -10.294 -7.682 -2.180 1.00 96.69 365 PHE A CA 1
ATOM 2780 C C . PHE A 1 365 ? -9.457 -8.596 -1.273 1.00 96.69 365 PHE A C 1
ATOM 2782 O O . PHE A 1 365 ? -9.683 -9.802 -1.283 1.00 96.69 365 PHE A O 1
ATOM 2789 N N . VAL A 1 366 ? -8.520 -8.052 -0.489 1.00 95.81 366 VAL A N 1
ATOM 2790 C CA . VAL A 1 366 ? -7.700 -8.824 0.466 1.00 95.81 366 VAL A CA 1
ATOM 2791 C C . VAL A 1 366 ? -7.960 -8.357 1.897 1.00 95.81 366 VAL A C 1
ATOM 2793 O O . VAL A 1 366 ? -8.341 -9.152 2.747 1.00 95.81 366 VAL A O 1
ATOM 2796 N N . PHE A 1 367 ? -7.818 -7.059 2.165 1.00 96.56 367 PHE A N 1
ATOM 2797 C CA . PHE A 1 367 ? -7.917 -6.483 3.508 1.00 96.56 367 PHE A CA 1
ATOM 2798 C C . PHE A 1 367 ? -9.361 -6.358 4.024 1.00 96.56 367 PHE A C 1
ATOM 2800 O O . PHE A 1 367 ? -9.555 -6.273 5.231 1.00 96.56 367 PHE A O 1
ATOM 2807 N N . HIS A 1 368 ? -10.361 -6.371 3.135 1.00 95.75 368 HIS A N 1
ATOM 2808 C CA . HIS A 1 368 ? -11.792 -6.460 3.479 1.00 95.75 368 HIS A CA 1
ATOM 2809 C C . HIS A 1 368 ? -12.434 -7.810 3.134 1.00 95.75 368 HIS A C 1
ATOM 2811 O O . HIS A 1 368 ? -13.645 -7.982 3.277 1.00 95.75 368 HIS A O 1
ATOM 2817 N N . HIS A 1 369 ? -11.644 -8.796 2.703 1.00 95.19 369 HIS A N 1
ATOM 2818 C CA . HIS A 1 369 ? -12.132 -10.163 2.571 1.00 95.19 369 HIS A CA 1
ATOM 2819 C C . HIS A 1 369 ? -12.027 -10.874 3.924 1.00 95.19 369 HIS A C 1
ATOM 2821 O O . HIS A 1 369 ? -10.969 -11.390 4.276 1.00 95.19 369 HIS A O 1
ATOM 2827 N N . VAL A 1 370 ? -13.127 -10.902 4.683 1.00 92.75 370 VAL A N 1
ATOM 2828 C CA . VAL A 1 370 ? -13.220 -11.630 5.958 1.00 92.75 370 VAL A CA 1
ATOM 2829 C C . VAL A 1 370 ? -13.354 -13.139 5.691 1.00 92.75 370 VAL A C 1
ATOM 2831 O O . VAL A 1 370 ? -14.430 -13.570 5.268 1.00 92.75 370 VAL A O 1
ATOM 2834 N N . PRO A 1 371 ? -12.331 -13.976 5.957 1.00 91.38 371 PRO A N 1
ATOM 2835 C CA . PRO A 1 371 ? -12.403 -15.408 5.708 1.00 91.38 371 PRO A CA 1
ATOM 2836 C C . PRO A 1 371 ? -13.032 -16.131 6.907 1.00 91.38 371 PRO A C 1
ATOM 2838 O O . PRO A 1 371 ? -12.929 -15.692 8.057 1.00 91.38 371 PRO A O 1
ATOM 2841 N N . SER A 1 372 ? -13.677 -17.266 6.648 1.00 90.31 372 SER A N 1
ATOM 2842 C CA . SER A 1 372 ? -14.371 -18.054 7.668 1.00 90.31 372 SER A CA 1
ATOM 2843 C C . SER A 1 372 ? -13.418 -18.828 8.597 1.00 90.31 372 SER A C 1
ATOM 2845 O O . SER A 1 372 ? -12.245 -19.065 8.301 1.00 90.31 372 SER A O 1
ATOM 2847 N N . GLY A 1 373 ? -13.941 -19.249 9.754 1.00 93.94 373 GLY A N 1
ATOM 2848 C CA . GLY A 1 373 ? -13.236 -20.125 10.689 1.00 93.94 373 GLY A CA 1
ATOM 2849 C C . GLY A 1 373 ? -12.152 -19.441 11.532 1.00 93.94 373 GLY A C 1
ATOM 2850 O O . GLY A 1 373 ? -11.975 -18.222 11.524 1.00 93.94 373 GLY A O 1
ATOM 2851 N N . ARG A 1 374 ? -11.435 -20.253 12.322 1.00 96.38 374 ARG A N 1
ATOM 2852 C CA . ARG A 1 374 ? -10.469 -19.783 13.337 1.00 96.38 374 ARG A CA 1
ATOM 2853 C C . ARG A 1 374 ? -9.294 -19.028 12.717 1.00 96.38 374 ARG A C 1
ATOM 2855 O O . ARG A 1 374 ? -9.015 -17.896 13.105 1.00 96.38 374 ARG A O 1
ATOM 2862 N N . LEU A 1 375 ? -8.631 -19.671 11.756 1.00 96.19 375 LEU A N 1
ATOM 2863 C CA . LEU A 1 375 ? -7.418 -19.163 11.121 1.00 96.19 375 LEU A CA 1
ATOM 2864 C C . LEU A 1 375 ? -7.717 -17.972 10.196 1.00 96.19 375 LEU A C 1
ATOM 2866 O O . LEU A 1 375 ? -6.974 -16.997 10.215 1.00 96.19 375 LEU A O 1
ATOM 2870 N N . GLY A 1 376 ? -8.836 -18.007 9.463 1.00 95.56 376 GLY A N 1
ATOM 2871 C CA . GLY A 1 376 ? -9.280 -16.907 8.601 1.00 95.56 376 GLY A CA 1
ATOM 2872 C C . GLY A 1 376 ? -9.463 -15.597 9.367 1.00 95.56 376 GLY A C 1
ATOM 2873 O O . GLY A 1 376 ? -8.844 -14.586 9.030 1.00 95.56 376 GLY A O 1
ATOM 2874 N N . ALA A 1 377 ? -10.222 -15.637 10.466 1.00 96.69 377 ALA A N 1
ATOM 2875 C CA . ALA A 1 377 ? -10.404 -14.490 11.355 1.00 96.69 377 ALA A CA 1
ATOM 2876 C C . ALA A 1 377 ? -9.085 -13.992 11.973 1.00 96.69 377 ALA A C 1
ATOM 2878 O O . ALA A 1 377 ? -8.879 -12.786 12.102 1.00 96.69 377 ALA A O 1
ATOM 2879 N N . GLN A 1 378 ? -8.179 -14.903 12.341 1.00 96.44 378 GLN A N 1
ATOM 2880 C CA . GLN A 1 378 ? -6.868 -14.562 12.904 1.00 96.44 378 GLN A CA 1
ATOM 2881 C C . GLN A 1 378 ? -5.946 -13.873 11.892 1.00 96.44 378 GLN A C 1
ATOM 2883 O O . GLN A 1 378 ? -5.332 -12.864 12.237 1.00 96.44 378 GLN A O 1
ATOM 2888 N N . ILE A 1 379 ? -5.880 -14.369 10.653 1.00 95.06 379 ILE A N 1
ATOM 2889 C CA . ILE A 1 379 ? -5.102 -13.749 9.573 1.00 95.06 379 ILE A CA 1
ATOM 2890 C C . ILE A 1 379 ? -5.673 -12.365 9.259 1.00 95.06 379 ILE A C 1
ATOM 2892 O O . ILE A 1 379 ? -4.945 -11.382 9.366 1.00 95.06 379 ILE A O 1
ATOM 2896 N N . HIS A 1 380 ? -6.979 -12.265 8.987 1.00 96.88 380 HIS A N 1
ATOM 2897 C CA . HIS A 1 380 ? -7.640 -10.987 8.695 1.00 96.88 380 HIS A CA 1
ATOM 2898 C C . HIS A 1 380 ? -7.448 -9.957 9.817 1.00 96.88 380 HIS A C 1
ATOM 2900 O O . HIS A 1 380 ? -7.217 -8.776 9.554 1.00 96.88 380 HIS A O 1
ATOM 2906 N N . PHE A 1 381 ? -7.492 -10.392 11.082 1.00 96.38 381 PHE A N 1
ATOM 2907 C CA . PHE A 1 381 ? -7.246 -9.513 12.222 1.00 96.38 381 PHE A CA 1
ATOM 2908 C C . PHE A 1 381 ? -5.818 -8.979 12.258 1.00 96.38 381 PHE A C 1
ATOM 2910 O O . PHE A 1 381 ? -5.649 -7.816 12.594 1.00 96.38 381 PHE A O 1
ATOM 2917 N N . LEU A 1 382 ? -4.808 -9.777 11.907 1.00 94.50 382 LEU A N 1
ATOM 2918 C CA . LEU A 1 382 ? -3.426 -9.296 11.846 1.00 94.50 382 LEU A CA 1
ATOM 2919 C C . LEU A 1 382 ? -3.141 -8.446 10.599 1.00 94.50 382 LEU A C 1
ATOM 2921 O O . LEU A 1 382 ? -2.263 -7.591 10.666 1.00 94.50 382 LEU A O 1
ATOM 2925 N N . THR A 1 383 ? -3.859 -8.651 9.488 1.00 93.56 383 THR A N 1
ATOM 2926 C CA . THR A 1 383 ? -3.617 -7.901 8.243 1.00 93.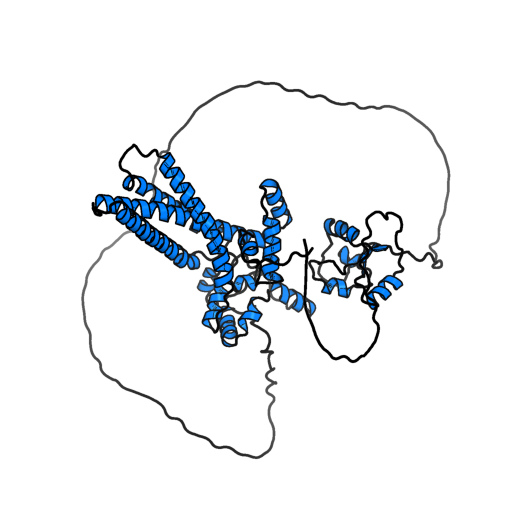56 383 THR A CA 1
ATOM 2927 C C . THR A 1 383 ? -4.318 -6.548 8.172 1.00 93.56 383 THR A C 1
ATOM 2929 O O . THR A 1 383 ? -3.740 -5.624 7.615 1.00 93.56 383 THR A O 1
ATOM 2932 N N . HIS A 1 384 ? -5.551 -6.423 8.687 1.00 96.12 384 HIS A N 1
ATOM 2933 C CA . HIS A 1 384 ? -6.328 -5.166 8.602 1.00 96.12 384 HIS A CA 1
ATOM 2934 C C . HIS A 1 384 ? -7.442 -5.020 9.650 1.00 96.12 384 HIS A C 1
ATOM 2936 O O . HIS A 1 384 ? -7.778 -3.915 10.075 1.00 96.12 384 HIS A O 1
ATOM 2942 N N . GLY A 1 385 ? -8.023 -6.129 10.117 1.00 95.44 385 GLY A N 1
ATOM 2943 C CA . GLY A 1 385 ? -9.110 -6.106 11.100 1.00 95.44 385 GLY A CA 1
ATOM 2944 C C . GLY A 1 385 ? -8.720 -5.456 12.435 1.00 95.44 385 GLY A C 1
ATOM 2945 O O . GLY A 1 385 ? -9.543 -4.793 13.064 1.00 95.44 385 GLY A O 1
ATOM 2946 N N . CYS A 1 386 ? -7.453 -5.571 12.842 1.00 93.94 386 CYS A N 1
ATOM 2947 C CA . CYS A 1 386 ? -6.859 -4.812 13.944 1.00 93.94 386 CYS A CA 1
ATOM 2948 C C . CYS A 1 386 ? -7.107 -3.304 13.821 1.00 93.94 386 CYS A C 1
ATOM 2950 O O . CYS A 1 386 ? -7.547 -2.663 14.777 1.00 93.94 386 CYS A O 1
ATOM 2952 N N . HIS A 1 387 ? -6.861 -2.759 12.632 1.00 94.69 387 HIS A N 1
ATOM 2953 C CA . HIS A 1 387 ? -6.932 -1.340 12.341 1.00 94.69 387 HIS A CA 1
ATOM 2954 C C . HIS A 1 387 ? -8.384 -0.841 12.292 1.00 94.69 387 HIS A C 1
ATOM 2956 O O . HIS A 1 387 ? -8.681 0.241 12.792 1.00 94.69 387 HIS A O 1
ATOM 2962 N N . HIS A 1 388 ? -9.327 -1.660 11.812 1.00 94.38 388 HIS A N 1
ATOM 2963 C CA . HIS A 1 388 ? -10.757 -1.356 11.953 1.00 94.38 388 HIS A CA 1
ATOM 2964 C C . HIS A 1 388 ? -11.244 -1.381 13.405 1.00 94.38 388 HIS A C 1
ATOM 2966 O O . HIS A 1 388 ? -12.020 -0.504 13.793 1.00 94.38 388 HIS A O 1
ATOM 2972 N N . LYS A 1 389 ? -10.763 -2.326 14.227 1.00 92.31 389 LYS A N 1
ATOM 2973 C CA . LYS A 1 389 ? -11.177 -2.417 15.633 1.00 92.31 389 LYS A CA 1
ATOM 2974 C C . LYS A 1 389 ? -10.587 -1.291 16.489 1.00 92.31 389 LYS A C 1
ATOM 2976 O O . LYS A 1 389 ? -11.297 -0.738 17.329 1.00 92.31 389 LYS A O 1
ATOM 2981 N N . ALA A 1 390 ? -9.326 -0.922 16.253 1.00 90.19 390 ALA A N 1
ATOM 2982 C CA . ALA A 1 390 ? -8.599 0.113 16.990 1.00 90.19 390 ALA A CA 1
ATOM 2983 C C . ALA A 1 390 ? -7.880 1.118 16.055 1.00 90.19 390 ALA A C 1
ATOM 2985 O O . ALA A 1 390 ? -6.652 1.197 16.055 1.00 90.19 390 ALA A O 1
ATOM 2986 N N . PRO A 1 391 ? -8.615 1.972 15.313 1.00 89.62 391 PRO A N 1
ATOM 2987 C CA . PRO A 1 391 ? -8.034 2.926 14.353 1.00 89.62 391 PRO A CA 1
ATOM 2988 C C . PRO A 1 391 ? -7.201 4.053 14.992 1.00 89.62 391 PRO A C 1
ATOM 2990 O O . PRO A 1 391 ? -6.693 4.923 14.285 1.00 89.62 391 PRO A O 1
ATOM 2993 N N . GLY A 1 392 ? -7.103 4.083 16.326 1.00 85.75 392 GLY A N 1
ATOM 2994 C CA . GLY A 1 392 ? -6.238 4.980 17.093 1.00 85.75 392 GLY A CA 1
ATOM 2995 C C . GLY A 1 392 ? -4.941 4.337 17.605 1.00 85.75 392 GLY A C 1
ATOM 2996 O O . GLY A 1 392 ? -4.123 5.063 18.166 1.00 85.75 392 GLY A O 1
ATOM 2997 N N . ASP A 1 393 ? -4.732 3.023 17.430 1.00 89.31 393 ASP A N 1
ATOM 2998 C CA . ASP A 1 393 ? -3.472 2.363 17.804 1.00 89.31 393 ASP A CA 1
ATOM 2999 C C . ASP A 1 393 ? -2.390 2.713 16.769 1.00 89.31 393 ASP A C 1
ATOM 3001 O O . ASP A 1 393 ? -2.253 2.084 15.718 1.00 89.31 393 ASP A O 1
ATOM 3005 N N . THR A 1 394 ? -1.615 3.757 17.063 1.00 88.81 394 THR A N 1
ATOM 3006 C CA . THR A 1 394 ? -0.553 4.272 16.186 1.00 88.81 394 THR A CA 1
ATOM 3007 C C . THR A 1 394 ? 0.602 3.293 15.978 1.00 88.81 394 THR A C 1
ATOM 3009 O O . THR A 1 394 ? 1.398 3.498 15.063 1.00 88.81 394 THR A O 1
ATOM 3012 N N . LEU A 1 395 ? 0.690 2.226 16.779 1.00 90.50 395 LEU A N 1
ATOM 3013 C CA . LEU A 1 395 ? 1.662 1.148 16.606 1.00 90.50 395 LEU A CA 1
ATOM 3014 C C . LEU A 1 395 ? 1.121 0.002 15.740 1.00 90.50 395 LEU A C 1
ATOM 3016 O O . LEU A 1 395 ? 1.879 -0.911 15.429 1.00 90.50 395 LEU A O 1
ATOM 3020 N N . ARG A 1 396 ? -0.159 0.022 15.345 1.00 92.00 396 ARG A N 1
ATOM 3021 C CA . ARG A 1 396 ? -0.800 -1.029 14.527 1.00 92.00 396 ARG A CA 1
ATOM 3022 C C . ARG A 1 396 ? -1.620 -0.486 13.363 1.00 92.00 396 ARG A C 1
ATOM 3024 O O . ARG A 1 396 ? -2.620 -1.070 12.955 1.00 92.00 396 ARG A O 1
ATOM 3031 N N . LEU A 1 397 ? -1.173 0.652 12.848 1.00 92.12 397 LEU A N 1
ATOM 3032 C CA . LEU A 1 397 ? -1.715 1.280 11.653 1.00 92.12 397 LEU A CA 1
ATOM 3033 C C . LEU A 1 397 ? -0.875 0.924 10.420 1.00 92.12 397 LEU A C 1
ATOM 3035 O O . LEU A 1 397 ? -1.427 0.484 9.419 1.00 92.12 397 LEU A O 1
ATOM 3039 N N . THR A 1 398 ? 0.449 1.102 10.505 1.00 93.50 398 THR A N 1
ATOM 3040 C CA . THR A 1 398 ? 1.371 0.768 9.403 1.00 93.50 398 THR A CA 1
ATOM 3041 C C . THR A 1 398 ? 1.682 -0.721 9.350 1.00 93.50 398 THR A C 1
ATOM 3043 O O . THR A 1 398 ? 1.735 -1.379 10.395 1.00 93.50 398 THR A O 1
ATOM 3046 N N . PHE A 1 399 ? 1.904 -1.259 8.151 1.00 93.81 399 PHE A N 1
ATOM 3047 C CA . PHE A 1 399 ? 2.075 -2.697 7.968 1.00 93.81 399 PHE A CA 1
ATOM 3048 C C . PHE A 1 399 ? 3.499 -3.136 8.383 1.00 93.81 399 PHE A C 1
ATOM 3050 O O . PHE A 1 399 ? 4.480 -2.641 7.815 1.00 93.81 399 PHE A O 1
ATOM 3057 N N . PRO A 1 400 ? 3.663 -4.045 9.374 1.00 94.19 400 PRO A N 1
ATOM 3058 C CA . PRO A 1 400 ? 4.975 -4.346 9.948 1.00 94.19 400 PRO A CA 1
ATOM 3059 C C . PRO A 1 400 ? 5.979 -4.852 8.898 1.00 94.19 400 PRO A C 1
ATOM 3061 O O . PRO A 1 400 ? 5.685 -5.843 8.224 1.00 94.19 400 PRO A O 1
ATOM 3064 N N . PRO A 1 401 ? 7.190 -4.268 8.770 1.00 94.81 401 PRO A N 1
ATOM 3065 C CA . PRO A 1 401 ? 8.136 -4.660 7.721 1.00 94.81 401 PRO A CA 1
ATOM 3066 C C . PRO A 1 401 ? 8.495 -6.155 7.704 1.00 94.81 401 PRO A C 1
ATOM 3068 O O . PRO A 1 401 ? 8.625 -6.735 6.630 1.00 94.81 401 PRO A O 1
ATOM 3071 N N . ALA A 1 402 ? 8.564 -6.815 8.864 1.00 92.06 402 ALA A N 1
ATOM 3072 C CA . ALA A 1 402 ? 8.788 -8.262 8.943 1.00 92.06 402 ALA A CA 1
ATOM 3073 C C . ALA A 1 402 ? 7.653 -9.091 8.299 1.00 92.06 402 ALA A C 1
ATOM 3075 O O . ALA A 1 402 ? 7.922 -10.112 7.671 1.00 92.06 402 ALA A O 1
ATOM 3076 N N . ALA A 1 403 ? 6.398 -8.635 8.402 1.00 91.62 403 ALA A N 1
ATOM 3077 C CA . ALA A 1 403 ? 5.242 -9.255 7.751 1.00 91.62 403 ALA A CA 1
ATOM 3078 C C . ALA A 1 403 ? 5.110 -8.845 6.271 1.00 91.62 403 ALA A C 1
ATOM 3080 O O . ALA A 1 403 ? 4.634 -9.625 5.449 1.00 91.62 403 ALA A O 1
ATOM 3081 N N . ALA A 1 404 ? 5.569 -7.641 5.914 1.00 94.75 404 ALA A N 1
ATOM 3082 C CA . ALA A 1 404 ? 5.608 -7.160 4.535 1.00 94.75 404 ALA A CA 1
ATOM 3083 C C . ALA A 1 404 ? 6.668 -7.879 3.680 1.00 94.75 404 ALA A C 1
ATOM 3085 O O . ALA A 1 404 ? 6.440 -8.117 2.494 1.00 94.75 404 ALA A O 1
ATOM 3086 N N . ALA A 1 405 ? 7.817 -8.238 4.265 1.00 96.62 405 ALA A N 1
ATOM 3087 C CA . ALA A 1 405 ? 8.985 -8.717 3.526 1.00 96.62 405 ALA A CA 1
ATOM 3088 C C . ALA A 1 405 ? 8.723 -9.915 2.586 1.00 96.62 405 ALA A C 1
ATOM 3090 O O . ALA A 1 405 ? 9.137 -9.823 1.428 1.00 96.62 405 ALA A O 1
ATOM 3091 N N . PRO A 1 406 ? 8.008 -10.993 2.979 1.00 97.06 406 PRO A N 1
ATOM 3092 C CA . PRO A 1 406 ? 7.708 -12.098 2.065 1.00 97.06 406 PRO A CA 1
ATOM 3093 C C . PRO A 1 406 ? 6.908 -11.651 0.834 1.00 97.06 406 PRO A C 1
ATOM 3095 O O . PRO A 1 406 ? 7.198 -12.082 -0.280 1.00 97.06 406 PRO A O 1
ATOM 3098 N N . VAL A 1 407 ? 5.948 -10.737 1.017 1.00 95.56 407 VAL A N 1
ATOM 3099 C CA . VAL A 1 407 ? 5.108 -10.193 -0.062 1.00 95.56 407 VAL A CA 1
ATOM 3100 C C . VAL A 1 407 ? 5.924 -9.267 -0.970 1.00 95.56 407 VAL A C 1
ATOM 3102 O O . VAL A 1 407 ? 5.876 -9.399 -2.192 1.00 95.56 407 VAL A O 1
ATOM 3105 N N . VAL A 1 408 ? 6.727 -8.371 -0.388 1.00 97.81 408 VAL A N 1
ATOM 3106 C CA . VAL A 1 408 ? 7.602 -7.449 -1.133 1.00 97.81 408 VAL A CA 1
ATOM 3107 C C . VAL A 1 408 ? 8.616 -8.220 -1.983 1.00 97.81 408 VAL A C 1
ATOM 3109 O O . VAL A 1 408 ? 8.749 -7.947 -3.179 1.00 97.81 408 VAL A O 1
ATOM 3112 N N . PHE A 1 409 ? 9.296 -9.221 -1.416 1.00 97.69 409 PHE A N 1
ATOM 3113 C CA . PHE A 1 409 ? 10.256 -10.025 -2.172 1.00 97.69 409 PHE A CA 1
ATOM 3114 C C . PHE A 1 409 ? 9.580 -10.949 -3.192 1.00 97.69 409 PHE A C 1
ATOM 3116 O O . PHE A 1 409 ? 10.115 -11.086 -4.292 1.00 97.69 409 PHE A O 1
ATOM 3123 N N . PHE A 1 410 ? 8.391 -11.496 -2.909 1.00 97.69 410 PHE A N 1
ATOM 3124 C CA . PHE A 1 410 ? 7.587 -12.200 -3.915 1.00 97.69 410 PHE A CA 1
ATOM 3125 C C . PHE A 1 410 ? 7.332 -11.311 -5.141 1.00 97.69 410 PHE A C 1
ATOM 3127 O O . PHE A 1 410 ? 7.677 -11.707 -6.255 1.00 97.69 410 PHE A O 1
ATOM 3134 N N . PHE A 1 411 ? 6.834 -10.082 -4.953 1.00 97.50 411 PHE A N 1
ATOM 3135 C CA . PHE A 1 411 ? 6.613 -9.157 -6.070 1.00 97.50 411 PHE A CA 1
ATOM 3136 C C . PHE A 1 411 ? 7.913 -8.765 -6.785 1.00 97.50 411 PHE A C 1
ATOM 3138 O O . PHE A 1 411 ? 7.925 -8.715 -8.014 1.00 97.50 411 PHE A O 1
ATOM 3145 N N . GLN A 1 412 ? 9.032 -8.582 -6.071 1.00 97.56 412 GLN A N 1
ATOM 3146 C CA . GLN A 1 412 ? 10.330 -8.325 -6.709 1.00 97.56 412 GLN A CA 1
ATOM 3147 C C . GLN A 1 412 ? 10.744 -9.460 -7.664 1.00 97.56 412 GLN A C 1
ATOM 3149 O O . GLN A 1 412 ? 11.221 -9.199 -8.771 1.00 97.56 412 GLN A O 1
ATOM 3154 N N . ARG A 1 413 ? 10.572 -10.727 -7.257 1.00 98.00 413 ARG A N 1
ATOM 3155 C CA . ARG A 1 413 ? 10.915 -11.881 -8.106 1.00 98.00 413 ARG A CA 1
ATOM 3156 C C . ARG A 1 413 ? 9.884 -12.102 -9.212 1.00 98.00 413 ARG A C 1
ATOM 3158 O O . ARG A 1 413 ? 10.287 -12.381 -10.337 1.00 98.00 413 ARG A O 1
ATOM 3165 N N . ALA A 1 414 ? 8.597 -11.881 -8.943 1.00 97.94 414 ALA A N 1
ATOM 3166 C CA . ALA A 1 414 ? 7.540 -11.939 -9.949 1.00 97.94 414 ALA A CA 1
ATOM 3167 C C . ALA A 1 414 ? 7.754 -10.902 -11.067 1.00 97.94 414 ALA A C 1
ATOM 3169 O O . ALA A 1 414 ? 7.736 -11.267 -12.239 1.00 97.94 414 ALA A O 1
ATOM 3170 N N . PHE A 1 415 ? 8.043 -9.637 -10.737 1.00 98.06 415 PHE A N 1
ATOM 3171 C CA . PHE A 1 415 ? 8.322 -8.604 -11.743 1.00 98.06 415 PHE A CA 1
ATOM 3172 C C . PHE A 1 415 ? 9.589 -8.912 -12.558 1.00 98.06 415 PHE A C 1
ATOM 3174 O O . PHE A 1 415 ? 9.574 -8.740 -13.775 1.00 98.06 415 PHE A O 1
ATOM 3181 N N . ARG A 1 416 ? 10.655 -9.436 -11.930 1.00 97.06 416 ARG A N 1
ATOM 3182 C CA . ARG A 1 416 ? 11.867 -9.893 -12.643 1.00 97.06 416 ARG A CA 1
ATOM 3183 C C . ARG A 1 416 ? 11.578 -11.070 -13.586 1.00 97.06 416 ARG A C 1
ATOM 3185 O O . ARG A 1 416 ? 12.040 -11.054 -14.724 1.00 97.06 416 ARG A O 1
ATOM 3192 N N . ALA A 1 417 ? 10.774 -12.047 -13.163 1.00 97.94 417 ALA A N 1
ATOM 3193 C CA . ALA A 1 417 ? 10.377 -13.183 -13.997 1.00 97.94 417 ALA A CA 1
ATOM 3194 C C . ALA A 1 417 ? 9.485 -12.763 -15.181 1.00 97.94 417 ALA A C 1
ATOM 3196 O O . ALA A 1 417 ? 9.740 -13.174 -16.313 1.00 97.94 417 ALA A O 1
ATOM 3197 N N . VAL A 1 418 ? 8.486 -11.903 -14.941 1.00 97.88 418 VAL A N 1
ATOM 3198 C CA . VAL A 1 418 ? 7.607 -11.356 -15.989 1.00 97.88 418 VAL A CA 1
ATOM 3199 C C . VAL A 1 418 ? 8.410 -10.534 -16.994 1.00 97.88 418 VAL A C 1
ATOM 3201 O O . VAL A 1 418 ? 8.292 -10.779 -18.190 1.00 97.88 418 VAL A O 1
ATOM 3204 N N . ALA A 1 419 ? 9.290 -9.635 -16.539 1.00 97.38 419 ALA A N 1
ATOM 3205 C CA . ALA A 1 419 ? 10.159 -8.878 -17.437 1.00 97.38 419 ALA A CA 1
ATOM 3206 C C . ALA A 1 419 ? 11.048 -9.807 -18.279 1.00 97.38 419 ALA A C 1
ATOM 3208 O O . ALA A 1 419 ? 11.100 -9.654 -19.497 1.00 97.38 419 ALA A O 1
ATOM 3209 N N . MET A 1 420 ? 11.687 -10.815 -17.672 1.00 96.69 420 MET A N 1
ATOM 3210 C CA . MET A 1 420 ? 12.538 -11.755 -18.412 1.00 96.69 420 MET A CA 1
ATOM 3211 C C . MET A 1 420 ? 11.747 -12.541 -19.465 1.00 96.69 420 MET A C 1
ATOM 3213 O O . MET A 1 420 ? 12.217 -12.701 -20.591 1.00 96.69 420 MET A O 1
ATOM 3217 N N . ALA A 1 421 ? 10.527 -12.982 -19.143 1.00 96.56 421 ALA A N 1
ATOM 3218 C CA . ALA A 1 421 ? 9.639 -13.630 -20.105 1.00 96.56 421 ALA A CA 1
ATOM 3219 C C . ALA A 1 421 ? 9.246 -12.683 -21.255 1.00 96.56 421 ALA A C 1
ATOM 3221 O O . ALA A 1 421 ? 9.352 -13.063 -22.422 1.00 96.56 421 ALA A O 1
ATOM 3222 N N . THR A 1 422 ? 8.860 -11.439 -20.948 1.00 95.88 422 THR A N 1
ATOM 3223 C CA . THR A 1 422 ? 8.471 -10.428 -21.941 1.00 95.88 422 THR A CA 1
ATOM 3224 C C . THR A 1 422 ? 9.629 -10.050 -22.865 1.00 95.88 422 THR A C 1
ATOM 3226 O O . THR A 1 422 ? 9.482 -10.152 -24.081 1.00 95.88 422 THR A O 1
ATOM 3229 N N . PHE A 1 423 ? 10.797 -9.677 -22.331 1.00 94.50 423 PHE A N 1
ATOM 3230 C CA . PHE A 1 423 ? 11.955 -9.297 -23.150 1.00 94.50 423 PHE A CA 1
ATOM 3231 C C . PHE A 1 423 ? 12.499 -10.480 -23.970 1.00 94.50 423 PHE A C 1
ATOM 3233 O O . PHE A 1 423 ? 12.841 -10.295 -25.136 1.00 94.50 423 PHE A O 1
ATOM 3240 N N . LYS A 1 424 ? 12.498 -11.710 -23.431 1.00 93.00 424 LYS A N 1
ATOM 3241 C CA . LYS A 1 424 ? 12.869 -12.921 -24.190 1.00 93.00 424 LYS A CA 1
ATOM 3242 C C . LYS A 1 424 ? 11.855 -13.258 -25.290 1.00 93.00 424 LYS A C 1
ATOM 3244 O O . LYS A 1 424 ? 12.253 -13.727 -26.354 1.00 93.00 424 LYS A O 1
ATOM 3249 N N . GLY A 1 425 ? 10.565 -13.000 -25.060 1.00 92.19 425 GLY A N 1
ATOM 3250 C CA . GLY A 1 425 ? 9.512 -13.113 -26.072 1.00 92.19 425 GLY A CA 1
ATOM 3251 C C . GLY A 1 425 ? 9.689 -12.102 -27.206 1.00 92.19 425 GLY A C 1
ATOM 3252 O O . GLY A 1 425 ? 9.757 -12.495 -28.368 1.00 92.19 425 GLY A O 1
ATOM 3253 N N . ILE A 1 426 ? 9.860 -10.819 -26.871 1.00 91.62 426 ILE A N 1
ATOM 3254 C CA . ILE A 1 426 ? 10.114 -9.744 -27.844 1.00 91.62 426 ILE A CA 1
ATOM 3255 C C . ILE A 1 426 ? 11.386 -10.033 -28.651 1.00 91.62 426 ILE A C 1
ATOM 3257 O O . ILE A 1 426 ? 11.358 -9.952 -29.874 1.00 91.62 426 ILE A O 1
ATOM 3261 N N . ALA A 1 427 ? 12.483 -10.435 -28.005 1.00 89.31 427 ALA A N 1
ATOM 3262 C CA . ALA A 1 427 ? 13.733 -10.718 -28.707 1.00 89.31 427 ALA A CA 1
ATOM 3263 C C . ALA A 1 427 ? 13.613 -11.896 -29.692 1.00 89.31 427 ALA A C 1
ATOM 3265 O O . ALA A 1 427 ? 14.179 -11.824 -30.778 1.00 89.31 427 ALA A O 1
ATOM 3266 N N . ARG A 1 428 ? 12.821 -12.935 -29.376 1.00 88.81 428 ARG A N 1
ATOM 3267 C CA . ARG A 1 428 ? 12.481 -14.011 -30.331 1.00 88.81 428 ARG A CA 1
ATOM 3268 C C . ARG A 1 428 ? 11.648 -13.515 -31.517 1.00 88.81 428 ARG A C 1
ATOM 3270 O O . ARG A 1 428 ? 11.859 -13.980 -32.629 1.00 88.81 428 ARG A O 1
ATOM 3277 N N . LEU A 1 429 ? 10.721 -12.584 -31.286 1.00 87.00 429 LEU A N 1
ATOM 3278 C CA . LEU A 1 429 ? 9.885 -11.992 -32.339 1.00 87.00 429 LEU A CA 1
ATOM 3279 C C . LEU A 1 429 ? 10.647 -10.994 -33.226 1.00 87.00 429 LEU A C 1
ATOM 3281 O O . LEU A 1 429 ? 10.254 -10.792 -34.367 1.00 87.00 429 LEU A O 1
ATOM 3285 N N . VAL A 1 430 ? 11.720 -10.375 -32.727 1.00 85.88 430 VAL A N 1
ATOM 3286 C CA . VAL A 1 430 ? 12.572 -9.459 -33.508 1.00 85.88 430 VAL A CA 1
ATOM 3287 C C . VAL A 1 430 ? 13.664 -10.218 -34.270 1.00 85.88 430 VAL A C 1
ATOM 3289 O O . VAL A 1 430 ? 13.902 -9.939 -35.439 1.00 85.88 430 VAL A O 1
ATOM 3292 N N . LEU A 1 431 ? 14.309 -11.205 -33.641 1.00 81.25 431 LEU A N 1
ATOM 3293 C CA . LEU A 1 431 ? 15.428 -11.972 -34.209 1.00 81.25 431 LEU A CA 1
ATOM 3294 C C . LEU A 1 431 ? 14.956 -13.244 -34.941 1.00 81.25 431 LEU A C 1
ATOM 3296 O O . LEU A 1 431 ? 15.590 -14.292 -34.816 1.00 81.25 431 LEU A O 1
ATOM 3300 N N . MET A 1 432 ? 13.831 -13.160 -35.668 1.00 66.06 432 MET A N 1
ATOM 3301 C CA . MET A 1 432 ? 13.025 -14.312 -36.126 1.00 66.06 432 MET A CA 1
ATOM 3302 C C . MET A 1 432 ? 13.832 -15.478 -36.722 1.00 66.06 432 MET A C 1
ATOM 3304 O O . MET A 1 432 ? 13.534 -16.630 -36.415 1.00 66.06 432 MET A O 1
ATOM 3308 N N . ASN A 1 433 ? 14.856 -15.177 -37.531 1.00 62.09 433 ASN A N 1
ATOM 3309 C CA . ASN A 1 433 ? 15.657 -16.169 -38.259 1.00 62.09 433 ASN A CA 1
ATOM 3310 C C . ASN A 1 433 ? 17.117 -16.292 -37.768 1.00 62.09 433 ASN A C 1
ATOM 3312 O O . ASN A 1 433 ? 17.798 -17.238 -38.146 1.00 62.09 433 ASN A O 1
ATOM 3316 N N . GLU A 1 434 ? 17.600 -15.364 -36.934 1.00 68.56 434 GLU A N 1
ATOM 3317 C CA . GLU A 1 434 ? 18.999 -15.318 -36.450 1.00 68.56 434 GLU A CA 1
ATOM 3318 C C . GLU A 1 434 ? 19.215 -16.153 -35.174 1.00 68.56 434 GLU A C 1
ATOM 3320 O O . GLU A 1 434 ? 20.334 -16.542 -34.839 1.00 68.56 434 GLU A O 1
ATOM 3325 N N . GLY A 1 435 ? 18.135 -16.414 -34.430 1.00 69.44 435 GLY A N 1
ATOM 3326 C CA . GLY A 1 435 ? 18.189 -17.082 -33.133 1.00 69.44 435 GLY A CA 1
ATOM 3327 C C . GLY A 1 435 ? 18.695 -16.190 -31.989 1.00 69.44 435 GLY A C 1
ATOM 3328 O O . GLY A 1 435 ? 19.083 -15.034 -32.157 1.00 69.44 435 GLY A O 1
ATOM 3329 N N . LEU A 1 436 ? 18.663 -16.735 -30.770 1.00 80.56 436 LEU A N 1
ATOM 3330 C CA . LEU A 1 436 ? 19.188 -16.079 -29.570 1.00 80.56 436 LEU A CA 1
ATOM 3331 C C . LEU A 1 436 ? 20.556 -16.666 -29.218 1.00 80.56 436 LEU A C 1
ATOM 3333 O O . LEU A 1 436 ? 20.631 -17.661 -28.503 1.00 80.56 436 LEU A O 1
ATOM 3337 N N . ASN A 1 437 ? 21.626 -16.031 -29.699 1.00 86.06 437 ASN A N 1
ATOM 3338 C CA . ASN A 1 437 ? 22.978 -16.292 -29.201 1.00 86.06 437 ASN A CA 1
ATOM 3339 C C . ASN A 1 437 ? 23.178 -15.722 -27.782 1.00 86.06 437 ASN A C 1
ATOM 3341 O O . ASN A 1 437 ? 22.443 -14.829 -27.353 1.00 86.06 437 ASN A O 1
ATOM 3345 N N . GLU A 1 438 ? 24.198 -16.204 -27.066 1.00 87.31 438 GLU A N 1
ATOM 3346 C CA . GLU A 1 438 ? 24.472 -15.813 -25.671 1.00 87.31 438 GLU A CA 1
ATOM 3347 C C . GLU A 1 438 ? 24.610 -14.295 -25.484 1.00 87.31 438 GLU A C 1
ATOM 3349 O O . GLU A 1 438 ? 24.051 -13.722 -24.552 1.00 87.31 438 GLU A O 1
ATOM 3354 N N . SER A 1 439 ? 25.254 -13.600 -26.428 1.00 86.81 439 SER A N 1
ATOM 3355 C CA . SER A 1 439 ? 25.371 -12.135 -26.391 1.00 86.81 439 SER A CA 1
ATOM 3356 C C . SER A 1 439 ? 24.016 -11.417 -26.492 1.00 86.81 439 SER A C 1
ATOM 3358 O O . SER A 1 439 ? 23.853 -10.332 -25.934 1.00 86.81 439 SER A O 1
ATOM 3360 N N . ALA A 1 440 ? 23.040 -11.980 -27.211 1.00 86.69 440 ALA A N 1
ATOM 3361 C CA . ALA A 1 440 ? 21.676 -11.458 -27.271 1.00 86.69 440 ALA A CA 1
ATOM 3362 C C . ALA A 1 440 ? 20.861 -11.828 -26.022 1.00 86.69 440 ALA A C 1
ATOM 3364 O O . ALA A 1 440 ? 20.095 -10.998 -25.529 1.00 86.69 440 ALA A O 1
ATOM 3365 N N . LEU A 1 441 ? 21.051 -13.038 -25.485 1.00 89.44 441 LEU A N 1
ATOM 3366 C CA . LEU A 1 441 ? 20.413 -13.485 -24.246 1.00 89.44 441 LEU A CA 1
ATOM 3367 C C . LEU A 1 441 ? 20.872 -12.659 -23.033 1.00 89.44 441 LEU A C 1
ATOM 3369 O O . LEU A 1 441 ? 20.040 -12.298 -22.202 1.00 89.44 441 LEU A O 1
ATOM 3373 N N . GLU A 1 442 ? 22.151 -12.288 -22.971 1.00 91.38 442 GLU A N 1
ATOM 3374 C CA . GLU A 1 442 ? 22.693 -11.436 -21.910 1.00 91.38 442 GLU A CA 1
ATOM 3375 C C . GLU A 1 442 ? 22.134 -10.007 -21.983 1.00 91.38 442 GLU A C 1
ATOM 3377 O O . GLU A 1 442 ? 21.627 -9.500 -20.986 1.00 91.38 442 GLU A O 1
ATOM 3382 N N . ARG A 1 443 ? 22.072 -9.390 -23.176 1.00 90.75 443 ARG A N 1
ATOM 3383 C CA . ARG A 1 443 ? 21.382 -8.091 -23.352 1.00 90.75 443 ARG A CA 1
ATOM 3384 C C . ARG A 1 443 ? 19.923 -8.146 -22.885 1.00 90.75 443 ARG A C 1
ATOM 3386 O O . ARG A 1 443 ? 19.438 -7.201 -22.264 1.00 90.75 443 ARG A O 1
ATOM 3393 N N . VAL A 1 444 ? 19.228 -9.257 -23.153 1.00 92.94 444 VAL A N 1
ATOM 3394 C CA . VAL A 1 444 ? 17.860 -9.513 -22.672 1.00 92.94 444 VAL A CA 1
ATOM 3395 C C . VAL A 1 444 ? 17.809 -9.646 -21.145 1.00 92.94 444 VAL A C 1
ATOM 3397 O O . VAL A 1 444 ? 16.895 -9.086 -20.538 1.00 92.94 444 VAL A O 1
ATOM 3400 N N . ARG A 1 445 ? 18.783 -10.318 -20.513 1.00 95.31 445 ARG A N 1
ATOM 3401 C CA . ARG A 1 445 ? 18.906 -10.434 -19.049 1.00 95.31 445 ARG A CA 1
ATOM 3402 C C . ARG A 1 445 ? 19.086 -9.060 -18.400 1.00 95.31 445 ARG A C 1
ATOM 3404 O O . ARG A 1 445 ? 18.299 -8.701 -17.524 1.00 95.31 445 ARG A O 1
ATOM 3411 N N . CYS A 1 446 ? 20.062 -8.281 -18.866 1.00 95.19 446 CYS A N 1
ATOM 3412 C CA . CYS A 1 446 ? 20.357 -6.937 -18.366 1.00 95.19 446 CYS A CA 1
ATOM 3413 C C . CYS A 1 446 ? 19.153 -5.996 -18.532 1.00 95.19 446 CYS A C 1
ATOM 3415 O O . CYS A 1 446 ? 18.764 -5.311 -17.586 1.00 95.19 446 CYS A O 1
ATOM 3417 N N . ALA A 1 447 ? 18.498 -6.012 -19.701 1.00 94.81 447 ALA A N 1
ATOM 3418 C CA . ALA A 1 447 ? 17.307 -5.203 -19.960 1.00 94.81 447 ALA A CA 1
ATOM 3419 C C . ALA A 1 447 ? 16.136 -5.594 -19.047 1.00 94.81 447 ALA A C 1
ATOM 3421 O O . ALA A 1 447 ? 15.558 -4.737 -18.377 1.00 94.81 447 ALA A O 1
ATOM 3422 N N . ALA A 1 448 ? 15.816 -6.887 -18.954 1.00 96.94 448 ALA A N 1
ATOM 3423 C CA . ALA A 1 448 ? 14.762 -7.372 -18.070 1.00 96.94 448 ALA A CA 1
ATOM 3424 C C . ALA A 1 448 ? 15.017 -6.993 -16.602 1.00 96.94 448 ALA A C 1
ATOM 3426 O O . ALA A 1 448 ? 14.088 -6.585 -15.902 1.00 96.94 448 ALA A O 1
ATOM 3427 N N . PHE A 1 449 ? 16.269 -7.081 -16.141 1.00 97.56 449 PHE A N 1
ATOM 3428 C CA . PHE A 1 449 ? 16.648 -6.722 -14.778 1.00 97.56 449 PHE A CA 1
ATOM 3429 C C . PHE A 1 449 ? 16.547 -5.212 -14.514 1.00 97.56 449 PHE A C 1
ATOM 3431 O O . PHE A 1 449 ? 15.967 -4.823 -13.495 1.00 97.56 449 PHE A O 1
ATOM 3438 N N . PHE A 1 450 ? 17.047 -4.369 -15.428 1.00 97.19 450 PHE A N 1
ATOM 3439 C CA . PHE A 1 450 ? 16.934 -2.905 -15.376 1.00 97.19 450 PHE A CA 1
ATOM 3440 C C . PHE A 1 450 ? 15.465 -2.487 -15.239 1.00 97.19 450 PHE A C 1
ATOM 3442 O O . PHE A 1 450 ? 15.075 -1.860 -14.251 1.00 97.19 450 PHE A O 1
ATOM 3449 N N . PHE A 1 451 ? 14.617 -2.907 -16.187 1.00 97.88 451 PHE A N 1
ATOM 3450 C CA . PHE A 1 451 ? 13.202 -2.529 -16.208 1.00 97.88 451 PHE A CA 1
ATOM 3451 C C . PHE A 1 451 ? 12.455 -3.044 -14.970 1.00 97.88 451 PHE A C 1
ATOM 3453 O O . PHE A 1 451 ? 11.741 -2.278 -14.322 1.00 97.88 451 PHE A O 1
ATOM 3460 N N . ALA A 1 452 ? 12.648 -4.312 -14.588 1.00 98.31 452 ALA A N 1
ATOM 3461 C CA . ALA A 1 452 ? 11.994 -4.873 -13.408 1.00 98.31 452 ALA A CA 1
ATOM 3462 C C . ALA A 1 452 ? 12.408 -4.172 -12.109 1.00 98.31 452 ALA A C 1
ATOM 3464 O O . ALA A 1 452 ? 11.568 -3.986 -11.230 1.00 98.31 452 ALA A O 1
ATOM 3465 N N . SER A 1 453 ? 13.676 -3.773 -11.977 1.00 98.50 453 SER A N 1
ATOM 3466 C CA . SER A 1 453 ? 14.186 -3.169 -10.742 1.00 98.50 453 SER A CA 1
ATOM 3467 C C . SER A 1 453 ? 13.758 -1.702 -10.592 1.00 98.50 453 SER A C 1
ATOM 3469 O O . SER A 1 453 ? 13.380 -1.307 -9.488 1.00 98.50 453 SER A O 1
ATOM 3471 N N . PHE A 1 454 ? 13.674 -0.928 -11.685 1.00 98.69 454 PHE A N 1
ATOM 3472 C CA . PHE A 1 454 ? 13.053 0.408 -11.663 1.00 98.69 454 PHE A CA 1
ATOM 3473 C C . PHE A 1 454 ? 11.535 0.351 -11.431 1.00 98.69 454 PHE A C 1
ATOM 3475 O O . PHE A 1 454 ? 11.016 1.126 -10.625 1.00 98.69 454 PHE A O 1
ATOM 3482 N N . PHE A 1 455 ? 10.823 -0.586 -12.070 1.00 98.81 455 PHE A N 1
ATOM 3483 C CA . PHE A 1 455 ? 9.382 -0.776 -11.861 1.00 98.81 455 PHE A CA 1
ATOM 3484 C C . PHE A 1 455 ? 9.075 -1.182 -10.413 1.00 98.81 455 PHE A C 1
ATOM 3486 O O . PHE A 1 455 ? 8.217 -0.582 -9.766 1.00 98.81 455 PHE A O 1
ATOM 3493 N N . PHE A 1 456 ? 9.827 -2.147 -9.871 1.00 98.81 456 PHE A N 1
ATOM 3494 C CA . PHE A 1 456 ? 9.721 -2.578 -8.478 1.00 98.81 456 PHE A CA 1
ATOM 3495 C C . PHE A 1 456 ? 9.951 -1.424 -7.497 1.00 98.81 456 PHE A C 1
ATOM 3497 O O . PHE A 1 456 ? 9.134 -1.238 -6.598 1.00 98.81 456 PHE A O 1
ATOM 3504 N N . SER A 1 457 ? 11.006 -0.622 -7.674 1.00 98.81 457 SER A N 1
ATOM 3505 C CA . SER A 1 457 ? 11.262 0.528 -6.797 1.00 98.81 457 SER A CA 1
ATOM 3506 C C . SER A 1 457 ? 10.177 1.603 -6.908 1.00 98.81 457 SER A C 1
ATOM 3508 O O . SER A 1 457 ? 9.840 2.224 -5.901 1.00 98.81 457 SER A O 1
ATOM 3510 N N . GLY A 1 458 ? 9.571 1.775 -8.089 1.00 98.75 458 GLY A N 1
ATOM 3511 C CA . GLY A 1 458 ? 8.373 2.595 -8.276 1.00 98.75 458 GLY A CA 1
ATOM 3512 C C . GLY A 1 458 ? 7.189 2.089 -7.449 1.00 98.75 458 GLY A C 1
ATOM 3513 O O . GLY A 1 458 ? 6.608 2.848 -6.672 1.00 98.75 458 GLY A O 1
ATOM 3514 N N . CYS A 1 459 ? 6.874 0.793 -7.552 1.00 98.69 459 CYS A N 1
ATOM 3515 C CA . CYS A 1 459 ? 5.825 0.151 -6.755 1.00 98.69 459 CYS A CA 1
ATOM 3516 C C . CYS A 1 459 ? 6.096 0.258 -5.243 1.00 98.69 459 CYS A C 1
ATOM 3518 O O . CYS A 1 459 ? 5.194 0.581 -4.470 1.00 98.69 459 CYS A O 1
ATOM 3520 N N . LEU A 1 460 ? 7.339 0.012 -4.815 1.00 98.75 460 LEU A N 1
ATOM 3521 C CA . LEU A 1 460 ? 7.737 -0.016 -3.408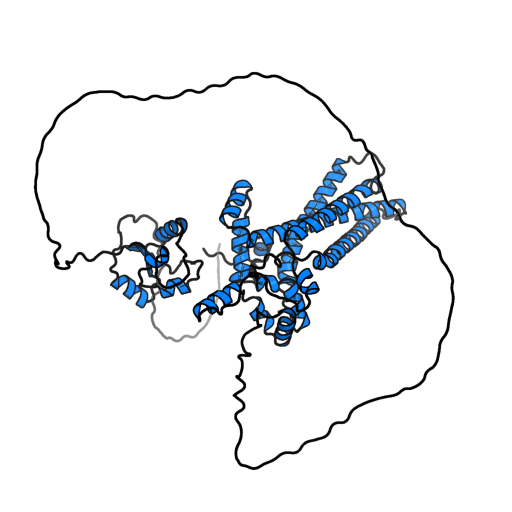 1.00 98.75 460 LEU A CA 1
ATOM 3522 C C . LEU A 1 460 ? 7.706 1.379 -2.766 1.00 98.75 460 LEU A C 1
ATOM 3524 O O . LEU A 1 460 ? 7.233 1.521 -1.641 1.00 98.75 460 LEU A O 1
ATOM 3528 N N . LEU A 1 461 ? 8.139 2.424 -3.479 1.00 98.69 461 LEU A N 1
ATOM 3529 C CA . LEU A 1 461 ? 7.995 3.803 -2.997 1.00 98.69 461 LEU A CA 1
ATOM 3530 C C . LEU A 1 461 ? 6.547 4.310 -3.097 1.00 98.69 461 LEU A C 1
ATOM 3532 O O . LEU A 1 461 ? 6.149 5.143 -2.284 1.00 98.69 461 LEU A O 1
ATOM 3536 N N . GLY A 1 462 ? 5.734 3.750 -3.999 1.00 98.50 462 GLY A N 1
ATOM 3537 C CA . GLY A 1 462 ? 4.275 3.881 -3.968 1.00 98.50 462 GLY A CA 1
ATOM 3538 C C . GLY A 1 462 ? 3.677 3.358 -2.660 1.00 98.50 462 GLY A C 1
ATOM 3539 O O . GLY A 1 462 ? 2.944 4.086 -1.991 1.00 98.50 462 GLY A O 1
ATOM 3540 N N . TYR A 1 463 ? 4.060 2.147 -2.244 1.00 98.50 463 TYR A N 1
ATOM 3541 C CA . TYR A 1 463 ? 3.664 1.557 -0.960 1.00 98.50 463 TYR A CA 1
ATOM 3542 C C . TYR A 1 463 ? 4.098 2.406 0.246 1.00 98.50 463 TYR A C 1
ATOM 3544 O O . TYR A 1 463 ? 3.270 2.709 1.106 1.00 98.50 463 TYR A O 1
ATOM 3552 N N . VAL A 1 464 ? 5.355 2.862 0.292 1.00 98.62 464 VAL A N 1
ATOM 3553 C CA . VAL A 1 464 ? 5.839 3.743 1.375 1.00 98.62 464 VAL A CA 1
ATOM 3554 C C . VAL A 1 464 ? 5.043 5.053 1.423 1.00 98.62 464 VAL A C 1
ATOM 3556 O O . VAL A 1 464 ? 4.654 5.500 2.502 1.00 98.62 464 VAL A O 1
ATOM 3559 N N . ALA A 1 465 ? 4.756 5.663 0.269 1.00 97.94 465 ALA A N 1
ATOM 3560 C CA . ALA A 1 465 ? 3.945 6.876 0.197 1.00 97.94 465 ALA A CA 1
ATOM 3561 C C . ALA A 1 465 ? 2.488 6.633 0.629 1.00 97.94 465 ALA A C 1
ATOM 3563 O O . ALA A 1 465 ? 1.899 7.492 1.291 1.00 97.94 465 ALA A O 1
ATOM 3564 N N . TYR A 1 466 ? 1.916 5.472 0.298 1.00 97.81 466 TYR A N 1
ATOM 3565 C CA . TYR A 1 466 ? 0.599 5.034 0.759 1.00 97.81 466 TYR A CA 1
ATOM 3566 C C . TYR A 1 466 ? 0.544 4.905 2.283 1.00 97.81 466 TYR A C 1
ATOM 3568 O O . TYR A 1 466 ? -0.305 5.549 2.895 1.00 97.81 466 TYR A O 1
ATOM 3576 N N . ASP A 1 467 ? 1.448 4.148 2.906 1.00 97.44 467 ASP A N 1
ATOM 3577 C CA . ASP A 1 467 ? 1.315 3.803 4.328 1.00 97.44 467 ASP A CA 1
ATOM 3578 C C . ASP A 1 467 ? 1.653 5.002 5.238 1.00 97.44 467 ASP A C 1
ATOM 3580 O O . ASP A 1 467 ? 0.962 5.292 6.216 1.00 97.44 467 ASP A O 1
ATOM 3584 N N . CYS A 1 468 ? 2.625 5.829 4.832 1.00 97.00 468 CYS A N 1
ATOM 3585 C CA . CYS A 1 468 ? 2.858 7.135 5.454 1.00 97.00 468 CYS A CA 1
ATOM 3586 C C . CYS A 1 468 ? 1.659 8.091 5.282 1.00 97.00 468 CYS A C 1
ATOM 3588 O O . CYS A 1 468 ? 1.337 8.845 6.205 1.00 97.00 468 CYS A O 1
ATOM 3590 N N . THR A 1 469 ? 0.964 8.061 4.133 1.00 96.12 469 THR A N 1
ATOM 3591 C CA . THR A 1 469 ? -0.281 8.832 3.945 1.00 96.12 469 THR A CA 1
ATOM 3592 C C . THR A 1 469 ? -1.373 8.312 4.874 1.00 96.12 469 THR A C 1
ATOM 3594 O O . THR A 1 469 ? -1.979 9.109 5.583 1.00 96.12 469 THR A O 1
ATOM 3597 N N . HIS A 1 470 ? -1.597 6.997 4.904 1.00 97.00 470 HIS A N 1
ATOM 3598 C CA . HIS A 1 470 ? -2.568 6.300 5.748 1.00 97.00 470 HIS A CA 1
ATOM 3599 C C . HIS A 1 470 ? -2.398 6.692 7.226 1.00 97.00 470 HIS A C 1
ATOM 3601 O O . HIS A 1 470 ? -3.334 7.199 7.852 1.00 97.00 470 HIS A O 1
ATOM 3607 N N . PHE A 1 471 ? -1.165 6.619 7.739 1.00 95.50 471 PHE A N 1
ATOM 3608 C CA . PHE A 1 471 ? -0.814 7.061 9.089 1.00 95.50 471 PHE A CA 1
ATOM 3609 C C . PHE A 1 471 ? -1.154 8.537 9.337 1.00 95.50 471 PHE A C 1
ATOM 3611 O O . PHE A 1 471 ? -1.817 8.876 10.324 1.00 95.50 471 PHE A O 1
ATOM 3618 N N . ALA A 1 472 ? -0.773 9.425 8.414 1.00 93.88 472 ALA A N 1
ATOM 3619 C CA . ALA A 1 472 ? -1.092 10.846 8.509 1.00 93.88 472 ALA A CA 1
ATOM 3620 C C . ALA A 1 472 ? -2.610 11.122 8.465 1.00 93.88 472 ALA A C 1
ATOM 3622 O O . ALA A 1 472 ? -3.081 12.023 9.165 1.00 93.88 472 ALA A O 1
ATOM 3623 N N . LEU A 1 473 ? -3.400 10.343 7.712 1.00 94.00 473 LEU A N 1
ATOM 3624 C CA . LEU A 1 473 ? -4.859 10.497 7.671 1.00 94.00 473 LEU A CA 1
ATOM 3625 C C . LEU A 1 473 ? -5.513 10.199 9.025 1.00 94.00 473 LEU A C 1
ATOM 3627 O O . LEU A 1 473 ? -6.505 10.849 9.349 1.00 94.00 473 LEU A O 1
ATOM 3631 N N . HIS A 1 474 ? -4.965 9.309 9.855 1.00 91.19 474 HIS A N 1
ATOM 3632 C CA . HIS A 1 474 ? -5.461 9.102 11.223 1.00 91.19 474 HIS A CA 1
ATOM 3633 C C . HIS A 1 474 ? -4.899 10.133 12.200 1.00 91.19 474 HIS A C 1
ATOM 3635 O O . HIS A 1 474 ? -5.673 10.824 12.869 1.00 91.19 474 HIS A O 1
ATOM 3641 N N . VAL A 1 475 ? -3.574 10.284 12.246 1.00 89.06 475 VAL A N 1
ATOM 3642 C CA . VAL A 1 475 ? -2.879 10.993 13.332 1.00 89.06 475 VAL A CA 1
ATOM 3643 C C . VAL A 1 475 ? -2.887 12.514 13.170 1.00 89.06 475 VAL A C 1
ATOM 3645 O O . VAL A 1 475 ? -3.117 13.223 14.147 1.00 89.06 475 VAL A O 1
ATOM 3648 N N . ALA A 1 476 ? -2.676 13.046 11.961 1.00 88.75 476 ALA A N 1
ATOM 3649 C CA . ALA A 1 476 ? -2.545 14.492 11.770 1.00 88.75 476 ALA A CA 1
ATOM 3650 C C . ALA A 1 476 ? -3.888 15.219 11.945 1.00 88.75 476 ALA A C 1
ATOM 3652 O O . ALA A 1 476 ? -4.937 14.747 11.488 1.00 88.75 476 ALA A O 1
ATOM 3653 N N . ASP A 1 477 ? -3.878 16.392 12.576 1.00 87.50 477 ASP A N 1
ATOM 3654 C CA . ASP A 1 477 ? -5.094 17.172 12.776 1.00 87.50 477 ASP A CA 1
ATOM 3655 C C . ASP A 1 477 ? -5.597 17.811 11.464 1.00 87.50 477 ASP A C 1
ATOM 3657 O O . ASP A 1 477 ? -4.861 18.054 10.502 1.00 87.50 477 ASP A O 1
ATOM 3661 N N . GLY A 1 478 ? -6.897 18.108 11.418 1.00 86.38 478 GLY A N 1
ATOM 3662 C CA . GLY A 1 478 ? -7.527 18.634 10.209 1.00 86.38 478 GLY A CA 1
ATOM 3663 C C . GLY A 1 478 ? -7.102 20.057 9.823 1.00 86.38 478 GLY A C 1
ATOM 3664 O O . GLY A 1 478 ? -7.286 20.428 8.667 1.00 86.38 478 GLY A O 1
ATOM 3665 N N . ALA A 1 479 ? -6.580 20.876 10.741 1.00 88.38 479 ALA A N 1
ATOM 3666 C CA . ALA A 1 479 ? -6.078 22.213 10.428 1.00 88.38 479 ALA A CA 1
ATOM 3667 C C . ALA A 1 479 ? -4.679 22.150 9.802 1.00 88.38 479 ALA A C 1
ATOM 3669 O O . ALA A 1 479 ? -4.471 22.809 8.782 1.00 88.38 479 ALA A O 1
ATOM 3670 N N . THR A 1 480 ? -3.788 21.298 10.320 1.00 89.88 480 THR A N 1
ATOM 3671 C CA . THR A 1 480 ? -2.482 21.008 9.703 1.00 89.88 480 THR A CA 1
ATOM 3672 C C . THR A 1 480 ? -2.649 20.456 8.289 1.00 89.88 480 THR A C 1
ATOM 3674 O O . THR A 1 480 ? -2.079 21.011 7.351 1.00 89.88 480 THR A O 1
ATOM 3677 N N . LEU A 1 481 ? -3.518 19.458 8.073 1.00 90.50 481 LEU A N 1
ATOM 3678 C CA . LEU A 1 481 ? -3.761 18.944 6.715 1.00 90.50 481 LEU A CA 1
ATOM 3679 C C . LEU A 1 481 ? -4.339 20.016 5.768 1.00 90.50 481 LEU A C 1
ATOM 3681 O O . LEU A 1 481 ? -3.928 20.094 4.615 1.00 90.50 481 LEU A O 1
ATOM 3685 N N . ARG A 1 482 ? -5.214 20.913 6.253 1.00 92.62 482 ARG A N 1
ATOM 3686 C CA . ARG A 1 482 ? -5.704 22.070 5.470 1.00 92.62 482 ARG A CA 1
ATOM 3687 C C . ARG A 1 482 ? -4.657 23.170 5.254 1.00 92.62 482 ARG A C 1
ATOM 3689 O O . ARG A 1 482 ? -4.894 24.070 4.449 1.00 92.62 482 ARG A O 1
ATOM 3696 N N . LEU A 1 483 ? -3.541 23.174 5.981 1.00 91.81 483 LEU A N 1
ATOM 3697 C CA . LEU A 1 483 ? -2.399 24.039 5.684 1.00 91.81 483 LEU A CA 1
ATOM 3698 C C . LEU A 1 483 ? -1.556 23.421 4.563 1.00 91.81 483 LEU A C 1
ATOM 3700 O O . LEU A 1 483 ? -1.307 24.100 3.572 1.00 91.81 483 LEU A O 1
ATOM 3704 N N . VAL A 1 484 ? -1.233 22.127 4.661 1.00 91.50 484 VAL A N 1
ATOM 3705 C CA . VAL A 1 484 ? -0.525 21.372 3.607 1.00 91.50 484 VAL A CA 1
ATOM 3706 C C . VAL A 1 484 ? -1.289 21.434 2.275 1.00 91.50 484 VAL A C 1
ATOM 3708 O O . VAL A 1 484 ? -0.704 21.798 1.258 1.00 91.50 484 VAL A O 1
ATOM 3711 N N . ASP A 1 485 ? -2.611 21.229 2.291 1.00 92.75 485 ASP A N 1
ATOM 3712 C CA . ASP A 1 485 ? -3.467 21.331 1.097 1.00 92.75 485 ASP A CA 1
ATOM 3713 C C . ASP A 1 485 ? -3.428 22.717 0.428 1.00 92.75 485 ASP A C 1
ATOM 3715 O O . ASP A 1 485 ? -3.528 22.809 -0.794 1.00 92.75 485 ASP A O 1
ATOM 3719 N N . ARG A 1 486 ? -3.230 23.798 1.198 1.00 94.69 486 ARG A N 1
ATOM 3720 C CA . ARG A 1 486 ? -3.103 25.166 0.659 1.00 94.69 486 ARG A CA 1
ATOM 3721 C C . ARG A 1 486 ? -1.691 25.514 0.188 1.00 94.69 486 ARG A C 1
ATOM 3723 O O . ARG A 1 486 ? -1.565 26.338 -0.709 1.00 94.69 486 ARG A O 1
ATOM 3730 N N . LEU A 1 487 ? -0.656 24.923 0.784 1.00 93.94 487 LEU A N 1
ATOM 3731 C CA . LEU A 1 487 ? 0.743 25.174 0.417 1.00 93.94 487 LEU A CA 1
ATOM 3732 C C . LEU A 1 487 ? 1.190 24.357 -0.804 1.00 93.94 487 LEU A C 1
ATOM 3734 O O . LEU A 1 487 ? 1.975 24.849 -1.606 1.00 93.94 487 LEU A O 1
ATOM 3738 N N . PHE A 1 488 ? 0.682 23.130 -0.953 1.00 91.44 488 PHE A N 1
ATOM 3739 C CA . PHE A 1 488 ? 1.157 22.164 -1.953 1.00 91.44 488 PHE A CA 1
ATOM 3740 C C . PHE A 1 488 ? 0.065 21.682 -2.925 1.00 91.44 488 PHE A C 1
ATOM 3742 O O . PHE A 1 488 ? 0.291 20.752 -3.696 1.00 91.44 488 PHE A O 1
ATOM 3749 N N . GLY A 1 489 ? -1.136 22.273 -2.885 1.00 89.94 489 GLY A N 1
ATOM 3750 C CA . GLY A 1 489 ? -2.254 21.898 -3.764 1.00 89.94 489 GLY A CA 1
ATOM 3751 C C . GLY A 1 489 ? -2.793 20.479 -3.534 1.00 89.94 489 GLY A C 1
ATOM 3752 O O . GLY A 1 489 ? -3.410 19.894 -4.427 1.00 89.94 489 GLY A O 1
ATOM 3753 N N . THR A 1 490 ? -2.533 19.892 -2.361 1.00 90.19 490 THR A N 1
ATOM 3754 C CA . THR A 1 490 ? -2.946 18.523 -2.032 1.00 90.19 490 THR A CA 1
ATOM 3755 C C . THR A 1 490 ? -4.426 18.439 -1.625 1.00 90.19 490 THR A C 1
ATOM 3757 O O . THR A 1 490 ? -5.197 19.389 -1.739 1.00 90.19 490 THR A O 1
ATOM 3760 N N . SER A 1 491 ? -4.872 17.250 -1.212 1.00 92.50 491 SER A N 1
ATOM 3761 C CA . SER A 1 491 ? -6.260 16.991 -0.786 1.00 92.50 491 SER A CA 1
ATOM 3762 C C . SER A 1 491 ? -6.350 16.096 0.460 1.00 92.50 491 SER A C 1
ATOM 3764 O O . SER A 1 491 ? -7.340 15.393 0.666 1.00 92.50 491 SER A O 1
ATOM 3766 N N . LEU A 1 492 ? -5.311 16.099 1.298 1.00 92.94 492 LEU A N 1
ATOM 3767 C CA . LEU A 1 492 ? -5.165 15.253 2.483 1.00 92.94 492 LEU A CA 1
ATOM 3768 C C . LEU A 1 492 ? -6.308 15.446 3.487 1.00 92.94 492 LEU A C 1
ATOM 3770 O O . LEU A 1 492 ? -6.802 14.462 4.034 1.00 92.94 492 LEU A O 1
ATOM 3774 N N . ALA A 1 493 ? -6.806 16.671 3.686 1.00 90.88 493 ALA A N 1
ATOM 3775 C CA . ALA A 1 493 ? -7.941 16.907 4.579 1.00 90.88 493 ALA A CA 1
ATOM 3776 C C . ALA A 1 493 ? -9.243 16.274 4.047 1.00 90.88 493 ALA A C 1
ATOM 3778 O O . ALA A 1 493 ? -10.064 15.786 4.831 1.00 90.88 493 ALA A O 1
ATOM 3779 N N . ARG A 1 494 ? -9.425 16.223 2.717 1.00 91.06 494 ARG A N 1
ATOM 3780 C CA . ARG A 1 494 ? -10.559 15.530 2.080 1.00 91.06 494 ARG A CA 1
ATOM 3781 C C . ARG A 1 494 ? -10.396 14.012 2.153 1.00 91.06 494 ARG A C 1
ATOM 3783 O O . ARG A 1 494 ? -11.359 13.332 2.503 1.00 91.06 494 ARG A O 1
ATOM 3790 N N . LYS A 1 495 ? -9.186 13.493 1.907 1.00 94.12 495 LYS A N 1
ATOM 3791 C CA . LYS A 1 495 ? -8.859 12.064 2.061 1.00 94.12 495 LYS A CA 1
ATOM 3792 C C . LYS A 1 495 ? -9.110 11.591 3.496 1.00 94.12 495 LYS A C 1
ATOM 3794 O O . LYS A 1 495 ? -9.843 10.626 3.673 1.00 94.12 495 LYS A O 1
ATOM 3799 N N . LYS A 1 496 ? -8.641 12.331 4.514 1.00 93.12 496 LYS A N 1
ATOM 3800 C CA . LYS A 1 496 ? -8.943 12.077 5.940 1.00 93.12 496 LYS A CA 1
ATOM 3801 C C . LYS A 1 496 ? -10.451 11.985 6.183 1.00 93.12 496 LYS A C 1
ATOM 3803 O O . LYS A 1 496 ? -10.914 11.027 6.785 1.00 93.12 496 LYS A O 1
ATOM 3808 N N . SER A 1 497 ? -11.237 12.931 5.666 1.00 90.94 497 SER A N 1
ATOM 3809 C CA . SER A 1 497 ? -12.702 12.900 5.800 1.00 90.94 497 SER A CA 1
ATOM 3810 C C . SER A 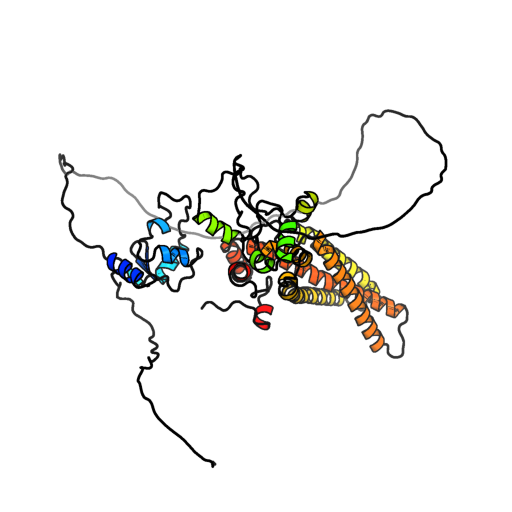1 497 ? -13.359 11.689 5.110 1.00 90.94 497 SER A C 1
ATOM 3812 O O . SER A 1 497 ? -14.271 11.080 5.670 1.00 90.94 497 SER A O 1
ATOM 3814 N N . LYS A 1 498 ? -12.900 11.284 3.914 1.00 91.00 498 LYS A N 1
ATOM 3815 C CA . LYS A 1 498 ? -13.410 10.074 3.238 1.00 91.00 498 LYS A CA 1
ATOM 3816 C C . LYS A 1 498 ? -13.018 8.789 3.978 1.00 91.00 498 LYS A C 1
ATOM 3818 O O . LYS A 1 498 ? -13.885 7.956 4.219 1.00 91.00 498 LYS A O 1
ATOM 3823 N N . HIS A 1 499 ? -11.763 8.660 4.392 1.00 94.12 499 HIS A N 1
ATOM 3824 C CA . HIS A 1 499 ? -11.252 7.460 5.049 1.00 94.12 499 HIS A CA 1
ATOM 3825 C C . HIS A 1 499 ? -11.773 7.288 6.488 1.00 94.12 499 HIS A C 1
ATOM 3827 O O . HIS A 1 499 ? -12.155 6.193 6.883 1.00 94.12 499 HIS A O 1
ATOM 3833 N N . LEU A 1 500 ? -11.961 8.364 7.258 1.00 91.81 500 LEU A N 1
ATOM 3834 C CA . LEU A 1 500 ? -12.634 8.240 8.557 1.00 91.81 500 LEU A CA 1
ATOM 3835 C C . LEU A 1 500 ? -14.117 7.831 8.408 1.00 91.81 500 LEU A C 1
ATOM 3837 O O . LEU A 1 500 ? -14.637 7.136 9.276 1.00 91.81 500 LEU A O 1
ATOM 3841 N N . ARG A 1 501 ? -14.797 8.155 7.295 1.00 90.81 501 ARG A N 1
ATOM 3842 C CA . ARG A 1 501 ? -16.129 7.580 6.996 1.00 90.81 501 ARG A CA 1
ATOM 3843 C C . ARG A 1 501 ? -16.073 6.098 6.609 1.00 90.81 501 ARG A C 1
ATOM 3845 O O . ARG A 1 501 ? -17.026 5.383 6.891 1.00 90.81 501 ARG A O 1
ATOM 3852 N N . HIS A 1 502 ? -14.974 5.628 6.022 1.00 93.62 502 HIS A N 1
ATOM 3853 C CA . HIS A 1 502 ? -14.739 4.195 5.819 1.00 93.62 502 HIS A CA 1
ATOM 3854 C C . HIS A 1 502 ? -14.645 3.446 7.166 1.00 93.62 502 HIS A C 1
ATOM 3856 O O . HIS A 1 502 ? -15.274 2.408 7.333 1.00 93.62 502 HIS A O 1
ATOM 3862 N N . HIS A 1 503 ? -13.974 4.011 8.176 1.00 91.44 503 HIS A N 1
ATOM 3863 C CA . HIS A 1 503 ? -13.917 3.403 9.517 1.00 91.44 503 HIS A CA 1
ATOM 3864 C C . HIS A 1 503 ? -15.206 3.514 10.341 1.00 91.44 503 HIS A C 1
ATOM 3866 O O . HIS A 1 503 ? -15.518 2.596 11.093 1.00 91.44 503 HIS A O 1
ATOM 3872 N N . PHE A 1 504 ? -15.921 4.642 10.261 1.00 89.19 504 PHE A N 1
ATOM 3873 C CA . PHE A 1 504 ? -16.987 4.981 11.219 1.00 89.19 504 PHE A CA 1
ATOM 3874 C C . PHE A 1 504 ? -18.402 5.090 10.620 1.00 89.19 504 PHE A C 1
ATOM 3876 O O . PHE A 1 504 ? -19.318 5.473 11.345 1.00 89.19 504 PHE A O 1
ATOM 3883 N N . VAL A 1 505 ? -18.598 4.814 9.322 1.00 89.19 505 VAL A N 1
ATOM 3884 C CA . VAL A 1 505 ? -19.915 4.927 8.653 1.00 89.19 505 VAL A CA 1
ATOM 3885 C C . VAL A 1 505 ? -20.217 3.744 7.729 1.00 89.19 505 VAL A C 1
ATOM 3887 O O . VAL A 1 505 ? -21.247 3.104 7.904 1.00 89.19 505 VAL A O 1
ATOM 3890 N N . ASP A 1 506 ? -19.354 3.459 6.751 1.00 90.62 506 ASP A N 1
ATOM 3891 C CA . ASP A 1 506 ? -19.539 2.357 5.791 1.00 90.62 506 ASP A CA 1
ATOM 3892 C C . ASP A 1 506 ? -18.168 1.851 5.313 1.00 90.62 506 ASP A C 1
ATOM 3894 O O . ASP A 1 506 ? -17.491 2.500 4.510 1.00 90.62 506 ASP A O 1
ATOM 3898 N N . HIS A 1 507 ? -17.755 0.694 5.833 1.00 92.38 507 HIS A N 1
ATOM 3899 C CA . HIS A 1 507 ? -16.468 0.064 5.528 1.00 92.38 507 HIS A CA 1
ATOM 3900 C C . HIS A 1 507 ? -16.470 -0.714 4.199 1.00 92.38 507 HIS A C 1
ATOM 3902 O O . HIS A 1 507 ? -15.411 -1.121 3.731 1.00 92.38 507 HIS A O 1
ATOM 3908 N N . ALA A 1 508 ? -17.624 -0.864 3.536 1.00 93.81 508 ALA A N 1
ATOM 3909 C CA . ALA A 1 508 ? -17.720 -1.421 2.185 1.00 93.81 508 ALA A CA 1
ATOM 3910 C C . ALA A 1 508 ? -17.497 -0.356 1.084 1.00 93.81 508 ALA A C 1
ATOM 3912 O O . ALA A 1 508 ? -17.711 -0.627 -0.103 1.00 93.81 508 ALA A O 1
ATOM 3913 N N . ARG A 1 509 ? -17.069 0.861 1.461 1.00 94.69 509 ARG A N 1
ATOM 3914 C CA . ARG A 1 509 ? -16.866 2.017 0.572 1.00 94.69 509 ARG A CA 1
ATOM 3915 C C . ARG A 1 509 ? -15.584 2.793 0.852 1.00 94.69 509 ARG A C 1
ATOM 3917 O O . ARG A 1 509 ? -15.111 2.826 1.978 1.00 94.69 509 ARG A O 1
ATOM 3924 N N . ALA A 1 510 ? -15.109 3.534 -0.150 1.00 94.12 510 ALA A N 1
ATOM 3925 C CA . ALA A 1 510 ? -13.934 4.410 -0.104 1.00 94.12 510 ALA A CA 1
ATOM 3926 C C . ALA A 1 510 ? -12.629 3.673 0.248 1.00 94.12 510 ALA A C 1
ATOM 3928 O O . ALA A 1 510 ? -11.991 3.955 1.262 1.00 94.12 510 ALA A O 1
ATOM 3929 N N . PHE A 1 511 ? -12.241 2.737 -0.622 1.00 96.88 511 PHE A N 1
ATOM 3930 C CA . PHE A 1 511 ? -11.027 1.930 -0.471 1.00 96.88 511 PHE A CA 1
ATOM 3931 C C . PHE A 1 511 ? -9.744 2.672 -0.897 1.00 96.88 511 PHE A C 1
ATOM 3933 O O . PHE A 1 511 ? -8.651 2.267 -0.513 1.00 96.88 511 PHE A O 1
ATOM 3940 N N . GLY A 1 512 ? -9.836 3.751 -1.681 1.00 95.88 512 GLY A N 1
ATOM 3941 C CA . GLY A 1 512 ? -8.682 4.548 -2.103 1.00 95.88 512 GLY A CA 1
ATOM 3942 C C . GLY A 1 512 ? -8.179 5.483 -1.000 1.00 95.88 512 GLY A C 1
ATOM 3943 O O . GLY A 1 512 ? -8.849 6.456 -0.647 1.00 95.88 512 GLY A O 1
ATOM 3944 N N . ILE A 1 513 ? -6.964 5.234 -0.507 1.00 96.38 513 ILE A N 1
ATOM 3945 C CA . ILE A 1 513 ? -6.310 6.012 0.556 1.00 96.38 513 ILE A CA 1
ATOM 3946 C C . ILE A 1 513 ? -5.438 7.114 -0.049 1.00 96.38 513 ILE A C 1
ATOM 3948 O O . ILE A 1 513 ? -5.565 8.290 0.304 1.00 96.38 513 ILE A O 1
ATOM 3952 N N . SER A 1 514 ? -4.586 6.767 -1.017 1.00 93.88 514 SER A N 1
ATOM 3953 C CA . SER A 1 514 ? -3.782 7.735 -1.762 1.00 93.88 514 SER A CA 1
ATOM 3954 C C . SER A 1 514 ? -4.619 8.487 -2.801 1.00 93.88 514 SER A C 1
ATOM 3956 O O . SER A 1 514 ? -4.331 9.655 -3.085 1.00 93.88 514 SER A O 1
ATOM 3958 N N . SER A 1 515 ? -5.663 7.860 -3.361 1.00 91.25 515 SER A N 1
ATOM 3959 C CA . SER A 1 515 ? -6.355 8.362 -4.553 1.00 91.25 515 SER A CA 1
ATOM 3960 C C . SER A 1 515 ? -7.817 7.914 -4.686 1.00 91.25 515 SER A C 1
ATOM 3962 O O . SER A 1 515 ? -8.124 6.755 -4.941 1.00 91.25 515 SER A O 1
ATOM 3964 N N . GLU A 1 516 ? -8.730 8.889 -4.696 1.00 90.44 516 GLU A N 1
ATOM 3965 C CA . GLU A 1 516 ? -10.175 8.719 -4.950 1.00 90.44 516 GLU A CA 1
ATOM 3966 C C . GLU A 1 516 ? -10.520 8.445 -6.436 1.00 90.44 516 GLU A C 1
ATOM 3968 O O . GLU A 1 516 ? -11.648 8.681 -6.880 1.00 90.44 516 GLU A O 1
ATOM 3973 N N . ARG A 1 517 ? -9.543 8.074 -7.276 1.00 92.94 517 ARG A N 1
ATOM 3974 C CA . ARG A 1 517 ? -9.782 7.781 -8.704 1.00 92.94 517 ARG A CA 1
ATOM 3975 C C . ARG A 1 517 ? -10.477 6.430 -8.874 1.00 92.94 517 ARG A C 1
ATOM 3977 O O . ARG A 1 517 ? -11.469 6.353 -9.595 1.00 92.94 517 ARG A O 1
ATOM 3984 N N . TRP A 1 518 ? -10.002 5.408 -8.165 1.00 95.38 518 TRP A N 1
ATOM 3985 C CA . TRP A 1 518 ? -10.513 4.041 -8.271 1.00 95.38 518 TRP A CA 1
ATOM 3986 C C . TRP A 1 518 ? -11.920 3.894 -7.684 1.00 95.38 518 TRP A C 1
ATOM 3988 O O . TRP A 1 518 ? -12.775 3.292 -8.326 1.00 95.38 518 TRP A O 1
ATOM 3998 N N . ASP A 1 519 ? -12.218 4.551 -6.557 1.00 95.38 519 ASP A N 1
ATOM 3999 C CA . ASP A 1 519 ? -13.577 4.563 -5.993 1.00 95.38 519 ASP A CA 1
ATOM 4000 C C . ASP A 1 519 ? -14.623 5.214 -6.904 1.00 95.38 519 ASP A C 1
ATOM 4002 O O . ASP A 1 519 ? -15.770 4.773 -6.923 1.00 95.38 519 ASP A O 1
ATOM 4006 N N . ARG A 1 520 ? -14.241 6.239 -7.676 1.00 93.81 520 ARG A N 1
ATOM 4007 C CA . ARG A 1 520 ? -15.125 6.857 -8.675 1.00 93.81 520 ARG A CA 1
ATOM 4008 C C . ARG A 1 520 ? -15.317 5.961 -9.891 1.00 93.81 520 ARG A C 1
ATOM 4010 O O . ARG A 1 520 ? -16.449 5.749 -10.316 1.00 93.81 520 ARG A O 1
ATOM 4017 N N . LEU A 1 521 ? -14.227 5.403 -10.421 1.00 95.88 521 LEU A N 1
ATOM 4018 C CA . LEU A 1 521 ? -14.265 4.512 -11.584 1.00 95.88 521 LEU A CA 1
ATOM 4019 C C . LEU A 1 521 ? -15.105 3.252 -11.314 1.00 95.88 521 LEU A C 1
ATOM 4021 O O . LEU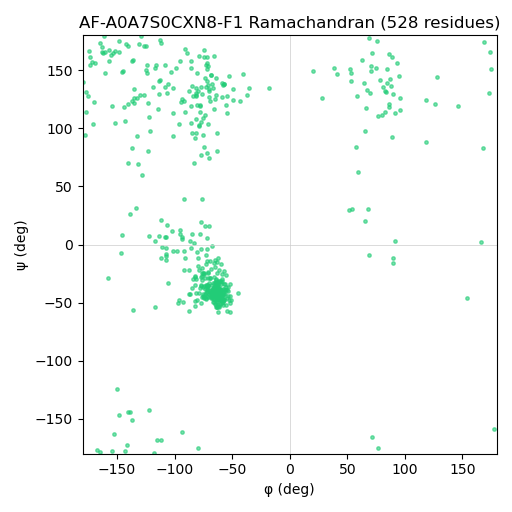 A 1 521 ? -15.902 2.848 -12.156 1.00 95.88 521 LEU A O 1
ATOM 4025 N N . LEU A 1 522 ? -14.952 2.664 -10.126 1.00 96.06 522 LEU A N 1
ATOM 4026 C CA . LEU A 1 522 ? -15.581 1.401 -9.724 1.00 96.06 522 LEU A CA 1
ATOM 4027 C C . LEU A 1 522 ? -16.795 1.594 -8.795 1.00 96.06 522 LEU A C 1
ATOM 4029 O O . LEU A 1 522 ? -17.299 0.622 -8.234 1.00 96.06 522 LEU A O 1
ATOM 4033 N N . ARG A 1 523 ? -17.274 2.841 -8.661 1.00 94.69 523 ARG A N 1
ATOM 4034 C CA . ARG A 1 523 ? -18.484 3.266 -7.924 1.00 94.69 523 ARG A CA 1
ATOM 4035 C C . ARG A 1 523 ? -18.553 2.816 -6.454 1.00 94.69 523 ARG A C 1
ATOM 4037 O O . ARG A 1 523 ? -19.642 2.637 -5.912 1.00 94.69 523 ARG A O 1
ATOM 4044 N N . THR A 1 524 ? -17.405 2.679 -5.790 1.00 94.75 524 THR A N 1
ATOM 4045 C CA . THR A 1 524 ? -17.304 2.338 -4.358 1.00 94.75 524 THR A CA 1
ATOM 4046 C C . THR A 1 524 ? -17.191 3.548 -3.437 1.00 94.75 524 THR A C 1
ATOM 4048 O O . THR A 1 524 ? -16.988 3.377 -2.241 1.00 94.75 524 THR A O 1
ATOM 4051 N N . GLU A 1 525 ? -17.324 4.783 -3.923 1.00 90.19 525 GLU A N 1
ATOM 4052 C CA . GLU A 1 525 ? -17.319 5.941 -3.024 1.00 90.19 525 GLU A CA 1
ATOM 4053 C C . GLU A 1 525 ? -18.584 6.050 -2.151 1.00 90.19 525 GLU A C 1
ATOM 4055 O O . GLU A 1 525 ? -19.678 5.594 -2.500 1.00 90.19 525 GLU A O 1
ATOM 4060 N N . HIS A 1 526 ? -18.425 6.690 -0.988 1.00 82.69 526 HIS A N 1
ATOM 4061 C CA . HIS A 1 526 ? -19.543 7.209 -0.197 1.00 82.69 526 HIS A CA 1
ATOM 4062 C C . HIS A 1 526 ? -20.367 8.180 -1.037 1.00 82.69 526 HIS A C 1
ATOM 4064 O O . HIS A 1 526 ? -19.787 9.059 -1.679 1.00 82.69 526 HIS A O 1
ATOM 4070 N N . ALA A 1 527 ? -21.695 8.097 -0.943 1.00 70.19 527 ALA A N 1
ATOM 4071 C CA . ALA A 1 527 ? -22.572 9.111 -1.514 1.00 70.19 527 ALA A CA 1
ATOM 4072 C C . ALA A 1 527 ? -22.172 10.521 -1.032 1.00 70.19 527 ALA A C 1
ATOM 4074 O O . ALA A 1 527 ? -21.724 10.717 0.111 1.00 70.19 527 ALA A O 1
ATOM 4075 N N . CYS A 1 528 ? -22.332 11.510 -1.912 1.00 56.03 528 CYS A N 1
ATOM 4076 C CA . CYS A 1 528 ? -22.243 12.907 -1.517 1.00 56.03 528 CYS A CA 1
ATOM 4077 C C . CYS A 1 528 ? -23.400 13.218 -0.568 1.00 56.03 528 CYS A C 1
ATOM 4079 O O . CYS A 1 528 ? -24.561 13.154 -0.962 1.00 56.03 528 CYS A O 1
ATOM 4081 N N . VAL A 1 529 ? -23.068 13.577 0.672 1.00 47.81 529 VAL A N 1
ATOM 4082 C CA . VAL A 1 529 ? -23.972 14.374 1.501 1.00 47.81 529 VAL A CA 1
ATOM 4083 C C . VAL A 1 529 ? -23.911 15.780 0.911 1.00 47.81 529 VAL A C 1
ATOM 4085 O O . VAL A 1 529 ? -22.837 16.384 0.916 1.00 47.81 529 VAL A O 1
ATOM 4088 N N . SER A 1 530 ? -25.019 16.204 0.305 1.00 29.70 530 SER A N 1
ATOM 4089 C CA . SER A 1 530 ? -25.208 17.500 -0.360 1.00 29.70 530 SER A CA 1
ATOM 4090 C C . SER A 1 530 ? -25.293 18.647 0.640 1.00 29.70 530 SER A C 1
ATOM 4092 O O . SER A 1 530 ? -26.146 18.512 1.547 1.00 29.70 530 SER A O 1
#

Nearest PDB structures (foldseek):
  4zr0-assembly1_A  TM=8.290E-01  e=1.069E-10  Saccharomyces cerevisiae S288C

Radius of gyration: 39.26 Å; Cα contacts (8 Å, |Δi|>4): 494; chains: 1; bounding box: 113×128×98 Å

Solvent-accessible surface area (backbone atoms only — not comparable to full-atom values): 33463 Å² total; per-residue (Å²): 134,84,86,86,88,88,84,89,82,89,87,87,91,84,90,88,90,81,89,81,87,84,83,79,90,78,90,82,82,84,89,81,90,84,76,82,45,68,37,45,70,65,54,43,31,52,40,21,74,74,67,42,50,29,31,31,46,89,54,35,27,31,51,46,76,89,52,88,45,95,84,40,62,70,56,57,63,74,44,40,26,36,76,43,39,47,54,45,63,38,66,62,89,88,65,98,70,82,57,59,64,52,73,68,52,62,61,49,49,71,78,31,52,72,30,31,58,54,81,79,93,71,89,80,82,91,79,88,82,87,85,85,87,80,83,86,82,92,87,83,90,90,90,84,80,89,86,87,89,88,87,83,89,88,87,89,87,84,91,86,91,88,91,87,87,87,82,88,80,89,87,86,87,90,84,90,88,88,85,87,92,80,83,88,89,88,89,86,88,92,82,85,89,86,87,88,89,90,87,83,89,87,89,90,82,90,88,90,88,82,90,88,85,89,90,90,86,83,89,83,90,85,79,93,74,79,79,81,71,84,68,79,87,85,70,86,75,66,73,92,42,49,36,50,68,46,40,18,58,28,11,63,66,68,52,34,68,71,56,32,60,51,31,48,83,53,56,55,58,53,53,69,72,73,61,86,80,79,93,65,89,80,88,78,88,64,72,80,47,47,44,84,54,64,68,62,41,51,70,61,50,22,57,66,66,54,46,51,69,56,48,50,57,54,28,50,50,33,39,50,61,16,56,64,31,49,58,52,51,49,86,54,90,81,70,54,67,69,55,58,53,51,51,43,51,51,35,18,52,52,16,31,54,48,25,61,53,50,49,35,47,41,41,54,67,51,54,61,48,81,45,73,33,34,65,31,30,37,51,35,32,75,73,34,33,47,29,42,24,41,69,74,22,67,38,47,64,35,77,37,61,84,74,42,44,66,58,54,52,48,52,51,51,49,41,34,51,52,29,39,53,50,42,52,49,50,50,50,69,70,34,69,87,77,60,80,49,70,75,55,49,45,25,33,52,23,44,14,42,26,52,25,23,24,21,44,27,15,26,49,52,29,48,43,54,38,45,56,45,54,48,43,46,62,70,53,54,68,65,62,31,53,46,50,24,70,76,69,73,53,56,55,41,58,42,26,57,48,45,51,36,18,60,76,74,44,72,91,25,38,53,36,73,84,45,70,60,59,18,61,75,69,68,31,48,71,79,83,86,128

Organism: Micromonas pusilla (NCBI:txid38833)

pLDDT: mean 70.2, std 28.63, range [22.66, 98.81]

Foldseek 3Di:
DDDDDDDYDDDDDDDDDDDDDDDDDDDDDDDDPDDFDEDALVRQLVCLVVVFLWEAAPQFIFGCPLPQDPVGPVVSNVQRSYYCNCVCCQNDPDDDDRDHHDVVVVVVRVVGGPHGYDDDPDDDDDDDDDDDDDDDDDDDDDDDDDDDDDDDDDDDDDDDDDDDDDDDDDDDDDDDDDDDDDDDDDDDDDDDDDDDDDDDDDYDDDDDDDDDDDDDDDDDDDDDDDDPDPPPPPDADDQQDACLQSLQVCLAVVNNLVQLLPAVVVVVVVVVVPDDDDDDDDDDDAAGHHDPDPVVSVLLFAALVVLCVPLVVVLVVLLVQLVVLVCLLDVDPPPDVVNLVVLLVVLLLLLLVVLLVVLLCCLQPPLPPQDGHRVSSSVSCSRHSVCLHRVRRNRNQFNRCVNCVVVLVVLLVVQLVVLLVVLVVVLCVVCVPVDQDPSNSSSSNSRSSNSSSSSSSSSSVSSSVQSSLRSCLRPPDLVVVVVCCVVPVDCSSVLSVQVVCCSVPNVQADSRNPDCPVCVVVVRGDDDPD

Sequence (530 aa):
RRPRLGGGDGGDAMTSLSSGSRRAATGASADAHGASTSFTRAEVAARAAAGASVFVVDGDVIDFGGFAHPGGHAILRRHAGEDVSAVFHGRQAGEGRRYAHSDSARRMLRRLRVGTIAESRFSSPLSTKKKIVVNGDETKPTKRAECSPSRQLRDRRARGDKSLQNGGDRMTHTKNHLLHRGTETESPETETDRAPSSVGSDDDASREESFDDDPCKPKPRGDAFETTTKCSFASGADLRKPLFAQVGALGARGAYAAWVYEPESAVAKDAAKQQKPPTRSYDDRSSLRFFQNATLEFFSKSPWYLVPATWVPVALVSIADGWSEREGISKRDDVSGYVFVSIALFTFVAGYAAWSVMEYGFHRFVFHHVPSGRLGAQIHFLTHGCHHKAPGDTLRLTFPPAAAAPVVFFFQRAFRAVAMATFKGIARLVLMNEGLNESALERVRCAAFFFASFFFSGCLLGYVAYDCTHFALHVADGATLRLVDRLFGTSLARKKSKHLRHHFVDHARAFGISSERWDRLLRTEHACVS

Mean predicted aligned error: 20.74 Å

Secondary structure (DSSP, 8-state):
---------------------PPPP----S-------EE-HHHHHHHHHTT--EEEETTEEEE-TT---TT-HHHHGGGTTSB-HHHHTT--SSSS---PPPHHHHHHHTTTEEEEEPP---------------------------------------------------------------------------------------------------------PPP-----TTS---TTS-HHHHHHHHHTTTTHHHHHSS-HHHHHHHHTTTSPPP----S--S-----SSHHHHHHT---TTHHHHHHHHHHHHHHHHHHHTHHHH--STTS-HHHHHHHHHHHHHHHHHHHHHHHHHHHHHTTT---SHHHHHHHHIIIIIHHHH-TT-TTSSSPPHHHHHHHHHHHHHHHHHHHHHHHHHHHHHHSTTT---HHHHHHHHHHHHHHHHHHHHHHHHHHHHHHHHHHHHHHS-HHHHHHHHHHH---HHHHHHHHHHHHHT-TTS---SS-THHHHHTT-SPPP--

InterPro domains:
  IPR001199 Cytochrome b5-like heme/steroid binding domain [PF00173] (40-117)
  IPR001199 Cytochrome b5-like heme/steroid binding domain [PS50255] (36-118)
  IPR001199 Cytochrome b5-like heme/steroid binding domain [SM01117] (39-118)
  IPR006694 Fatty acid hydroxylase [PF04116] (348-524)
  IPR014430 Sterol desaturase Scs7 [PTHR12863] (40-420)
  IPR036400 Cytochrome b5-like heme/steroid binding domain superfamily [G3DSA:3.10.120.10] (30-123)
  IPR036400 Cytochrome b5-like heme/steroid binding domain superfamily [SSF55856] (36-122)